Protein AF-A0A1Q7LLG1-F1 (afdb_monomer_lite)

Secondary structure (DSSP, 8-state):
-HHHHHHHHHHHHHHHHHHHHHHHHHHHHHHHHHHHHHHHHHHHHHHHHHHHHHHHH-TT-HHHHHHHHHHHHHHHHHHHH--HHHHHHHHHHHHHHHHHHHHHHHH-HHHHT-HHHHHHHHHHHHHHHHHHHHHHHHHHHHHHHHHHHHSTTTHHHHTTTT--PPPPSS---TTTT------GGGGS-TTS--------EEEEEEEEEEEEE-TTS-EEEEEEEEEEEEEE--EEEEEEE-EE--TTS--EE-EEEEEEEEETT-PBPPEEEEEETTEEEEEEE-TT-EEEEEEEEEEEEEES-EEE-SSEEEEEEESS-S--SS-BS-EEEEEEPPTT-SS-EEEEEEESTT--B--SEEEEETTEEEEE--TT--B-TT-EEEEEEEEETTSSPPPPHHHHH--

Structure (mmCIF, N/CA/C/O backbone):
data_AF-A0A1Q7LLG1-F1
#
_entry.id   AF-A0A1Q7LLG1-F1
#
loop_
_atom_site.group_PDB
_atom_site.id
_atom_site.type_symbol
_atom_site.label_atom_id
_atom_site.label_alt_id
_atom_site.label_comp_id
_atom_site.label_asym_id
_atom_site.label_entity_id
_atom_site.label_seq_id
_atom_site.pdbx_PDB_ins_code
_atom_site.Cartn_x
_atom_site.Cartn_y
_atom_site.Cartn_z
_atom_site.occupancy
_atom_site.B_iso_or_equiv
_atom_site.auth_seq_id
_atom_site.auth_comp_id
_atom_site.auth_asym_id
_atom_site.auth_atom_id
_atom_site.pdbx_PDB_model_num
ATOM 1 N N . MET A 1 1 ? 35.126 14.649 -35.490 1.00 70.12 1 MET A N 1
ATOM 2 C CA . MET A 1 1 ? 34.209 15.722 -35.038 1.00 70.12 1 MET A CA 1
ATOM 3 C C . MET A 1 1 ? 32.832 15.177 -34.660 1.00 70.12 1 MET A C 1
ATOM 5 O O . MET A 1 1 ? 32.384 15.434 -33.555 1.00 70.12 1 MET A O 1
ATOM 9 N N . THR A 1 2 ? 32.204 14.352 -35.503 1.00 83.38 2 THR A N 1
ATOM 10 C CA . THR A 1 2 ? 30.912 13.689 -35.226 1.00 83.38 2 THR A CA 1
ATOM 11 C C . THR A 1 2 ? 30.916 12.788 -33.986 1.00 83.38 2 THR A C 1
ATOM 13 O O . THR A 1 2 ? 30.018 12.900 -33.163 1.00 83.38 2 THR A O 1
ATOM 16 N N . ILE A 1 3 ? 31.950 11.961 -33.784 1.00 83.12 3 ILE A N 1
ATOM 17 C CA . ILE A 1 3 ? 32.043 11.077 -32.601 1.00 83.12 3 ILE A CA 1
ATOM 18 C C . ILE A 1 3 ? 32.127 11.883 -31.294 1.00 83.12 3 ILE A C 1
ATOM 20 O O . ILE A 1 3 ? 31.408 11.590 -30.347 1.00 83.12 3 ILE A O 1
ATOM 24 N N . ALA A 1 4 ? 32.947 12.938 -31.253 1.00 85.50 4 ALA A N 1
ATOM 25 C CA . ALA A 1 4 ? 33.075 13.799 -30.074 1.00 85.50 4 ALA A CA 1
ATOM 26 C C . ALA A 1 4 ? 31.759 14.522 -29.732 1.00 85.50 4 ALA A C 1
ATOM 28 O O . ALA A 1 4 ? 31.410 14.646 -28.561 1.00 85.50 4 ALA A O 1
ATOM 29 N N . LEU A 1 5 ? 31.004 14.944 -30.752 1.00 89.31 5 LEU A N 1
ATOM 30 C CA . LEU A 1 5 ? 29.691 15.563 -30.579 1.00 89.31 5 LEU A CA 1
ATOM 31 C C . LEU A 1 5 ? 28.668 14.571 -30.004 1.00 89.31 5 LEU A C 1
ATOM 33 O O . LEU A 1 5 ? 27.954 14.906 -29.063 1.00 89.31 5 LEU A O 1
ATOM 37 N N . ILE A 1 6 ? 28.633 13.341 -30.526 1.00 89.62 6 ILE A N 1
ATOM 38 C CA . ILE A 1 6 ? 27.739 12.279 -30.038 1.00 89.62 6 ILE A CA 1
ATOM 39 C C . ILE A 1 6 ? 28.059 11.936 -28.580 1.00 89.62 6 ILE A C 1
ATOM 41 O O . ILE A 1 6 ? 27.154 11.887 -27.750 1.00 89.62 6 ILE A O 1
ATOM 45 N N . VAL A 1 7 ? 29.342 11.764 -28.247 1.00 89.75 7 VAL A N 1
ATOM 46 C CA . VAL A 1 7 ? 29.780 11.504 -26.867 1.00 89.75 7 VAL A CA 1
ATOM 47 C C . VAL A 1 7 ? 29.366 12.649 -25.938 1.00 89.75 7 VAL A C 1
ATOM 49 O O . VAL A 1 7 ? 28.830 12.394 -24.862 1.00 89.75 7 VAL A O 1
ATOM 52 N N . GLY A 1 8 ? 29.535 13.905 -26.364 1.00 92.00 8 GLY A N 1
ATOM 53 C CA . GLY A 1 8 ? 29.104 15.072 -25.592 1.00 92.00 8 GLY A CA 1
ATOM 54 C C . GLY A 1 8 ? 27.597 15.094 -25.314 1.00 92.00 8 GLY A C 1
ATOM 55 O O . GLY A 1 8 ? 27.187 15.340 -24.180 1.00 92.00 8 GLY A O 1
ATOM 56 N N . ILE A 1 9 ? 26.769 14.777 -26.315 1.00 91.62 9 ILE A N 1
ATOM 57 C CA . ILE A 1 9 ? 25.305 14.715 -26.165 1.00 91.62 9 ILE A CA 1
ATOM 58 C C . ILE A 1 9 ? 24.898 13.610 -25.184 1.00 91.62 9 ILE A C 1
ATOM 60 O O . ILE A 1 9 ? 24.054 13.845 -24.321 1.00 91.62 9 ILE A O 1
ATOM 64 N N . VAL A 1 10 ? 25.516 12.428 -25.271 1.00 89.25 10 VAL A N 1
ATOM 65 C CA . VAL A 1 10 ? 25.229 11.304 -24.363 1.00 89.25 10 VAL A CA 1
ATOM 66 C C . VAL A 1 10 ? 25.581 11.660 -22.918 1.00 89.25 10 VAL A C 1
ATOM 68 O O . VAL A 1 10 ? 24.777 11.417 -22.019 1.00 89.25 10 VAL A O 1
ATOM 71 N N . VAL A 1 11 ? 26.740 12.285 -22.685 1.00 88.06 11 VAL A N 1
ATOM 72 C CA . VAL A 1 11 ? 27.158 12.725 -21.342 1.00 88.06 11 VAL A CA 1
ATOM 73 C C . VAL A 1 11 ? 26.211 13.791 -20.788 1.00 88.06 11 VAL A C 1
ATOM 75 O O . VAL A 1 11 ? 25.833 13.723 -19.619 1.00 88.06 11 VAL A O 1
ATOM 78 N N . LEU A 1 12 ? 25.780 14.748 -21.614 1.00 88.12 12 LEU A N 1
ATOM 79 C CA . LEU A 1 12 ? 24.839 15.785 -21.191 1.00 88.12 12 LEU A CA 1
ATOM 80 C C . LEU A 1 12 ? 23.461 15.200 -20.851 1.00 88.12 12 LEU A C 1
ATOM 82 O O . LEU A 1 12 ? 22.909 15.508 -19.795 1.00 88.12 12 LEU A O 1
ATOM 86 N N . ALA A 1 13 ? 22.924 14.329 -21.709 1.00 84.12 13 ALA A N 1
ATOM 87 C CA . ALA A 1 13 ? 21.648 13.657 -21.472 1.00 84.12 13 ALA A CA 1
ATOM 88 C C . ALA A 1 13 ? 21.690 12.820 -20.184 1.00 84.12 13 ALA A C 1
ATOM 90 O O . ALA A 1 13 ? 20.773 12.884 -19.363 1.00 84.12 13 ALA A O 1
ATOM 91 N N . TRP A 1 14 ? 22.792 12.098 -19.968 1.00 87.81 14 TRP A N 1
ATOM 92 C CA . TRP A 1 14 ? 23.043 11.355 -18.739 1.00 87.81 14 TRP A CA 1
ATOM 93 C C . TRP A 1 14 ? 23.071 12.262 -17.495 1.00 87.81 14 TRP A C 1
ATOM 95 O O . TRP A 1 14 ? 22.437 11.939 -16.483 1.00 87.81 14 TRP A O 1
ATOM 105 N N . ALA A 1 15 ? 23.775 13.396 -17.562 1.00 83.69 15 ALA A N 1
ATOM 106 C CA . ALA A 1 15 ? 23.891 14.332 -16.448 1.00 83.69 15 ALA A CA 1
ATOM 107 C C . ALA A 1 15 ? 22.526 14.928 -16.072 1.00 83.69 15 ALA A C 1
ATOM 109 O O . ALA A 1 15 ? 22.171 14.936 -14.895 1.00 83.69 15 ALA A O 1
ATOM 110 N N . VAL A 1 16 ? 21.730 15.349 -17.063 1.00 83.19 16 VAL A N 1
ATOM 111 C CA . VAL A 1 16 ? 20.370 15.880 -16.855 1.00 83.19 16 VAL A CA 1
ATOM 112 C C . VAL A 1 16 ? 19.455 14.825 -16.231 1.00 83.19 16 VAL A C 1
ATOM 114 O O . VAL A 1 16 ? 18.777 15.102 -15.240 1.00 83.19 16 VAL A O 1
ATOM 117 N N . PHE A 1 17 ? 19.464 13.598 -16.761 1.00 80.38 17 PHE A N 1
ATOM 118 C CA . PHE A 1 17 ? 18.660 12.500 -16.222 1.00 80.38 17 PHE A CA 1
ATOM 119 C C . PHE A 1 17 ? 19.020 12.192 -14.762 1.00 80.38 17 PHE A C 1
ATOM 121 O O . PHE A 1 17 ? 18.145 12.108 -13.897 1.00 80.38 17 PHE A O 1
ATOM 128 N N . THR A 1 18 ? 20.317 12.073 -14.470 1.00 80.38 18 THR A N 1
ATOM 129 C CA . THR A 1 18 ? 20.807 11.755 -13.123 1.00 80.38 18 THR A CA 1
ATOM 130 C C . THR A 1 18 ? 20.511 12.884 -12.140 1.00 80.38 18 THR A C 1
ATOM 132 O O . THR A 1 18 ? 20.054 12.617 -11.029 1.00 80.38 18 THR A O 1
ATOM 135 N N . PHE A 1 19 ? 20.701 14.140 -12.552 1.00 83.88 19 PHE A N 1
ATOM 136 C CA . PHE A 1 19 ? 20.381 15.315 -11.745 1.00 83.88 19 PHE A CA 1
ATOM 137 C C . PHE A 1 19 ? 18.904 15.321 -11.338 1.00 83.88 19 PHE A C 1
ATOM 139 O O . PHE A 1 19 ? 18.591 15.374 -10.148 1.00 83.88 19 PHE A O 1
ATOM 146 N N . ASN A 1 20 ? 17.995 15.170 -12.306 1.00 78.50 20 ASN A N 1
ATOM 147 C CA . ASN A 1 20 ? 16.554 15.150 -12.049 1.00 78.50 20 ASN A CA 1
ATOM 148 C C . ASN A 1 20 ? 16.156 13.994 -11.122 1.00 78.50 20 ASN A C 1
ATOM 150 O O . ASN A 1 20 ? 15.376 14.187 -10.188 1.00 78.50 20 ASN A O 1
ATOM 154 N N . ARG A 1 21 ? 16.738 12.805 -11.324 1.00 83.56 21 ARG A N 1
ATOM 155 C CA . ARG A 1 21 ? 16.501 11.642 -10.459 1.00 83.56 21 ARG A CA 1
ATOM 156 C C . ARG A 1 21 ? 16.935 11.898 -9.013 1.00 83.56 21 ARG A C 1
ATOM 158 O O . ARG A 1 21 ? 16.182 11.586 -8.092 1.00 83.56 21 ARG A O 1
ATOM 165 N N . LEU A 1 22 ? 18.127 12.456 -8.798 1.00 86.88 22 LEU A N 1
ATOM 166 C CA . LEU A 1 22 ? 18.648 12.729 -7.454 1.00 86.88 22 LEU A CA 1
ATOM 167 C C . LEU A 1 22 ? 17.847 13.821 -6.732 1.00 86.88 22 LEU A C 1
ATOM 169 O O . LEU A 1 22 ? 17.586 13.688 -5.536 1.00 86.88 22 LEU A O 1
ATOM 173 N N . ILE A 1 23 ? 17.413 14.865 -7.447 1.00 83.31 23 ILE A N 1
ATOM 174 C CA . ILE A 1 23 ? 16.529 15.899 -6.887 1.00 83.31 23 ILE A CA 1
ATOM 175 C C . ILE A 1 23 ? 15.164 15.313 -6.513 1.00 83.31 23 ILE A C 1
ATOM 177 O O . ILE A 1 23 ? 14.672 15.593 -5.421 1.00 83.31 23 ILE A O 1
ATOM 181 N N . ARG A 1 24 ? 14.582 14.446 -7.354 1.00 77.00 24 ARG A N 1
ATOM 182 C CA . ARG A 1 24 ? 13.330 13.746 -7.027 1.00 77.00 24 ARG A CA 1
ATOM 183 C C . ARG A 1 24 ? 13.468 12.931 -5.739 1.00 77.00 24 ARG A C 1
ATOM 185 O O . ARG A 1 24 ? 12.645 13.082 -4.846 1.00 77.00 24 ARG A O 1
ATOM 192 N N . LEU A 1 25 ? 14.518 12.116 -5.613 1.00 80.06 25 LEU A N 1
ATOM 193 C CA . LEU A 1 25 ? 14.757 11.308 -4.407 1.00 80.06 25 LEU A CA 1
ATOM 194 C C . LEU A 1 25 ? 14.978 12.171 -3.156 1.00 80.06 25 LEU A C 1
ATOM 196 O O . LEU A 1 25 ? 14.483 11.834 -2.084 1.00 80.06 25 LEU A O 1
ATOM 200 N N . ARG A 1 26 ? 15.675 13.307 -3.293 1.00 86.06 26 ARG A N 1
ATOM 201 C CA . ARG A 1 26 ? 15.836 14.282 -2.207 1.00 86.06 26 ARG A CA 1
ATOM 202 C C . ARG A 1 26 ? 14.479 14.804 -1.726 1.00 86.06 26 ARG A C 1
ATOM 204 O O . ARG A 1 26 ? 14.210 14.759 -0.530 1.00 86.06 26 ARG A O 1
ATOM 211 N N . GLN A 1 27 ? 13.630 15.245 -2.656 1.00 75.69 27 GLN A N 1
ATOM 212 C CA . GLN A 1 27 ? 12.306 15.776 -2.335 1.00 75.69 27 GLN A CA 1
ATOM 213 C C . GLN A 1 27 ? 11.397 14.711 -1.717 1.00 75.69 27 GLN A C 1
ATOM 215 O O . GLN A 1 27 ? 10.699 14.993 -0.750 1.00 75.69 27 GLN A O 1
ATOM 220 N N . LEU A 1 28 ? 11.427 13.479 -2.235 1.00 75.81 28 LEU A N 1
ATOM 221 C CA . LEU A 1 28 ? 10.683 12.363 -1.648 1.00 75.81 28 LEU A CA 1
ATOM 222 C C . LEU A 1 28 ? 11.119 12.108 -0.205 1.00 75.81 28 LEU A C 1
ATOM 224 O O . LEU A 1 28 ? 10.270 11.901 0.654 1.00 75.81 28 LEU A O 1
ATOM 228 N N . GLY A 1 29 ? 12.424 12.174 0.076 1.00 82.88 29 GLY A N 1
ATOM 229 C CA . GLY A 1 29 ? 12.931 12.013 1.434 1.00 82.88 29 GLY A CA 1
ATOM 230 C C . GLY A 1 29 ? 12.492 13.147 2.362 1.00 82.88 29 GLY A C 1
ATOM 231 O O . GLY A 1 29 ? 12.221 12.894 3.530 1.00 82.88 29 GLY A O 1
ATOM 232 N N . ASP A 1 30 ? 12.422 14.385 1.860 1.00 83.75 30 ASP A N 1
ATOM 233 C CA . ASP A 1 30 ? 11.951 15.547 2.631 1.00 83.75 30 ASP A CA 1
ATOM 234 C C . ASP A 1 30 ? 10.453 15.440 2.939 1.00 83.75 30 ASP A C 1
ATOM 236 O O . ASP A 1 30 ? 10.039 15.676 4.072 1.00 83.75 30 ASP A O 1
ATOM 240 N N . ASN A 1 31 ? 9.657 15.007 1.961 1.00 74.38 31 ASN A N 1
ATOM 241 C CA . ASN A 1 31 ? 8.226 14.770 2.134 1.00 74.38 31 ASN A CA 1
ATOM 242 C C . ASN A 1 31 ? 7.967 13.625 3.129 1.00 74.38 31 ASN A C 1
ATOM 244 O O . ASN A 1 31 ? 7.215 13.802 4.081 1.00 74.38 31 ASN A O 1
ATOM 248 N N . ALA A 1 32 ? 8.648 12.485 2.967 1.00 80.56 32 ALA A N 1
ATOM 249 C CA . ALA A 1 32 ? 8.515 11.342 3.871 1.00 80.56 32 ALA A CA 1
ATOM 250 C C . ALA A 1 32 ? 8.932 11.688 5.312 1.00 80.56 32 ALA A C 1
ATOM 252 O O . ALA A 1 32 ? 8.344 11.196 6.274 1.00 80.56 32 ALA A O 1
ATOM 253 N N . TRP A 1 33 ? 9.937 12.555 5.474 1.00 90.19 33 TRP A N 1
ATOM 254 C CA . TRP A 1 33 ? 10.330 13.072 6.782 1.00 90.19 33 TRP A CA 1
ATOM 255 C C . TRP A 1 33 ? 9.258 13.975 7.398 1.00 90.19 33 TRP A C 1
ATOM 257 O O . TRP A 1 33 ? 8.963 13.856 8.587 1.00 90.19 33 TRP A O 1
ATOM 267 N N . ALA A 1 34 ? 8.659 14.859 6.596 1.00 83.25 34 ALA A N 1
ATOM 268 C CA . ALA A 1 34 ? 7.576 15.727 7.044 1.00 83.25 34 ALA A CA 1
ATOM 269 C C . ALA A 1 34 ? 6.357 14.920 7.520 1.00 83.25 34 ALA A C 1
ATOM 271 O O . ALA A 1 34 ? 5.750 15.280 8.527 1.00 83.25 34 ALA A O 1
ATOM 272 N N . ASP A 1 35 ? 6.044 13.801 6.863 1.00 77.38 35 ASP A N 1
ATOM 273 C CA . ASP A 1 35 ? 4.962 12.912 7.294 1.00 77.38 35 ASP A CA 1
ATOM 274 C C . ASP A 1 35 ? 5.227 12.322 8.688 1.00 77.38 35 ASP A C 1
ATOM 276 O O . ASP A 1 35 ? 4.336 12.345 9.540 1.00 77.38 35 ASP A O 1
ATOM 280 N N . ILE A 1 36 ? 6.458 11.867 8.965 1.00 87.88 36 ILE A N 1
ATOM 281 C CA . ILE A 1 36 ? 6.865 11.423 10.311 1.00 87.88 36 ILE A CA 1
ATOM 282 C C . ILE A 1 36 ? 6.700 12.565 11.319 1.00 87.88 36 ILE A C 1
ATOM 284 O O . ILE A 1 36 ? 6.082 12.373 12.365 1.00 87.88 36 ILE A O 1
ATOM 288 N N . ASP A 1 37 ? 7.226 13.753 11.009 1.00 89.50 37 ASP A N 1
ATOM 289 C CA . ASP A 1 37 ? 7.187 14.917 11.902 1.00 89.50 37 ASP A CA 1
ATOM 290 C C . ASP A 1 37 ? 5.750 15.306 12.283 1.00 89.50 37 ASP A C 1
ATOM 292 O O . ASP A 1 37 ? 5.450 15.546 13.455 1.00 89.50 37 ASP A O 1
ATOM 296 N N . VAL A 1 38 ? 4.830 15.283 11.313 1.00 87.06 38 VAL A N 1
ATOM 297 C CA . VAL A 1 38 ? 3.407 15.554 11.545 1.00 87.06 38 VAL A CA 1
ATOM 298 C C . VAL A 1 38 ? 2.791 14.528 12.496 1.00 87.06 38 VAL A C 1
ATOM 300 O O . VAL A 1 38 ? 2.068 14.925 13.413 1.00 87.06 38 VAL A O 1
ATOM 303 N N . GLN A 1 39 ? 3.060 13.231 12.314 1.00 85.56 39 GLN A N 1
ATOM 304 C CA . GLN A 1 39 ? 2.497 12.201 13.196 1.00 85.56 39 GLN A CA 1
ATOM 305 C C . GLN A 1 39 ? 3.092 12.256 14.606 1.00 85.56 39 GLN A C 1
ATOM 307 O O . GLN A 1 39 ? 2.346 12.168 15.582 1.00 85.56 39 GLN A O 1
ATOM 312 N N . LEU A 1 40 ? 4.402 12.486 14.736 1.00 93.25 40 LEU A N 1
ATOM 313 C CA . LEU A 1 40 ? 5.045 12.679 16.039 1.00 93.25 40 LEU A CA 1
ATOM 314 C C . LEU A 1 40 ? 4.435 13.868 16.784 1.00 93.25 40 LEU A C 1
ATOM 316 O O . LEU A 1 40 ? 4.045 13.738 17.944 1.00 93.25 40 LEU A O 1
ATOM 320 N N . LYS A 1 41 ? 4.248 14.999 16.095 1.00 90.94 41 LYS A N 1
ATOM 321 C CA . LYS A 1 41 ? 3.602 16.177 16.675 1.00 90.94 41 LYS A CA 1
ATOM 322 C C . LYS A 1 41 ? 2.170 15.886 17.123 1.00 90.94 41 LYS A C 1
ATOM 324 O O . LYS A 1 41 ? 1.814 16.213 18.251 1.00 90.94 41 LYS A O 1
ATOM 329 N N . ARG A 1 42 ? 1.365 15.212 16.290 1.00 88.81 42 ARG A N 1
ATOM 330 C CA . ARG A 1 42 ? 0.004 14.784 16.666 1.00 88.81 42 ARG A CA 1
ATOM 331 C C . ARG A 1 42 ? 0.019 13.920 17.925 1.00 88.81 42 ARG A C 1
ATOM 333 O O . ARG A 1 42 ? -0.750 14.186 18.843 1.00 88.81 42 ARG A O 1
ATOM 340 N N . ARG A 1 43 ? 0.926 12.941 18.013 1.00 93.69 43 ARG A N 1
ATOM 341 C CA . ARG A 1 43 ? 1.097 12.115 19.217 1.00 93.69 43 ARG A CA 1
ATOM 342 C C . ARG A 1 43 ? 1.396 12.974 20.441 1.00 93.69 43 ARG A C 1
ATOM 344 O O . ARG A 1 43 ? 0.768 12.806 21.482 1.00 93.69 43 ARG A O 1
ATOM 351 N N . HIS A 1 44 ? 2.331 13.915 20.321 1.00 94.62 44 HIS A N 1
ATOM 352 C CA . HIS A 1 44 ? 2.707 14.807 21.418 1.00 94.62 44 HIS A CA 1
ATOM 353 C C . HIS A 1 44 ? 1.558 15.715 21.858 1.00 94.62 44 HIS A C 1
ATOM 355 O O . HIS A 1 44 ? 1.417 15.976 23.055 1.00 94.62 44 HIS A O 1
ATOM 361 N N . ASP A 1 45 ? 0.744 16.188 20.922 1.00 94.69 45 ASP A N 1
ATOM 362 C CA . ASP A 1 45 ? -0.388 17.079 21.182 1.00 94.69 45 ASP A CA 1
ATOM 363 C C . ASP A 1 45 ? -1.552 16.358 21.887 1.00 94.69 45 ASP A C 1
ATOM 365 O O . ASP A 1 45 ? -2.291 16.989 22.641 1.00 94.69 45 ASP A O 1
ATOM 369 N N . LEU A 1 46 ? -1.672 15.033 21.729 1.00 92.38 46 LEU A N 1
ATOM 370 C CA . LEU A 1 46 ? -2.705 14.213 22.381 1.00 92.38 46 LEU A CA 1
ATOM 371 C C . LEU A 1 46 ? -2.368 13.824 23.831 1.00 92.38 46 LEU A C 1
ATOM 373 O O . LEU A 1 46 ? -3.268 13.551 24.627 1.00 92.38 46 LEU A O 1
ATOM 377 N N . ILE A 1 47 ? -1.087 13.811 24.212 1.00 94.25 47 ILE A N 1
ATOM 378 C CA . ILE A 1 47 ? -0.653 13.363 25.549 1.00 94.25 47 ILE A CA 1
ATOM 379 C C . ILE A 1 47 ? -1.272 14.173 26.698 1.00 94.25 47 ILE A C 1
ATOM 381 O O . ILE A 1 47 ? -1.725 13.547 27.656 1.00 94.25 47 ILE A O 1
ATOM 385 N N . PRO A 1 48 ? -1.337 15.520 26.663 1.00 93.94 48 PRO A N 1
ATOM 386 C CA . PRO A 1 48 ? -1.982 16.282 27.732 1.00 93.94 48 PRO A CA 1
ATOM 387 C C . PRO A 1 48 ? -3.445 15.876 27.949 1.00 93.94 48 PRO A C 1
ATOM 389 O O . PRO A 1 48 ? -3.893 15.797 29.091 1.00 93.94 48 PRO A O 1
ATOM 392 N N . SER A 1 49 ? -4.171 15.562 26.871 1.00 91.69 49 SER A N 1
ATOM 393 C CA . SER A 1 49 ? -5.552 15.076 26.945 1.00 91.69 49 SER A CA 1
ATOM 394 C C . SER A 1 49 ? -5.634 13.695 27.593 1.00 91.69 49 SER A C 1
ATOM 396 O O . SER A 1 49 ? -6.489 13.486 28.450 1.00 91.69 49 SER A O 1
ATOM 398 N N . VAL A 1 50 ? -4.718 12.778 27.260 1.00 87.81 50 VAL A N 1
ATOM 399 C CA . VAL A 1 50 ? -4.619 11.472 27.938 1.00 87.81 50 VAL A CA 1
ATOM 400 C C . VAL A 1 50 ? -4.367 11.657 29.432 1.00 87.81 50 VAL A C 1
ATOM 402 O O . VAL A 1 50 ? -5.081 11.080 30.248 1.00 87.81 50 VAL A O 1
ATOM 405 N N . VAL A 1 51 ? -3.397 12.498 29.801 1.00 91.00 51 VAL A N 1
ATOM 406 C CA . VAL A 1 51 ? -3.062 12.768 31.207 1.00 91.00 51 VAL A CA 1
ATOM 407 C C . VAL A 1 51 ? -4.275 13.318 31.959 1.00 91.00 51 VAL A C 1
ATOM 409 O O . VAL A 1 51 ? -4.594 12.808 33.029 1.00 91.00 51 VAL A O 1
ATOM 412 N N . ALA A 1 52 ? -4.985 14.298 31.396 1.00 88.69 52 ALA A N 1
ATOM 413 C CA . ALA A 1 52 ? -6.150 14.903 32.039 1.00 88.69 52 ALA A CA 1
ATOM 414 C C . ALA A 1 52 ? -7.275 13.888 32.313 1.00 88.69 52 ALA A C 1
ATOM 416 O O . ALA A 1 52 ? -7.851 13.883 33.401 1.00 88.69 52 ALA A O 1
ATOM 417 N N . VAL A 1 53 ? -7.566 13.004 31.352 1.00 85.88 53 VAL A N 1
ATOM 418 C CA . VAL A 1 53 ? -8.627 11.996 31.503 1.00 85.88 53 VAL A CA 1
ATOM 419 C C . VAL A 1 53 ? -8.224 10.917 32.510 1.00 85.88 53 VAL A C 1
ATOM 421 O O . VAL A 1 53 ? -9.008 10.580 33.394 1.00 85.88 53 VAL A O 1
ATOM 424 N N . VAL A 1 54 ? -6.985 10.422 32.449 1.00 85.31 54 VAL A N 1
ATOM 425 C CA . VAL A 1 54 ? -6.494 9.405 33.394 1.00 85.31 54 VAL A CA 1
ATOM 426 C C . VAL A 1 54 ? -6.427 9.967 34.819 1.00 85.31 54 VAL A C 1
ATOM 428 O O . VAL A 1 54 ? -6.829 9.284 35.754 1.00 85.31 54 VAL A O 1
ATOM 431 N N . GLN A 1 55 ? -6.008 11.223 35.014 1.00 86.44 55 GLN A N 1
ATOM 432 C CA . GLN A 1 55 ? -5.997 11.860 36.343 1.00 86.44 55 GLN A CA 1
ATOM 433 C C . GLN A 1 55 ? -7.393 11.989 36.960 1.00 86.44 55 GLN A C 1
ATOM 435 O O . GLN A 1 55 ? -7.524 11.871 38.177 1.00 86.44 55 GLN A O 1
ATOM 440 N N . GLY A 1 56 ? -8.423 12.220 36.141 1.00 81.94 56 GLY A N 1
ATOM 441 C CA . GLY A 1 56 ? -9.804 12.359 36.605 1.00 81.94 56 GLY A CA 1
ATOM 442 C C . GLY A 1 56 ? -10.443 11.056 37.096 1.00 81.94 56 GLY A C 1
ATOM 443 O O . GLY A 1 56 ? -11.381 11.112 37.887 1.00 81.94 56 GLY A O 1
ATOM 444 N N . HIS A 1 57 ? -9.933 9.898 36.659 1.00 75.50 57 HIS A N 1
ATOM 445 C CA . HIS A 1 57 ? -10.564 8.592 36.897 1.00 75.50 57 HIS A CA 1
ATOM 446 C C . HIS A 1 57 ? -9.656 7.566 37.596 1.00 75.50 57 HIS A C 1
ATOM 448 O O . HIS A 1 57 ? -10.159 6.718 38.321 1.00 75.50 57 HIS A O 1
ATOM 454 N N . ALA A 1 58 ? -8.332 7.666 37.449 1.00 66.56 58 ALA A N 1
ATOM 455 C CA . ALA A 1 58 ? -7.337 6.730 37.983 1.00 66.56 58 ALA A CA 1
ATOM 456 C C . ALA A 1 58 ? -6.269 7.464 38.823 1.00 66.56 58 ALA A C 1
ATOM 458 O O . ALA A 1 58 ? -5.062 7.321 38.620 1.00 66.56 58 ALA A O 1
ATOM 459 N N . GLY A 1 59 ? -6.714 8.291 39.777 1.00 65.38 59 GLY A N 1
ATOM 460 C CA . GLY A 1 59 ? -5.896 9.260 40.531 1.00 65.38 59 GLY A CA 1
ATOM 461 C C . GLY A 1 59 ? -4.700 8.718 41.342 1.00 65.38 59 GLY A C 1
ATOM 462 O O . GLY A 1 59 ? -3.960 9.513 41.929 1.00 65.38 59 GLY A O 1
ATOM 463 N N . TYR A 1 60 ? -4.475 7.400 41.364 1.00 64.00 60 TYR A N 1
ATOM 464 C CA . TYR A 1 60 ? -3.357 6.736 42.045 1.00 64.00 60 TYR A CA 1
ATOM 465 C C . TYR A 1 60 ? -2.153 6.434 41.124 1.00 64.00 60 TYR A C 1
ATOM 467 O O . TYR A 1 60 ? -1.093 6.057 41.616 1.00 64.00 60 TYR A O 1
ATOM 475 N N . GLU A 1 61 ? -2.249 6.700 39.816 1.00 84.94 61 GLU A N 1
ATOM 476 C CA . GLU A 1 61 ? -1.232 6.356 38.798 1.00 84.94 61 GLU A CA 1
ATOM 477 C C . GLU A 1 61 ? -0.210 7.477 38.526 1.00 84.94 61 GLU A C 1
ATOM 479 O O . GLU A 1 61 ? 0.193 7.746 37.390 1.00 84.94 61 GLU A O 1
ATOM 484 N N . ARG A 1 62 ? 0.216 8.178 39.583 1.00 84.81 62 ARG A N 1
ATOM 485 C CA . ARG A 1 62 ? 1.086 9.365 39.463 1.00 84.81 62 ARG A CA 1
ATOM 486 C C . ARG A 1 62 ? 2.421 9.060 38.788 1.00 84.81 62 ARG A C 1
ATOM 488 O O . ARG A 1 62 ? 2.818 9.794 37.891 1.00 84.81 62 ARG A O 1
ATOM 495 N N . SER A 1 63 ? 3.074 7.960 39.160 1.00 88.75 63 SER A N 1
ATOM 496 C CA . SER A 1 63 ? 4.367 7.560 38.588 1.00 88.75 63 SER A CA 1
ATOM 497 C C . SER A 1 63 ? 4.276 7.279 37.083 1.00 88.75 63 SER A C 1
ATOM 499 O O . SER A 1 63 ? 5.155 7.684 36.321 1.00 88.75 63 SER A O 1
ATOM 501 N N . THR A 1 64 ? 3.192 6.640 36.633 1.00 87.69 64 THR A N 1
ATOM 502 C CA . THR A 1 64 ? 2.933 6.339 35.219 1.00 87.69 64 THR A CA 1
ATOM 503 C C . THR A 1 64 ? 2.753 7.625 34.405 1.00 87.69 64 THR A C 1
ATOM 505 O O . THR A 1 64 ? 3.356 7.788 33.340 1.00 87.69 64 THR A O 1
ATOM 508 N N . LEU A 1 65 ? 1.978 8.579 34.927 1.00 90.44 65 LEU A N 1
ATOM 509 C CA . LEU A 1 65 ? 1.719 9.863 34.269 1.00 90.44 65 LEU A CA 1
ATOM 510 C C . LEU A 1 65 ? 2.927 10.809 34.287 1.00 90.44 65 LEU A C 1
ATOM 512 O O . LEU A 1 65 ? 3.165 11.532 33.313 1.00 90.44 65 LEU A O 1
ATOM 516 N N . GLU A 1 66 ? 3.721 10.786 35.357 1.00 92.25 66 GLU A N 1
ATOM 517 C CA . GLU A 1 66 ? 4.999 11.495 35.437 1.00 92.25 66 GLU A CA 1
ATOM 518 C C . GLU A 1 66 ? 5.984 10.959 34.394 1.00 92.25 66 GLU A C 1
ATOM 520 O O . GLU A 1 66 ? 6.568 11.746 33.646 1.00 92.25 66 GLU A O 1
ATOM 525 N N . ALA A 1 67 ? 6.110 9.633 34.268 1.00 92.62 67 ALA A N 1
ATOM 526 C CA . ALA A 1 67 ? 6.959 9.005 33.258 1.00 92.62 67 ALA A CA 1
ATOM 527 C C . ALA A 1 67 ? 6.528 9.377 31.829 1.00 92.62 67 ALA A C 1
ATOM 529 O O . ALA A 1 67 ? 7.382 9.682 30.992 1.00 92.62 67 ALA A O 1
ATOM 530 N N . LEU A 1 68 ? 5.217 9.409 31.555 1.00 94.25 68 LEU A N 1
ATOM 531 C CA . LEU A 1 68 ? 4.671 9.837 30.264 1.00 94.25 68 LEU A CA 1
ATOM 532 C C . LEU A 1 68 ? 5.002 11.306 29.963 1.00 94.25 68 LEU A C 1
ATOM 534 O O . LEU A 1 68 ? 5.481 11.633 28.877 1.00 94.25 68 LEU A O 1
ATOM 538 N N . THR A 1 69 ? 4.799 12.191 30.939 1.00 94.50 69 THR A N 1
ATOM 539 C CA . THR A 1 69 ? 5.061 13.630 30.785 1.00 94.50 69 THR A CA 1
ATOM 540 C C . THR A 1 69 ? 6.553 13.913 30.582 1.00 94.50 69 THR A C 1
ATOM 542 O O . THR A 1 69 ? 6.927 14.717 29.725 1.00 94.50 69 THR A O 1
ATOM 545 N N . GLN A 1 70 ? 7.425 13.216 31.315 1.00 95.50 70 GLN A N 1
ATOM 546 C CA . GLN A 1 70 ? 8.876 13.317 31.148 1.00 95.50 70 GLN A CA 1
ATOM 547 C C . GLN A 1 70 ? 9.338 12.779 29.789 1.00 95.50 70 GLN A C 1
ATOM 549 O O . GLN A 1 70 ? 10.176 13.402 29.137 1.00 95.50 70 GLN A O 1
ATOM 554 N N . ALA A 1 71 ? 8.794 11.644 29.336 1.00 94.88 71 ALA A N 1
ATOM 555 C CA . ALA A 1 71 ? 9.105 11.089 28.020 1.00 94.88 71 ALA A CA 1
ATOM 556 C C . ALA A 1 71 ? 8.675 12.038 26.890 1.00 94.88 71 ALA A C 1
ATOM 558 O O . ALA A 1 71 ? 9.471 12.317 25.999 1.00 94.88 71 ALA A O 1
ATOM 559 N N . ARG A 1 72 ? 7.477 12.631 26.987 1.00 95.19 72 ARG A N 1
ATOM 560 C CA . ARG A 1 72 ? 7.014 13.672 26.058 1.00 95.19 72 ARG A CA 1
ATOM 561 C C . ARG A 1 72 ? 7.967 14.862 26.001 1.00 95.19 72 ARG A C 1
ATOM 563 O O . ARG A 1 72 ? 8.284 15.342 24.920 1.00 95.19 72 ARG A O 1
ATOM 570 N N . SER A 1 73 ? 8.398 15.360 27.161 1.00 94.50 73 SER A N 1
ATOM 571 C CA . SER A 1 73 ? 9.308 16.508 27.232 1.00 94.50 73 SER A CA 1
ATOM 572 C C . SER A 1 73 ? 10.618 16.228 26.490 1.00 94.50 73 SER A C 1
ATOM 574 O O . SER A 1 73 ? 11.046 17.041 25.672 1.00 94.50 73 SER A O 1
ATOM 576 N N . ARG A 1 74 ? 11.207 15.044 26.703 1.00 92.81 74 ARG A N 1
ATOM 577 C CA . ARG A 1 74 ? 12.420 14.608 25.997 1.00 92.81 74 ARG A CA 1
ATOM 578 C C . ARG A 1 74 ? 12.209 14.493 24.488 1.00 92.81 74 ARG A C 1
ATOM 580 O O . ARG A 1 74 ? 13.003 15.045 23.730 1.00 92.81 74 ARG A O 1
ATOM 587 N N . ALA A 1 75 ? 11.110 13.875 24.060 1.00 92.75 75 ALA A N 1
ATOM 588 C CA . ALA A 1 75 ? 10.755 13.752 22.648 1.00 92.75 75 ALA A CA 1
ATOM 589 C C . ALA A 1 75 ? 10.617 15.125 21.952 1.00 92.75 75 ALA A C 1
ATOM 591 O O . ALA A 1 75 ? 11.206 15.361 20.897 1.00 92.75 75 ALA A O 1
ATOM 592 N N . ILE A 1 76 ? 9.930 16.084 22.585 1.00 92.25 76 ILE A N 1
ATOM 593 C CA . ILE A 1 76 ? 9.778 17.452 22.057 1.00 92.25 76 ILE A CA 1
ATOM 594 C C . ILE A 1 76 ? 11.124 18.185 21.991 1.00 92.25 76 ILE A C 1
ATOM 596 O O . ILE A 1 76 ? 11.407 18.883 21.017 1.00 92.25 76 ILE A O 1
ATOM 600 N N . GLN A 1 77 ? 11.980 18.027 23.003 1.00 90.12 77 GLN A N 1
ATOM 601 C CA . GLN A 1 77 ? 13.319 18.622 22.984 1.00 90.12 77 GLN A CA 1
ATOM 602 C C . GLN A 1 77 ? 14.160 18.049 21.836 1.00 90.12 77 GLN A C 1
ATOM 604 O O . GLN A 1 77 ? 14.790 18.807 21.092 1.00 90.12 77 GLN A O 1
ATOM 609 N N . ALA A 1 78 ? 14.099 16.733 21.619 1.00 87.75 78 ALA A N 1
ATOM 610 C CA . ALA A 1 78 ? 14.764 16.067 20.504 1.00 87.75 78 ALA A CA 1
ATOM 611 C C . ALA A 1 78 ? 14.263 16.567 19.141 1.00 87.75 78 ALA A C 1
ATOM 613 O O . ALA A 1 78 ? 15.061 16.699 18.210 1.00 87.75 78 ALA A O 1
ATOM 614 N N . ALA A 1 79 ? 12.979 16.930 19.031 1.00 81.56 79 ALA A N 1
ATOM 615 C CA . ALA A 1 79 ? 12.429 17.521 17.816 1.00 81.56 79 ALA A CA 1
ATOM 616 C C . ALA A 1 79 ? 13.133 18.838 17.432 1.00 81.56 79 ALA A C 1
ATOM 618 O O . ALA A 1 79 ? 13.337 19.116 16.252 1.00 81.56 79 ALA A O 1
ATOM 619 N N . THR A 1 80 ? 13.572 19.630 18.411 1.00 77.12 80 THR A N 1
ATOM 620 C CA . THR A 1 80 ? 14.250 20.915 18.157 1.00 77.12 80 THR A CA 1
ATOM 621 C C . THR A 1 80 ? 15.763 20.821 17.959 1.00 77.12 80 THR A C 1
ATOM 623 O O . THR A 1 80 ? 16.346 21.723 17.362 1.00 77.12 80 THR A O 1
ATOM 626 N N . ALA A 1 81 ? 16.403 19.752 18.440 1.00 68.62 81 ALA A N 1
ATOM 627 C CA . ALA A 1 81 ? 17.862 19.685 18.568 1.00 68.62 81 ALA A CA 1
ATOM 628 C C . ALA A 1 81 ? 18.521 18.473 17.879 1.00 68.62 81 ALA A C 1
ATOM 630 O O . ALA A 1 81 ? 19.748 18.411 17.816 1.00 68.62 81 ALA A O 1
ATOM 631 N N . GLY A 1 82 ? 17.741 17.508 17.375 1.00 72.75 82 GLY A N 1
ATOM 632 C CA . GLY A 1 82 ? 18.246 16.237 16.851 1.00 72.75 82 GLY A CA 1
ATOM 633 C C . GLY A 1 82 ? 17.875 15.946 15.394 1.00 72.75 82 GLY A C 1
ATOM 634 O O . GLY A 1 82 ? 16.814 16.342 14.909 1.00 72.75 82 GLY A O 1
ATOM 635 N N . GLY A 1 83 ? 18.749 15.194 14.715 1.00 85.00 83 GLY A N 1
ATOM 636 C CA . GLY A 1 83 ? 18.454 14.546 13.433 1.00 85.00 83 GLY A CA 1
ATOM 637 C C . GLY A 1 83 ? 17.524 13.329 13.588 1.00 85.00 83 GLY A C 1
ATOM 638 O O . GLY A 1 83 ? 17.188 12.951 14.717 1.00 85.00 83 GLY A O 1
ATOM 639 N N . PRO A 1 84 ? 17.104 12.696 12.476 1.00 88.94 84 PRO A N 1
ATOM 640 C CA . PRO A 1 84 ? 16.190 11.553 12.479 1.00 88.94 84 PRO A CA 1
ATOM 641 C C . PRO A 1 84 ? 16.554 10.429 13.451 1.00 88.94 84 PRO A C 1
ATOM 643 O O . PRO A 1 84 ? 15.677 9.914 14.145 1.00 88.94 84 PRO A O 1
ATOM 646 N N . ALA A 1 85 ? 17.838 10.083 13.562 1.00 86.69 85 ALA A N 1
ATOM 647 C CA . ALA A 1 85 ? 18.278 9.021 14.461 1.00 86.69 85 ALA A CA 1
ATOM 648 C C . ALA A 1 85 ? 18.105 9.400 15.943 1.00 86.69 85 ALA A C 1
ATOM 650 O O . ALA A 1 85 ? 17.605 8.603 16.736 1.00 86.69 85 ALA A O 1
ATOM 651 N N . THR A 1 86 ? 18.477 10.628 16.316 1.00 87.75 86 THR A N 1
ATOM 652 C CA . THR A 1 86 ? 18.305 11.137 17.686 1.00 87.75 86 THR A CA 1
ATOM 653 C C . THR A 1 86 ? 16.833 11.241 18.051 1.00 87.75 86 THR A C 1
ATOM 655 O O . THR A 1 86 ? 16.449 10.814 19.135 1.00 87.75 86 THR A O 1
ATOM 658 N N . ARG A 1 87 ? 16.000 11.762 17.140 1.00 90.06 87 ARG A N 1
ATOM 659 C CA . ARG A 1 87 ? 14.555 11.835 17.366 1.00 90.06 87 ARG A CA 1
ATOM 660 C C . ARG A 1 87 ? 13.977 10.452 17.642 1.00 90.06 87 ARG A C 1
ATOM 662 O O . ARG A 1 87 ? 13.311 10.288 18.650 1.00 90.06 87 ARG A O 1
ATOM 669 N N . ALA A 1 88 ? 14.293 9.451 16.821 1.00 88.81 88 ALA A N 1
ATOM 670 C CA . ALA A 1 88 ? 13.775 8.098 17.020 1.00 88.81 88 ALA A CA 1
ATOM 671 C C . ALA A 1 88 ? 14.071 7.537 18.423 1.00 88.81 88 ALA A C 1
ATOM 673 O O . ALA A 1 88 ? 13.167 7.037 19.085 1.00 88.81 88 ALA A O 1
ATOM 674 N N . ARG A 1 89 ? 15.306 7.699 18.913 1.00 88.44 89 ARG A N 1
ATOM 675 C CA . ARG A 1 89 ? 15.715 7.209 20.242 1.00 88.44 89 ARG A CA 1
ATOM 676 C C . ARG A 1 89 ? 14.951 7.854 21.394 1.00 88.44 89 ARG A C 1
ATOM 678 O O . ARG A 1 89 ? 14.697 7.200 22.399 1.00 88.44 89 ARG A O 1
ATOM 685 N N . GLU A 1 90 ? 14.605 9.131 21.265 1.00 90.94 90 GLU A N 1
ATOM 686 C CA . GLU A 1 90 ? 13.869 9.865 22.301 1.00 90.94 90 GLU A CA 1
ATOM 687 C C . GLU A 1 90 ? 12.348 9.649 22.207 1.00 90.94 90 GLU A C 1
ATOM 689 O O . GLU A 1 90 ? 11.625 9.879 23.177 1.00 90.94 90 GLU A O 1
ATOM 694 N N . GLU A 1 91 ? 11.857 9.139 21.074 1.00 91.38 91 GLU A N 1
ATOM 695 C CA . GLU A 1 91 ? 10.460 8.745 20.876 1.00 91.38 91 GLU A CA 1
ATOM 696 C C . GLU A 1 91 ? 10.140 7.343 21.442 1.00 91.38 91 GLU A C 1
ATOM 698 O O . GLU A 1 91 ? 8.997 7.094 21.837 1.00 91.38 91 GLU A O 1
ATOM 703 N N . ASP A 1 92 ? 11.120 6.435 21.543 1.00 87.88 92 ASP A N 1
ATOM 704 C CA . ASP A 1 92 ? 10.914 5.073 22.072 1.00 87.88 92 ASP A CA 1
ATOM 705 C C . ASP A 1 92 ? 10.440 5.050 23.544 1.00 87.88 92 ASP A C 1
ATOM 707 O O . ASP A 1 92 ? 9.477 4.340 23.868 1.00 87.88 92 ASP A O 1
ATOM 711 N N . PRO A 1 93 ? 11.033 5.825 24.482 1.00 91.00 93 PRO A N 1
ATOM 712 C CA . PRO A 1 93 ? 10.534 5.905 25.853 1.00 91.00 93 PRO A CA 1
ATOM 713 C C . PRO A 1 93 ? 9.091 6.401 25.934 1.00 91.00 93 PRO A C 1
ATOM 715 O O . PRO A 1 93 ? 8.361 6.003 26.846 1.00 91.00 93 PRO A O 1
ATOM 718 N N . LEU A 1 94 ? 8.684 7.264 24.998 1.00 91.25 94 LEU A N 1
ATOM 719 C CA . LEU A 1 94 ? 7.338 7.809 24.953 1.00 91.25 94 LEU A CA 1
ATOM 720 C C . LEU A 1 94 ? 6.317 6.752 24.518 1.00 91.25 94 LEU A C 1
ATOM 722 O O . LEU A 1 94 ? 5.311 6.579 25.207 1.00 91.25 94 LEU A O 1
ATOM 726 N N . GLY A 1 95 ? 6.601 5.999 23.451 1.00 86.94 95 GLY A N 1
ATOM 727 C CA . GLY A 1 95 ? 5.752 4.877 23.029 1.00 86.94 95 GLY A CA 1
ATOM 728 C C . GLY A 1 95 ? 5.577 3.837 24.143 1.00 86.94 95 GLY A C 1
ATOM 729 O O . GLY A 1 95 ? 4.460 3.434 24.467 1.00 86.94 95 GLY A O 1
ATOM 730 N N . ASN A 1 96 ? 6.666 3.495 24.837 1.00 87.38 96 ASN A N 1
ATOM 731 C CA . ASN A 1 96 ? 6.625 2.587 25.988 1.00 87.38 96 ASN A CA 1
ATOM 732 C C . ASN A 1 96 ? 5.790 3.133 27.162 1.00 87.38 96 ASN A C 1
ATOM 734 O O . ASN A 1 96 ? 5.106 2.377 27.854 1.00 87.38 96 ASN A O 1
ATOM 738 N N . ALA A 1 97 ? 5.849 4.442 27.425 1.00 89.38 97 ALA A N 1
ATOM 739 C CA . ALA A 1 97 ? 5.040 5.068 28.467 1.00 89.38 97 ALA A CA 1
ATOM 740 C C . ALA A 1 97 ? 3.543 5.066 28.115 1.00 89.38 97 ALA A C 1
ATOM 742 O O . ALA A 1 97 ? 2.729 4.781 28.991 1.00 89.38 97 ALA A O 1
ATOM 743 N N . LEU A 1 98 ? 3.189 5.309 26.849 1.00 87.31 98 LEU A N 1
ATOM 744 C CA . LEU A 1 98 ? 1.810 5.204 26.361 1.00 87.31 98 LEU A CA 1
ATOM 745 C C . LEU A 1 98 ? 1.261 3.780 26.504 1.00 87.31 98 LEU A C 1
ATOM 747 O O . LEU A 1 98 ? 0.165 3.607 27.034 1.00 87.31 98 LEU A O 1
ATOM 751 N N . GLY A 1 99 ? 2.047 2.762 26.140 1.00 84.00 99 GLY A N 1
ATOM 752 C CA . GLY A 1 99 ? 1.658 1.360 26.326 1.00 84.00 99 GLY A CA 1
ATOM 753 C C . GLY A 1 99 ? 1.341 1.016 27.786 1.00 84.00 99 GLY A C 1
ATOM 754 O O . GLY A 1 99 ? 0.347 0.349 28.066 1.00 84.00 99 GLY A O 1
ATOM 755 N N . ARG A 1 100 ? 2.123 1.544 28.741 1.00 86.00 100 ARG A N 1
ATOM 756 C CA . ARG A 1 100 ? 1.835 1.389 30.179 1.00 86.00 100 ARG A CA 1
ATOM 757 C C . ARG A 1 100 ? 0.535 2.073 30.600 1.00 86.00 100 ARG A C 1
ATOM 759 O O . ARG A 1 100 ? -0.205 1.498 31.387 1.00 86.00 100 ARG A O 1
ATOM 766 N N . VAL A 1 101 ? 0.236 3.263 30.075 1.00 85.38 101 VAL A N 1
ATOM 767 C CA . VAL A 1 101 ? -1.036 3.953 30.361 1.00 85.38 101 VAL A CA 1
ATOM 768 C C . VAL A 1 101 ? -2.233 3.165 29.831 1.00 85.38 101 VAL A C 1
ATOM 770 O O . VAL A 1 101 ? -3.247 3.070 30.518 1.00 85.38 101 VAL A O 1
ATOM 773 N N . PHE A 1 102 ? -2.128 2.559 28.649 1.00 81.75 102 PHE A N 1
ATOM 774 C CA . PHE A 1 102 ? -3.198 1.706 28.132 1.00 81.75 102 PHE A CA 1
ATOM 775 C C . PHE A 1 102 ? -3.365 0.421 28.946 1.00 81.75 102 PHE A C 1
ATOM 777 O O . PHE A 1 102 ? -4.497 0.061 29.252 1.00 81.75 102 PHE A O 1
ATOM 784 N N . ALA A 1 103 ? -2.273 -0.204 29.396 1.00 82.88 103 ALA A N 1
ATOM 785 C CA . ALA A 1 103 ? -2.344 -1.352 30.303 1.00 82.88 103 ALA A CA 1
ATOM 786 C C . ALA A 1 103 ? -3.003 -0.996 31.650 1.00 82.88 103 ALA A C 1
ATOM 788 O O . ALA A 1 103 ? -3.804 -1.763 32.178 1.00 82.88 103 ALA A O 1
ATOM 789 N N . VAL A 1 104 ? -2.719 0.194 32.189 1.00 79.88 104 VAL A N 1
ATOM 790 C CA . VAL A 1 104 ? -3.426 0.732 33.360 1.00 79.88 104 VAL A CA 1
ATOM 791 C C . VAL A 1 104 ? -4.920 0.856 33.061 1.00 79.88 104 VAL A C 1
ATOM 793 O O . VAL A 1 104 ? -5.737 0.387 33.843 1.00 79.88 104 VAL A O 1
ATOM 796 N N . ALA A 1 105 ? -5.303 1.419 31.916 1.00 74.69 105 ALA A N 1
ATOM 797 C CA . ALA A 1 105 ? -6.713 1.568 31.561 1.00 74.69 105 ALA A CA 1
ATOM 798 C C . ALA A 1 105 ? -7.464 0.240 31.378 1.00 74.69 105 ALA A C 1
ATOM 800 O O . ALA A 1 105 ? -8.678 0.197 31.566 1.00 74.69 105 ALA A O 1
ATOM 801 N N . GLU A 1 106 ? -6.769 -0.854 31.063 1.00 78.00 106 GLU A N 1
ATOM 802 C CA . GLU A 1 106 ? -7.364 -2.195 31.073 1.00 78.00 106 GLU A CA 1
ATOM 803 C C . GLU A 1 106 ? -7.698 -2.684 32.489 1.00 78.00 106 GLU A C 1
ATOM 805 O O . GLU A 1 106 ? -8.675 -3.412 32.663 1.00 78.00 106 GLU A O 1
ATOM 810 N N . ALA A 1 107 ? -6.934 -2.257 33.498 1.00 81.62 107 ALA A N 1
ATOM 811 C CA . ALA A 1 107 ? -7.175 -2.592 34.900 1.00 81.62 107 ALA A CA 1
ATOM 812 C C . ALA A 1 107 ? -8.320 -1.780 35.541 1.00 81.62 107 ALA A C 1
ATOM 814 O O . ALA A 1 107 ? -8.833 -2.192 36.582 1.00 81.62 107 ALA A O 1
ATOM 815 N N . TYR A 1 108 ? -8.743 -0.672 34.918 1.00 84.12 108 TYR A N 1
ATOM 816 C CA . TYR A 1 108 ? -9.796 0.234 35.400 1.00 84.12 108 TYR A CA 1
ATOM 817 C C . TYR A 1 108 ? -10.953 0.327 34.378 1.00 84.12 108 TYR A C 1
ATOM 819 O O . TYR A 1 108 ? -10.964 1.220 33.521 1.00 84.12 108 TYR A O 1
ATOM 827 N N . PRO A 1 109 ? -11.947 -0.587 34.425 1.00 80.50 109 PRO A N 1
ATOM 828 C CA . PRO A 1 109 ? -13.057 -0.636 33.466 1.00 80.50 109 PRO A CA 1
ATOM 829 C C . PRO A 1 109 ? -13.842 0.676 33.343 1.00 80.50 109 PRO A C 1
ATOM 831 O O . PRO A 1 109 ? -14.339 1.007 32.266 1.00 80.50 109 PRO A O 1
ATOM 834 N N . GLU A 1 110 ? -13.936 1.441 34.428 1.00 82.81 110 GLU A N 1
ATOM 835 C CA . GLU A 1 110 ? -14.578 2.749 34.472 1.00 82.81 110 GLU A CA 1
ATOM 836 C C . GLU A 1 110 ? -13.867 3.787 33.600 1.00 82.81 110 GLU A C 1
ATOM 838 O O . GLU A 1 110 ? -14.549 4.592 32.974 1.00 82.81 110 GLU A O 1
ATOM 843 N N . LEU A 1 111 ? -12.531 3.738 33.494 1.00 81.25 111 LEU A N 1
ATOM 844 C CA . LEU A 1 111 ? -11.745 4.612 32.618 1.00 81.25 111 LEU A CA 1
ATOM 845 C C . LEU A 1 111 ? -11.953 4.226 31.149 1.00 81.25 111 LEU A C 1
ATOM 847 O O . LEU A 1 111 ? -12.144 5.093 30.297 1.00 81.25 111 LEU A O 1
ATOM 851 N N . ARG A 1 112 ? -11.992 2.922 30.855 1.00 75.12 112 ARG A N 1
ATOM 852 C CA . ARG A 1 112 ? -12.265 2.402 29.506 1.00 75.12 112 ARG A CA 1
ATOM 853 C C . ARG A 1 112 ? -13.665 2.767 29.006 1.00 75.12 112 ARG A C 1
ATOM 855 O O . ARG A 1 112 ? -13.850 2.986 27.812 1.00 75.12 112 ARG A O 1
ATOM 862 N N . ALA A 1 113 ? -14.641 2.839 29.909 1.00 75.69 113 ALA A N 1
ATOM 863 C CA . ALA A 1 113 ? -16.013 3.223 29.586 1.00 75.69 113 ALA A CA 1
ATOM 864 C C . ALA A 1 113 ? -16.171 4.725 29.279 1.00 75.69 113 ALA A C 1
ATOM 866 O O . ALA A 1 113 ? -17.198 5.133 28.730 1.00 75.69 113 ALA A O 1
ATOM 867 N N . VAL A 1 114 ? -15.176 5.560 29.601 1.00 79.81 114 VAL A N 1
ATOM 868 C CA . VAL A 1 114 ? -15.212 6.987 29.275 1.00 79.81 114 VAL A CA 1
ATOM 869 C C . VAL A 1 114 ? -15.019 7.170 27.770 1.00 79.81 114 VAL A C 1
ATOM 871 O O . VAL A 1 114 ? -13.945 6.918 27.225 1.00 79.81 114 VAL A O 1
ATOM 874 N N . ALA A 1 115 ? -16.046 7.689 27.095 1.00 76.44 115 ALA A N 1
ATOM 875 C CA . ALA A 1 115 ? -16.027 7.904 25.647 1.00 76.44 115 ALA A CA 1
ATOM 876 C C . ALA A 1 115 ? -14.835 8.762 25.169 1.00 76.44 115 ALA A C 1
ATOM 878 O O . ALA A 1 115 ? -14.262 8.486 24.115 1.00 76.44 115 ALA A O 1
ATOM 879 N N . SER A 1 116 ? -14.416 9.767 25.950 1.00 76.50 116 SER A N 1
ATOM 880 C CA . SER A 1 116 ? -13.242 10.589 25.622 1.00 76.50 116 SER A CA 1
ATOM 881 C C . SER A 1 116 ? -11.930 9.803 25.689 1.00 76.50 116 SER A C 1
ATOM 883 O O . SER A 1 116 ? -11.060 10.019 24.848 1.00 76.50 116 SER A O 1
ATOM 885 N N . PHE A 1 117 ? -11.789 8.862 26.630 1.00 81.94 117 PHE A N 1
ATOM 886 C CA . PHE A 1 117 ? -10.604 8.010 26.725 1.00 81.94 117 PHE A CA 1
ATOM 887 C C . PHE A 1 117 ? -10.543 7.003 25.572 1.00 81.94 117 PHE A C 1
ATOM 889 O O . PHE A 1 117 ? -9.516 6.902 24.904 1.00 81.94 117 PHE A O 1
ATOM 896 N N . ALA A 1 118 ? -11.655 6.321 25.280 1.00 76.38 118 ALA A N 1
ATOM 897 C CA . ALA A 1 118 ? -11.743 5.386 24.157 1.00 76.38 118 ALA A CA 1
ATOM 898 C C . ALA A 1 118 ? -11.435 6.068 22.805 1.00 76.38 118 ALA A C 1
ATOM 900 O O . ALA A 1 118 ? -10.718 5.514 21.966 1.00 76.38 118 ALA A O 1
ATOM 901 N N . GLY A 1 119 ? -11.909 7.306 22.613 1.00 76.62 119 GLY A N 1
ATOM 902 C CA . GLY A 1 119 ? -11.592 8.119 21.434 1.00 76.62 119 GLY A CA 1
ATOM 903 C C . GLY A 1 119 ? -10.111 8.508 21.334 1.00 76.62 119 GLY A C 1
ATOM 904 O O . GLY A 1 119 ? -9.528 8.438 20.249 1.00 76.62 119 GLY A O 1
ATOM 905 N N . LEU A 1 120 ? -9.474 8.860 22.459 1.00 81.88 120 LEU A N 1
ATOM 906 C CA . LEU A 1 120 ? -8.034 9.144 22.511 1.00 81.88 120 LEU A CA 1
ATOM 907 C C . LEU A 1 120 ? -7.196 7.895 22.225 1.00 81.88 120 LEU A C 1
ATOM 909 O O . LEU A 1 120 ? -6.230 7.984 21.473 1.00 81.88 120 LEU A O 1
ATOM 913 N N . GLN A 1 121 ? -7.571 6.741 22.782 1.00 75.94 121 GLN A N 1
ATOM 914 C CA . GLN A 1 121 ? -6.891 5.469 22.532 1.00 75.94 121 GLN A CA 1
ATOM 915 C C . GLN A 1 121 ? -6.953 5.083 21.050 1.00 75.94 121 GLN A C 1
ATOM 917 O O . GLN A 1 121 ? -5.933 4.702 20.477 1.00 75.94 121 GLN A O 1
ATOM 922 N N . THR A 1 122 ? -8.121 5.239 20.422 1.00 77.12 122 THR A N 1
ATOM 923 C CA . THR A 1 122 ? -8.305 4.980 18.984 1.00 77.12 122 THR A CA 1
ATOM 924 C C . THR A 1 122 ? -7.424 5.911 18.154 1.00 77.12 122 THR A C 1
ATOM 926 O O . THR A 1 122 ? -6.582 5.443 17.398 1.00 77.12 122 THR A O 1
ATOM 929 N N . THR A 1 123 ? -7.520 7.225 18.384 1.00 71.62 123 THR A N 1
ATOM 930 C CA . THR A 1 123 ? -6.704 8.222 17.665 1.00 71.62 123 THR A CA 1
ATOM 931 C C . THR A 1 123 ? -5.202 7.971 17.832 1.00 71.62 123 THR A C 1
ATOM 933 O O . THR A 1 123 ? -4.440 8.115 16.882 1.00 71.62 123 THR A O 1
ATOM 936 N N . LEU A 1 124 ? -4.750 7.609 19.036 1.00 80.00 124 LEU A N 1
ATOM 937 C CA . LEU A 1 124 ? -3.340 7.305 19.284 1.00 80.00 124 LEU A CA 1
ATOM 938 C C . LEU A 1 124 ? -2.894 6.027 18.577 1.00 80.00 124 LEU A C 1
ATOM 940 O O . LEU A 1 124 ? -1.787 6.006 18.053 1.00 80.00 124 LEU A O 1
ATOM 944 N N . THR A 1 125 ? -3.745 5.004 18.525 1.00 76.56 125 THR A N 1
ATOM 945 C CA . THR A 1 125 ? -3.467 3.776 17.766 1.00 76.56 125 THR A CA 1
ATOM 946 C C . THR A 1 125 ? -3.317 4.090 16.278 1.00 76.56 125 THR A C 1
ATOM 948 O O . THR A 1 125 ? -2.309 3.720 15.684 1.00 76.56 125 THR A O 1
ATOM 951 N N . ASP A 1 126 ? -4.228 4.887 15.709 1.00 70.56 126 ASP A N 1
ATOM 952 C CA . ASP A 1 126 ? -4.138 5.333 14.313 1.00 70.56 126 ASP A CA 1
ATOM 953 C C . ASP A 1 126 ? -2.838 6.110 14.048 1.00 70.56 126 ASP A C 1
ATOM 955 O O . ASP A 1 126 ? -2.171 5.916 13.030 1.00 70.56 126 ASP A O 1
ATOM 959 N N . VAL A 1 127 ? -2.449 6.996 14.973 1.00 78.12 127 VAL A N 1
ATOM 960 C CA . VAL A 1 127 ? -1.189 7.745 14.875 1.00 78.12 127 VAL A CA 1
ATOM 961 C C . VAL A 1 127 ? 0.021 6.807 14.904 1.00 78.12 127 VAL A C 1
ATOM 963 O O . VAL A 1 127 ? 0.942 7.016 14.116 1.00 78.12 127 VAL A O 1
ATOM 966 N N . GLU A 1 128 ? 0.035 5.777 15.754 1.00 79.62 128 GLU A N 1
ATOM 967 C CA . GLU A 1 128 ? 1.118 4.783 15.787 1.00 79.62 128 GLU A CA 1
ATOM 968 C C . GLU A 1 128 ? 1.189 3.966 14.493 1.00 79.62 128 GLU A C 1
ATOM 970 O O . GLU A 1 128 ? 2.276 3.802 13.935 1.00 79.62 128 GLU A O 1
ATOM 975 N N . ASP A 1 129 ? 0.054 3.519 13.957 1.00 71.75 129 ASP A N 1
ATOM 976 C CA . ASP A 1 129 ? 0.009 2.767 12.700 1.00 71.75 129 ASP A CA 1
ATOM 977 C C . ASP A 1 129 ? 0.502 3.619 11.520 1.00 71.75 129 ASP A C 1
ATOM 979 O O . ASP A 1 129 ? 1.326 3.184 10.704 1.00 71.75 129 ASP A O 1
ATOM 983 N N . HIS A 1 130 ? 0.070 4.881 11.451 1.00 69.94 130 HIS A N 1
ATOM 984 C CA . HIS A 1 130 ? 0.582 5.835 10.470 1.00 69.94 130 HIS A CA 1
ATOM 985 C C . HIS A 1 130 ? 2.074 6.112 10.657 1.00 69.94 130 HIS A C 1
ATOM 987 O O . HIS A 1 130 ? 2.802 6.182 9.666 1.00 69.94 130 HIS A O 1
ATOM 993 N N . LEU A 1 131 ? 2.553 6.236 11.896 1.00 80.38 131 LEU A N 1
ATOM 994 C CA . LEU A 1 131 ? 3.963 6.462 12.199 1.00 80.38 131 LEU A CA 1
ATOM 995 C C . LEU A 1 131 ? 4.831 5.264 11.788 1.00 80.38 131 LEU A C 1
ATOM 997 O O . LEU A 1 131 ? 5.910 5.457 11.226 1.00 80.38 131 LEU A O 1
ATOM 1001 N N . GLN A 1 132 ? 4.361 4.030 11.997 1.00 74.94 132 GLN A N 1
ATOM 1002 C CA . GLN A 1 132 ? 5.047 2.820 11.536 1.00 74.94 132 GLN A CA 1
ATOM 1003 C C . GLN A 1 132 ? 5.150 2.772 10.008 1.00 74.94 132 GLN A C 1
ATOM 1005 O O . GLN A 1 132 ? 6.228 2.508 9.465 1.00 74.94 132 GLN A O 1
ATOM 1010 N N . ASN A 1 133 ? 4.055 3.078 9.308 1.00 68.12 133 ASN A N 1
ATOM 1011 C CA . ASN A 1 133 ? 4.039 3.162 7.848 1.00 68.12 133 ASN A CA 1
ATOM 1012 C C . ASN A 1 133 ? 4.979 4.259 7.327 1.00 68.12 133 ASN A C 1
ATOM 1014 O O . ASN A 1 133 ? 5.828 3.991 6.474 1.00 68.12 133 ASN A O 1
ATOM 1018 N N . ALA A 1 134 ? 4.892 5.465 7.894 1.00 77.19 134 ALA A N 1
ATOM 1019 C CA . ALA A 1 134 ? 5.742 6.596 7.532 1.00 77.19 134 ALA A CA 1
ATOM 1020 C C . ALA A 1 134 ? 7.228 6.294 7.782 1.00 77.19 134 ALA A C 1
ATOM 1022 O O . ALA A 1 134 ? 8.072 6.599 6.940 1.00 77.19 134 ALA A O 1
ATOM 1023 N N . ARG A 1 135 ? 7.559 5.615 8.891 1.00 83.88 135 ARG A N 1
ATOM 1024 C CA . ARG A 1 135 ? 8.922 5.153 9.197 1.00 83.88 135 ARG A CA 1
ATOM 1025 C C . ARG A 1 135 ? 9.456 4.197 8.136 1.00 83.88 135 ARG A C 1
ATOM 1027 O O . ARG A 1 135 ? 10.586 4.380 7.683 1.00 83.88 135 ARG A O 1
ATOM 1034 N N . ARG A 1 136 ? 8.674 3.184 7.744 1.00 75.50 136 ARG A N 1
ATOM 1035 C CA . ARG A 1 136 ? 9.074 2.234 6.689 1.00 75.50 136 ARG A CA 1
ATOM 1036 C C . ARG A 1 136 ? 9.338 2.961 5.375 1.00 75.50 136 ARG A C 1
ATOM 1038 O O . ARG A 1 136 ? 10.404 2.781 4.788 1.00 75.50 136 ARG A O 1
ATOM 1045 N N . TYR A 1 137 ? 8.417 3.833 4.971 1.00 76.88 137 TYR A N 1
ATOM 1046 C CA . TYR A 1 137 ? 8.536 4.598 3.734 1.00 76.88 137 TYR A CA 1
ATOM 1047 C C . TYR A 1 137 ? 9.751 5.534 3.734 1.00 76.88 137 TYR A C 1
ATOM 1049 O O . TYR A 1 137 ? 10.577 5.472 2.823 1.00 76.88 137 TYR A O 1
ATOM 1057 N N . TYR A 1 138 ? 9.928 6.341 4.784 1.00 85.56 138 TYR A N 1
ATOM 1058 C CA . TYR A 1 138 ? 11.096 7.211 4.932 1.00 85.56 138 TYR A CA 1
ATOM 1059 C C . TYR A 1 138 ? 12.402 6.420 4.843 1.00 85.56 138 TYR A C 1
ATOM 1061 O O . TYR A 1 138 ? 13.306 6.802 4.100 1.00 85.56 138 TYR A O 1
ATOM 1069 N N . ASN A 1 139 ? 12.493 5.286 5.541 1.00 85.38 139 ASN A N 1
ATOM 1070 C CA . ASN A 1 139 ? 13.691 4.456 5.515 1.00 85.38 139 ASN A CA 1
ATOM 1071 C C . ASN A 1 139 ? 13.948 3.853 4.124 1.00 85.38 139 ASN A C 1
ATOM 1073 O O . ASN A 1 139 ? 15.097 3.833 3.683 1.00 85.38 139 ASN A O 1
ATOM 1077 N N . ALA A 1 140 ? 12.913 3.434 3.391 1.00 79.00 140 ALA A N 1
ATOM 1078 C CA . ALA A 1 140 ? 13.059 2.976 2.008 1.00 79.00 140 ALA A CA 1
ATOM 1079 C C . ALA A 1 140 ? 13.594 4.093 1.092 1.00 79.00 140 ALA A C 1
ATOM 1081 O O . ALA A 1 140 ? 14.570 3.890 0.367 1.00 79.00 140 ALA A O 1
ATOM 1082 N N . VAL A 1 141 ? 13.036 5.304 1.189 1.00 79.94 141 VAL A N 1
ATOM 1083 C CA . VAL A 1 141 ? 13.488 6.459 0.399 1.00 79.94 141 VAL A CA 1
ATOM 1084 C C . VAL A 1 141 ? 14.919 6.866 0.763 1.00 79.94 141 VAL A C 1
ATOM 1086 O O . VAL A 1 141 ? 15.727 7.134 -0.127 1.00 79.94 141 VAL A O 1
ATOM 1089 N N . VAL A 1 142 ? 15.274 6.874 2.052 1.00 87.38 142 VAL A N 1
ATOM 1090 C CA . VAL A 1 142 ? 16.642 7.150 2.521 1.00 87.38 142 VAL A CA 1
ATOM 1091 C C . VAL A 1 142 ? 17.625 6.114 1.987 1.00 87.38 142 VAL A C 1
ATOM 1093 O O . VAL A 1 142 ? 18.698 6.493 1.519 1.00 87.38 142 VAL A O 1
ATOM 1096 N N . ARG A 1 143 ? 17.270 4.825 1.994 1.00 82.62 143 ARG A N 1
ATOM 1097 C CA . ARG A 1 143 ? 18.094 3.759 1.408 1.00 82.62 143 ARG A CA 1
ATOM 1098 C C . ARG A 1 143 ? 18.329 4.004 -0.079 1.00 82.62 143 ARG A C 1
ATOM 1100 O O . ARG A 1 143 ? 19.479 3.963 -0.523 1.00 82.62 143 ARG A O 1
ATOM 1107 N N . ASP A 1 144 ? 17.274 4.274 -0.839 1.00 79.88 144 ASP A N 1
ATOM 1108 C CA . ASP A 1 144 ? 17.352 4.456 -2.290 1.00 79.88 144 ASP A CA 1
ATOM 1109 C C . ASP A 1 144 ? 18.136 5.726 -2.652 1.00 79.88 144 ASP A C 1
ATOM 1111 O O . ASP A 1 144 ? 18.981 5.706 -3.550 1.00 79.88 144 ASP A O 1
ATOM 1115 N N . PHE A 1 145 ? 17.934 6.811 -1.900 1.00 85.00 145 PHE A N 1
ATOM 1116 C CA . PHE A 1 145 ? 18.704 8.047 -2.018 1.00 85.00 145 PHE A CA 1
ATOM 1117 C C . PHE A 1 145 ? 20.186 7.829 -1.688 1.00 85.00 145 PHE A C 1
ATOM 1119 O O . PHE A 1 145 ? 21.048 8.161 -2.503 1.00 85.00 145 PHE A O 1
ATOM 1126 N N . ASN A 1 146 ? 20.495 7.218 -0.539 1.00 87.19 146 ASN A N 1
ATOM 1127 C CA . ASN A 1 146 ? 21.867 6.944 -0.104 1.00 87.19 146 ASN A CA 1
ATOM 1128 C C . ASN A 1 146 ? 22.600 6.011 -1.081 1.00 87.19 146 ASN A C 1
ATOM 1130 O O . ASN A 1 146 ? 23.782 6.206 -1.364 1.00 87.19 146 ASN A O 1
ATOM 1134 N N . THR A 1 147 ? 21.891 5.029 -1.638 1.00 79.31 147 THR A N 1
ATOM 1135 C CA . THR A 1 147 ? 22.413 4.139 -2.680 1.00 79.31 147 THR A CA 1
ATOM 1136 C C . THR A 1 147 ? 22.681 4.913 -3.969 1.00 79.31 147 THR A C 1
ATOM 1138 O O . THR A 1 147 ? 23.769 4.816 -4.534 1.00 79.31 147 THR A O 1
ATOM 1141 N N . ALA A 1 148 ? 21.730 5.740 -4.409 1.00 80.94 148 ALA A N 1
ATOM 1142 C CA . ALA A 1 148 ? 21.853 6.525 -5.630 1.00 80.94 148 ALA A CA 1
ATOM 1143 C C . ALA A 1 148 ? 23.037 7.500 -5.600 1.00 80.94 148 ALA A C 1
ATOM 1145 O O . ALA A 1 148 ? 23.722 7.635 -6.609 1.00 80.94 148 ALA A O 1
ATOM 1146 N N . ILE A 1 149 ? 23.300 8.159 -4.466 1.00 89.06 149 ILE A N 1
ATOM 1147 C CA . ILE A 1 149 ? 24.440 9.083 -4.344 1.00 89.06 149 ILE A CA 1
ATOM 1148 C C . ILE A 1 149 ? 25.788 8.352 -4.215 1.00 89.06 149 ILE A C 1
ATOM 1150 O O . ILE A 1 149 ? 26.832 8.930 -4.515 1.00 89.06 149 ILE A O 1
ATOM 1154 N N . ALA A 1 150 ? 25.787 7.088 -3.782 1.00 83.81 150 ALA A N 1
ATOM 1155 C CA . ALA A 1 150 ? 26.997 6.277 -3.647 1.00 83.81 150 ALA A CA 1
ATOM 1156 C C . ALA A 1 150 ? 27.392 5.551 -4.947 1.00 83.81 150 ALA A C 1
ATOM 1158 O O . ALA A 1 150 ? 28.546 5.152 -5.103 1.00 83.81 150 ALA A O 1
ATOM 1159 N N . GLN A 1 151 ? 26.455 5.367 -5.880 1.00 80.62 151 GLN A N 1
ATOM 1160 C CA . GLN A 1 151 ? 26.677 4.608 -7.109 1.00 80.62 151 GLN A CA 1
ATOM 1161 C C . GLN A 1 151 ? 27.329 5.439 -8.219 1.00 80.62 151 GLN A C 1
ATOM 1163 O O . GLN A 1 151 ? 26.966 6.587 -8.476 1.00 80.62 151 GLN A O 1
ATOM 1168 N N . PHE A 1 152 ? 28.269 4.824 -8.938 1.00 79.25 152 PHE A N 1
ATOM 1169 C CA . PHE A 1 152 ? 28.759 5.353 -10.208 1.00 79.25 152 PHE A CA 1
ATOM 1170 C C . PHE A 1 152 ? 27.684 5.166 -11.295 1.00 79.25 152 PHE A C 1
ATOM 1172 O O . PHE A 1 152 ? 27.039 4.118 -11.324 1.00 79.25 152 PHE A O 1
ATOM 1179 N N . PRO A 1 153 ? 27.492 6.126 -12.216 1.00 78.06 153 PRO A N 1
ATOM 1180 C CA . PRO A 1 153 ? 28.241 7.382 -12.371 1.00 78.06 153 PRO A CA 1
ATOM 1181 C C . PRO A 1 153 ? 27.706 8.571 -11.553 1.00 78.06 153 PRO A C 1
ATOM 1183 O O . PRO A 1 153 ? 28.315 9.638 -11.569 1.00 78.06 153 PRO A O 1
ATOM 1186 N N . ALA A 1 154 ? 26.590 8.421 -10.832 1.00 80.62 154 ALA A N 1
ATOM 1187 C CA . ALA A 1 154 ? 25.956 9.514 -10.087 1.00 80.62 154 ALA A CA 1
ATOM 1188 C C . ALA A 1 154 ? 26.883 10.161 -9.042 1.00 80.62 154 ALA A C 1
ATOM 1190 O O . ALA A 1 154 ? 26.870 11.383 -8.883 1.00 80.62 154 ALA A O 1
ATOM 1191 N N . SER A 1 155 ? 27.754 9.375 -8.406 1.00 86.12 155 SER A N 1
ATOM 1192 C CA . SER A 1 155 ? 28.752 9.848 -7.439 1.00 86.12 155 SER A CA 1
ATOM 1193 C C . SER A 1 155 ? 29.685 10.948 -7.975 1.00 86.12 155 SER A C 1
ATOM 1195 O O . SER A 1 155 ? 30.169 11.759 -7.187 1.00 86.12 155 SER A O 1
ATOM 1197 N N . LEU A 1 156 ? 29.884 11.049 -9.299 1.00 84.75 156 LEU A N 1
ATOM 1198 C CA . LEU A 1 156 ? 30.705 12.096 -9.926 1.00 84.75 156 LEU A CA 1
ATOM 1199 C C . LEU A 1 156 ? 30.103 13.502 -9.793 1.00 84.75 156 LEU A C 1
ATOM 1201 O O . LEU A 1 156 ? 30.841 14.482 -9.724 1.00 84.75 156 LEU A O 1
ATOM 1205 N N . ILE A 1 157 ? 28.772 13.609 -9.764 1.00 85.12 157 ILE A N 1
ATOM 1206 C CA . ILE A 1 157 ? 28.062 14.899 -9.717 1.00 85.12 157 ILE A CA 1
ATOM 1207 C C . ILE A 1 157 ? 27.488 15.215 -8.329 1.00 85.12 157 ILE A C 1
ATOM 1209 O O . ILE A 1 157 ? 27.092 16.349 -8.068 1.00 85.12 157 ILE A O 1
ATOM 1213 N N . VAL A 1 158 ? 27.495 14.249 -7.405 1.00 86.00 158 VAL A N 1
ATOM 1214 C CA . VAL A 1 158 ? 26.985 14.393 -6.027 1.00 86.00 158 VAL A CA 1
ATOM 1215 C C . VAL A 1 158 ? 27.681 15.517 -5.261 1.00 86.00 158 VAL A C 1
ATOM 1217 O O . VAL A 1 158 ? 27.008 16.322 -4.614 1.00 86.00 158 VAL A O 1
ATOM 1220 N N . GLY A 1 159 ? 29.011 15.617 -5.377 1.00 83.00 159 GLY A N 1
ATOM 1221 C CA . GLY A 1 159 ? 29.789 16.683 -4.739 1.00 83.00 159 GLY A CA 1
ATOM 1222 C C . GLY A 1 159 ? 29.414 18.077 -5.252 1.00 83.00 159 GLY A C 1
ATOM 1223 O O . GLY A 1 159 ? 29.282 19.009 -4.461 1.00 83.00 159 GLY A O 1
ATOM 1224 N N . LEU A 1 160 ? 29.147 18.206 -6.557 1.00 85.81 160 LEU A N 1
ATOM 1225 C CA . LEU A 1 160 ? 28.693 19.459 -7.171 1.00 85.81 160 LEU A CA 1
ATOM 1226 C C . LEU A 1 160 ? 27.290 19.855 -6.681 1.00 85.81 160 LEU A C 1
ATOM 1228 O O . LEU A 1 160 ? 27.020 21.031 -6.454 1.00 85.81 160 LEU A O 1
ATOM 1232 N N . MET A 1 161 ? 26.414 18.871 -6.469 1.00 86.06 161 MET A N 1
ATOM 1233 C CA . MET A 1 161 ? 25.043 19.072 -5.988 1.00 86.06 161 MET A CA 1
ATOM 1234 C C . MET A 1 161 ? 24.930 19.245 -4.463 1.00 86.06 161 MET A C 1
ATOM 1236 O O . MET A 1 161 ? 23.826 19.472 -3.964 1.00 86.06 161 MET A O 1
ATOM 1240 N N . ARG A 1 162 ? 26.040 19.132 -3.714 1.00 89.19 162 ARG A N 1
ATOM 1241 C CA . ARG A 1 162 ? 26.072 19.176 -2.236 1.00 89.19 162 ARG A CA 1
ATOM 1242 C C . ARG A 1 162 ? 25.085 18.196 -1.588 1.00 89.19 162 ARG A C 1
ATOM 1244 O O . ARG A 1 162 ? 24.405 18.525 -0.615 1.00 89.19 162 ARG A O 1
ATOM 1251 N N . LEU A 1 163 ? 24.955 17.004 -2.168 1.00 88.62 163 LEU A N 1
ATOM 1252 C CA . LEU A 1 163 ? 24.116 15.949 -1.607 1.00 88.62 163 LEU A CA 1
ATOM 1253 C C . LEU A 1 163 ? 24.927 15.139 -0.595 1.00 88.62 163 LEU A C 1
ATOM 1255 O O . LEU A 1 163 ? 26.054 14.732 -0.873 1.00 88.62 163 LEU A O 1
ATOM 1259 N N . HIS A 1 164 ? 24.334 14.890 0.568 1.00 89.94 164 HIS A N 1
ATOM 1260 C CA . HIS A 1 164 ? 24.940 14.121 1.651 1.00 89.94 164 HIS A CA 1
ATOM 1261 C C . HIS A 1 164 ? 24.036 12.950 2.032 1.00 89.94 164 HIS A C 1
ATOM 1263 O O . HIS A 1 164 ? 22.817 13.105 1.934 1.00 89.94 164 HIS A O 1
ATOM 1269 N N . PRO A 1 165 ? 24.598 11.812 2.479 1.00 90.06 165 PRO A N 1
ATOM 1270 C CA . PRO A 1 165 ? 23.804 10.708 3.000 1.00 90.06 165 PRO A CA 1
ATOM 1271 C C . PRO A 1 165 ? 22.846 11.168 4.099 1.00 90.06 165 PRO A C 1
ATOM 1273 O O . PRO A 1 165 ? 23.206 11.986 4.945 1.00 90.06 165 PRO A O 1
ATOM 1276 N N . ARG A 1 166 ? 21.628 10.631 4.077 1.00 90.88 166 ARG A N 1
ATOM 1277 C CA . ARG A 1 166 ? 20.588 10.886 5.075 1.00 90.88 166 ARG A CA 1
ATOM 1278 C C . ARG A 1 166 ? 20.586 9.807 6.146 1.00 90.88 166 ARG A C 1
ATOM 1280 O O . ARG A 1 166 ? 20.906 8.648 5.875 1.00 90.88 166 ARG A O 1
ATOM 1287 N N . GLU A 1 167 ? 20.199 10.199 7.352 1.00 91.06 167 GLU A N 1
ATOM 1288 C CA . GLU A 1 167 ? 20.035 9.289 8.483 1.00 91.06 167 GLU A CA 1
ATOM 1289 C C . GLU A 1 167 ? 18.703 8.542 8.399 1.00 91.06 167 GLU A C 1
ATOM 1291 O O . GLU A 1 167 ? 17.676 9.122 8.047 1.00 91.06 167 GLU A O 1
ATOM 1296 N N . PHE A 1 168 ? 18.710 7.265 8.769 1.00 88.25 168 PHE A N 1
ATOM 1297 C CA . PHE A 1 168 ? 17.492 6.477 8.946 1.00 88.25 168 PHE A CA 1
ATOM 1298 C C . PHE A 1 168 ? 16.775 6.844 10.253 1.00 88.25 168 PHE A C 1
ATOM 1300 O O . PHE A 1 168 ? 17.404 7.288 11.215 1.00 88.25 168 PHE A O 1
ATOM 1307 N N . PHE A 1 169 ? 15.466 6.600 10.312 1.00 90.12 169 PHE A N 1
ATOM 1308 C CA . PHE A 1 169 ? 14.654 6.771 11.515 1.00 90.12 169 PHE A CA 1
ATOM 1309 C C . PHE A 1 169 ? 14.451 5.421 12.226 1.00 90.12 169 PHE A C 1
ATOM 1311 O O . PHE A 1 169 ? 13.838 4.490 11.688 1.00 90.12 169 PHE A O 1
ATOM 1318 N N . GLY A 1 170 ? 14.990 5.304 13.443 1.00 80.56 170 GLY A N 1
ATOM 1319 C CA . GLY A 1 170 ? 14.825 4.149 14.337 1.00 80.56 170 GLY A CA 1
ATOM 1320 C C . GLY A 1 170 ? 15.579 2.874 13.942 1.00 80.56 170 GLY A C 1
ATOM 1321 O O . GLY A 1 170 ? 15.327 1.822 14.512 1.00 80.56 170 GLY A O 1
ATOM 1322 N N . LEU A 1 171 ? 16.471 2.908 12.953 1.00 70.44 171 LEU A N 1
ATOM 1323 C CA . LEU A 1 171 ? 17.339 1.763 12.651 1.00 70.44 171 LEU A CA 1
ATOM 1324 C C . LEU A 1 171 ? 18.656 1.955 13.390 1.00 70.44 171 LEU A C 1
ATOM 1326 O O . LEU A 1 171 ? 19.445 2.807 12.982 1.00 70.44 171 LEU A O 1
ATOM 1330 N N . ASP A 1 172 ? 18.887 1.218 14.476 1.00 56.03 172 ASP A N 1
ATOM 1331 C CA . ASP A 1 172 ? 20.140 1.277 15.244 1.00 56.03 172 ASP A CA 1
ATOM 1332 C C . ASP A 1 172 ? 21.173 0.222 14.827 1.00 56.03 172 ASP A C 1
ATOM 1334 O O . ASP A 1 172 ? 22.363 0.424 15.079 1.00 56.03 172 ASP A O 1
ATOM 1338 N N . ASP A 1 173 ? 20.760 -0.835 14.119 1.00 52.19 173 ASP A N 1
ATOM 1339 C CA . ASP A 1 173 ? 21.662 -1.893 13.660 1.00 52.19 173 ASP A CA 1
ATOM 1340 C C . ASP A 1 173 ? 22.557 -1.412 12.489 1.00 52.19 173 ASP A C 1
ATOM 1342 O O . ASP A 1 173 ? 22.052 -1.015 11.430 1.00 52.19 173 ASP A O 1
ATOM 1346 N N . PRO A 1 174 ? 23.899 -1.444 12.629 1.00 50.62 174 PRO A N 1
ATOM 1347 C CA . PRO A 1 174 ? 24.831 -1.130 11.548 1.00 50.62 174 PRO A CA 1
ATOM 1348 C C . PRO A 1 174 ? 24.661 -1.996 10.289 1.00 50.62 174 PRO A C 1
ATOM 1350 O O . PRO A 1 174 ? 24.971 -1.520 9.195 1.00 50.62 174 PRO A O 1
ATOM 1353 N N . ALA A 1 175 ? 24.183 -3.239 10.420 1.00 47.94 175 ALA A N 1
ATOM 1354 C CA . ALA A 1 175 ? 23.969 -4.158 9.303 1.00 47.94 175 ALA A CA 1
ATOM 1355 C C . ALA A 1 175 ? 22.771 -3.743 8.434 1.00 47.94 175 ALA A C 1
ATOM 1357 O O . ALA A 1 175 ? 22.837 -3.840 7.210 1.00 47.94 175 ALA A O 1
ATOM 1358 N N . GLU A 1 176 ? 21.715 -3.198 9.043 1.00 44.00 176 GLU A N 1
ATOM 1359 C CA . GLU A 1 176 ? 20.530 -2.684 8.338 1.00 44.00 176 GLU A CA 1
ATOM 1360 C C . GLU A 1 176 ? 20.780 -1.305 7.702 1.00 44.00 176 GLU A C 1
ATOM 1362 O O . GLU A 1 176 ? 20.125 -0.925 6.731 1.00 44.00 176 GLU A O 1
ATOM 1367 N N . ARG A 1 177 ? 21.787 -0.568 8.196 1.00 50.12 177 ARG A N 1
ATOM 1368 C CA . ARG A 1 177 ? 22.275 0.696 7.612 1.00 50.12 177 ARG A CA 1
ATOM 1369 C C . ARG A 1 177 ? 23.229 0.498 6.428 1.00 50.12 177 ARG A C 1
ATOM 1371 O O . ARG A 1 177 ? 23.644 1.487 5.814 1.00 50.12 177 ARG A O 1
ATOM 1378 N N . ALA A 1 178 ? 23.638 -0.736 6.128 1.00 49.78 178 ALA A N 1
ATOM 1379 C CA . ALA A 1 178 ? 24.667 -1.011 5.134 1.00 49.78 178 ALA A CA 1
ATOM 1380 C C . ALA A 1 178 ? 24.162 -0.727 3.709 1.00 49.78 178 ALA A C 1
ATOM 1382 O O . ALA A 1 178 ? 23.492 -1.536 3.073 1.00 49.78 178 ALA A O 1
ATOM 1383 N N . VAL A 1 179 ? 24.531 0.438 3.178 1.00 52.44 179 VAL A N 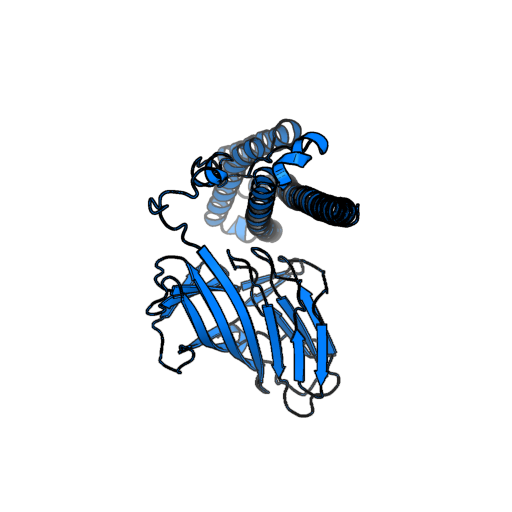1
ATOM 1384 C CA . VAL A 1 179 ? 24.390 0.754 1.753 1.00 52.44 179 VAL A CA 1
ATOM 1385 C C . VAL A 1 179 ? 25.404 -0.102 0.982 1.00 52.44 179 VAL A C 1
ATOM 1387 O O . VAL A 1 179 ? 26.593 -0.042 1.320 1.00 52.44 179 VAL A O 1
ATOM 1390 N N . PRO A 1 180 ? 25.002 -0.871 -0.050 1.00 51.41 180 PRO A N 1
ATOM 1391 C CA . PRO A 1 180 ? 25.952 -1.609 -0.869 1.00 51.41 180 PRO A CA 1
ATOM 1392 C C . PRO A 1 180 ? 26.915 -0.621 -1.539 1.00 51.41 180 PRO A C 1
ATOM 1394 O O . PRO A 1 180 ? 26.555 0.116 -2.457 1.00 51.41 180 PRO A O 1
ATOM 1397 N N . ARG A 1 181 ? 28.155 -0.569 -1.044 1.00 44.25 181 ARG A N 1
ATOM 1398 C CA . ARG A 1 181 ? 29.232 0.207 -1.659 1.00 44.25 181 ARG A CA 1
ATOM 1399 C C . ARG A 1 181 ? 29.766 -0.611 -2.822 1.00 44.25 181 ARG A C 1
ATOM 1401 O O . ARG A 1 181 ? 30.262 -1.711 -2.609 1.00 44.25 181 ARG A O 1
ATOM 1408 N N . VAL A 1 182 ? 29.693 -0.068 -4.032 1.00 44.00 182 VAL A N 1
ATOM 1409 C CA . VAL A 1 182 ? 30.367 -0.645 -5.201 1.00 44.00 182 VAL A CA 1
ATOM 1410 C C . VAL A 1 182 ? 31.679 0.126 -5.379 1.00 44.00 182 VAL A C 1
ATOM 1412 O O . VAL A 1 182 ? 31.648 1.246 -5.891 1.00 44.00 182 VAL A O 1
ATOM 1415 N N . PRO A 1 183 ? 32.828 -0.367 -4.876 1.00 42.50 183 PRO A N 1
ATOM 1416 C CA . PRO A 1 183 ? 34.072 0.378 -4.989 1.00 42.50 183 PRO A CA 1
ATOM 1417 C C . PRO A 1 183 ? 34.487 0.529 -6.456 1.00 42.50 183 PRO A C 1
ATOM 1419 O O . PRO A 1 183 ? 34.412 -0.416 -7.237 1.00 42.50 183 PRO A O 1
ATOM 1422 N N . LEU A 1 184 ? 34.997 1.713 -6.810 1.00 43.62 184 LEU A N 1
ATOM 1423 C CA . LEU A 1 184 ? 35.491 2.057 -8.153 1.00 43.62 184 LEU A CA 1
ATOM 1424 C C . LEU A 1 184 ? 36.597 1.095 -8.647 1.00 43.62 184 LEU A C 1
ATOM 1426 O O . LEU A 1 184 ? 36.801 0.936 -9.848 1.00 43.62 184 LEU A O 1
ATOM 1430 N N . ALA A 1 185 ? 37.264 0.396 -7.721 1.00 41.47 185 ALA A N 1
ATOM 1431 C CA . ALA A 1 185 ? 38.239 -0.655 -8.005 1.00 41.47 185 ALA A CA 1
ATOM 1432 C C . ALA A 1 185 ? 37.650 -1.885 -8.733 1.00 41.47 185 ALA A C 1
ATOM 1434 O O . ALA A 1 185 ? 38.411 -2.644 -9.329 1.00 41.47 185 ALA A O 1
ATOM 1435 N N . LEU A 1 186 ? 36.322 -2.070 -8.758 1.00 39.41 186 LEU A N 1
ATOM 1436 C CA . LEU A 1 186 ? 35.686 -3.158 -9.515 1.00 39.41 186 LEU A CA 1
ATOM 1437 C C . LEU A 1 186 ? 35.751 -2.981 -11.037 1.00 39.41 186 LEU A C 1
ATOM 1439 O O . LEU A 1 186 ? 35.587 -3.962 -11.753 1.00 39.41 186 LEU A O 1
ATOM 1443 N N . VAL A 1 187 ? 36.031 -1.779 -11.553 1.00 44.97 187 VAL A N 1
ATOM 1444 C CA . VAL A 1 187 ? 36.118 -1.565 -13.011 1.00 44.97 187 VAL A CA 1
ATOM 1445 C C . VAL A 1 187 ? 37.433 -2.112 -13.595 1.00 44.97 187 VAL A C 1
ATOM 1447 O O . VAL A 1 187 ? 37.485 -2.454 -14.772 1.00 44.97 187 VAL A O 1
ATOM 1450 N N . LEU A 1 188 ? 38.482 -2.284 -12.777 1.00 41.06 188 LEU A N 1
ATOM 1451 C CA . LEU A 1 188 ? 39.776 -2.850 -13.204 1.00 41.06 188 LEU A CA 1
ATOM 1452 C C . LEU A 1 188 ? 39.910 -4.364 -12.957 1.00 41.06 188 LEU A C 1
ATOM 1454 O O . LEU A 1 188 ? 40.888 -4.970 -13.385 1.00 41.06 188 LEU A O 1
ATOM 1458 N N . LEU A 1 189 ? 38.920 -4.995 -12.322 1.00 41.06 189 LEU A N 1
ATOM 1459 C CA . LEU A 1 189 ? 38.933 -6.414 -11.939 1.00 41.06 189 LEU A CA 1
ATOM 1460 C C . LEU A 1 189 ? 38.162 -7.305 -12.934 1.00 41.06 189 LEU A C 1
ATOM 1462 O O . LEU A 1 189 ? 37.617 -8.340 -12.570 1.00 41.06 189 LEU A O 1
ATOM 1466 N N . LEU A 1 190 ? 38.136 -6.916 -14.213 1.00 43.56 190 LEU A N 1
ATOM 1467 C CA . LEU A 1 190 ? 37.491 -7.662 -15.306 1.00 43.56 190 LEU A CA 1
ATOM 1468 C C . LEU A 1 190 ? 38.331 -8.829 -15.864 1.00 43.56 190 LEU A C 1
ATOM 1470 O O . LEU A 1 190 ? 37.974 -9.385 -16.899 1.00 43.56 190 LEU A O 1
ATOM 1474 N N . LEU A 1 191 ? 39.436 -9.220 -15.215 1.00 41.47 191 LEU A N 1
ATOM 1475 C CA . LEU A 1 191 ? 40.343 -10.248 -15.753 1.00 41.47 191 LEU A CA 1
ATOM 1476 C C . LEU A 1 191 ? 40.529 -11.517 -14.914 1.00 41.47 191 LEU A C 1
ATOM 1478 O O . LEU A 1 191 ? 41.255 -12.393 -15.366 1.00 41.47 191 LEU A O 1
ATOM 1482 N N . TYR A 1 192 ? 39.847 -11.702 -13.781 1.00 35.22 192 TYR A N 1
ATOM 1483 C CA . TYR A 1 192 ? 39.773 -13.024 -13.136 1.00 35.22 192 TYR A CA 1
ATOM 1484 C C . TYR A 1 192 ? 38.434 -13.216 -12.410 1.00 35.22 192 TYR A C 1
ATOM 1486 O O . TYR A 1 192 ? 38.067 -12.368 -11.597 1.00 35.22 192 TYR A O 1
ATOM 1494 N N . PRO A 1 193 ? 37.700 -14.320 -12.658 1.00 43.25 193 PRO A N 1
ATOM 1495 C CA . PRO A 1 193 ? 36.443 -14.585 -11.986 1.00 43.25 193 PRO A CA 1
ATOM 1496 C C . PRO A 1 193 ? 36.743 -15.219 -10.628 1.00 43.25 193 PRO A C 1
ATOM 1498 O O . PRO A 1 193 ? 36.924 -16.429 -10.515 1.00 43.25 193 PRO A O 1
ATOM 1501 N N . THR A 1 194 ? 36.788 -14.418 -9.571 1.00 45.06 194 THR A N 1
ATOM 1502 C CA . THR A 1 194 ? 36.424 -14.932 -8.251 1.00 45.06 194 THR A CA 1
ATOM 1503 C C . THR A 1 194 ? 34.935 -14.690 -8.084 1.00 45.06 194 THR A C 1
ATOM 1505 O O . THR A 1 194 ? 34.445 -13.577 -8.270 1.00 45.06 194 THR A O 1
ATOM 1508 N N . ALA A 1 195 ? 34.195 -15.766 -7.820 1.00 42.91 195 ALA A N 1
ATOM 1509 C CA . ALA A 1 195 ? 32.764 -15.717 -7.585 1.00 42.91 195 ALA A CA 1
ATOM 1510 C C . ALA A 1 195 ? 32.481 -14.761 -6.417 1.00 42.91 195 ALA A C 1
ATOM 1512 O O . ALA A 1 195 ? 32.648 -15.111 -5.249 1.00 42.91 195 ALA A O 1
ATOM 1513 N N . LEU A 1 196 ? 32.074 -13.533 -6.748 1.00 46.84 196 LEU A N 1
ATOM 1514 C CA . LEU A 1 196 ? 31.324 -12.674 -5.846 1.00 46.84 196 LEU A CA 1
ATOM 1515 C C . LEU A 1 196 ? 30.172 -13.529 -5.326 1.00 46.84 196 LEU A C 1
ATOM 1517 O O . LEU A 1 196 ? 29.430 -14.101 -6.125 1.00 46.84 196 LEU A O 1
ATOM 1521 N N . ALA A 1 197 ? 30.048 -13.656 -4.005 1.00 42.44 197 ALA A N 1
ATOM 1522 C CA . ALA A 1 197 ? 28.859 -14.238 -3.404 1.00 42.44 197 ALA A CA 1
ATOM 1523 C C . ALA A 1 197 ? 27.649 -13.538 -4.035 1.00 42.44 197 ALA A C 1
ATOM 1525 O O . ALA A 1 197 ? 27.496 -12.324 -3.890 1.00 42.44 197 ALA A O 1
ATOM 1526 N N . ALA A 1 198 ? 26.877 -14.282 -4.830 1.00 50.41 198 ALA A N 1
ATOM 1527 C CA . ALA A 1 198 ? 25.805 -13.723 -5.632 1.00 50.41 198 ALA A CA 1
ATOM 1528 C C . ALA A 1 198 ? 24.840 -12.989 -4.696 1.00 50.41 198 ALA A C 1
ATOM 1530 O O . ALA A 1 198 ? 24.221 -13.604 -3.824 1.00 50.41 198 ALA A O 1
ATOM 1531 N N . GLN A 1 199 ? 24.763 -11.664 -4.831 1.00 59.91 199 GLN A N 1
ATOM 1532 C CA . GLN A 1 199 ? 23.806 -10.854 -4.094 1.00 59.91 199 GLN A CA 1
ATOM 1533 C C . GLN A 1 199 ? 22.414 -11.349 -4.486 1.00 59.91 199 GLN A C 1
ATOM 1535 O O . GLN A 1 199 ? 21.976 -11.155 -5.618 1.00 59.91 199 GLN A O 1
ATOM 1540 N N . ARG A 1 200 ? 21.746 -12.053 -3.567 1.00 77.19 200 ARG A N 1
ATOM 1541 C CA . ARG A 1 200 ? 20.390 -12.551 -3.795 1.00 77.19 200 ARG A CA 1
ATOM 1542 C C . ARG A 1 200 ? 19.461 -11.358 -3.976 1.00 77.19 200 ARG A C 1
ATOM 1544 O O . ARG A 1 200 ? 19.445 -10.467 -3.128 1.00 77.19 200 ARG A O 1
ATOM 1551 N N . SER A 1 201 ? 18.679 -11.350 -5.045 1.00 78.94 201 SER A N 1
ATOM 1552 C CA . SER A 1 201 ? 17.662 -10.327 -5.289 1.00 78.94 201 SER A CA 1
ATOM 1553 C C . SER A 1 201 ? 16.363 -10.958 -5.776 1.00 78.94 201 SER A C 1
ATOM 1555 O O . SER A 1 201 ? 16.343 -12.088 -6.269 1.00 78.94 201 SER A O 1
ATOM 1557 N N . LEU A 1 202 ? 15.272 -10.229 -5.568 1.00 82.44 202 LEU A N 1
ATOM 1558 C CA . LEU A 1 202 ? 13.930 -10.573 -6.006 1.00 82.44 202 LEU A CA 1
ATOM 1559 C C . LEU A 1 202 ? 13.309 -9.316 -6.622 1.00 82.44 202 LEU A C 1
ATOM 1561 O O . LEU A 1 202 ? 13.416 -8.238 -6.039 1.00 82.44 202 LEU A O 1
ATOM 1565 N N . SER A 1 203 ? 12.665 -9.458 -7.774 1.00 85.75 203 SER A N 1
ATOM 1566 C CA . SER A 1 203 ? 11.832 -8.423 -8.399 1.00 85.75 203 SER A CA 1
ATOM 1567 C C . SER A 1 203 ? 10.534 -9.034 -8.906 1.00 85.75 203 SER A C 1
ATOM 1569 O O . SER A 1 203 ? 10.507 -10.202 -9.305 1.00 85.75 203 SER A O 1
ATOM 1571 N N . ILE A 1 204 ? 9.453 -8.251 -8.895 1.00 93.06 204 ILE A N 1
ATOM 1572 C CA . ILE A 1 204 ? 8.219 -8.627 -9.584 1.00 93.06 204 ILE A CA 1
ATOM 1573 C C . ILE A 1 204 ? 8.274 -8.014 -10.978 1.00 93.06 204 ILE A C 1
ATOM 1575 O O . ILE A 1 204 ? 8.159 -6.805 -11.157 1.00 93.06 204 ILE A O 1
ATOM 1579 N N . GLU A 1 205 ? 8.472 -8.858 -11.980 1.00 93.44 205 GLU A N 1
ATOM 1580 C CA . GLU A 1 205 ? 8.528 -8.420 -13.373 1.00 93.44 205 GLU A CA 1
ATOM 1581 C C . GLU A 1 205 ? 7.138 -8.049 -13.879 1.00 93.44 205 GLU A C 1
ATOM 1583 O O . GLU A 1 205 ? 6.972 -7.096 -14.641 1.00 93.44 205 GLU A O 1
ATOM 1588 N N . ARG A 1 206 ? 6.122 -8.788 -13.426 1.00 95.00 206 ARG A N 1
ATOM 1589 C CA . ARG A 1 206 ? 4.744 -8.575 -13.848 1.00 95.00 206 ARG A CA 1
ATOM 1590 C C . ARG A 1 206 ? 3.747 -9.024 -12.791 1.00 95.00 206 ARG A C 1
ATOM 1592 O O . ARG A 1 206 ? 3.902 -10.093 -12.205 1.00 95.00 206 ARG A O 1
ATOM 1599 N N . PHE A 1 207 ? 2.711 -8.220 -12.598 1.00 96.88 207 PHE A N 1
ATOM 1600 C CA . PHE A 1 207 ? 1.568 -8.519 -11.751 1.00 96.88 207 PHE A CA 1
ATOM 1601 C C . PHE A 1 207 ? 0.283 -8.250 -12.534 1.00 96.88 207 PHE A C 1
ATOM 1603 O O . PHE A 1 207 ? -0.017 -7.104 -12.865 1.00 96.88 207 PHE A O 1
ATOM 1610 N N . ASP A 1 208 ? -0.483 -9.293 -12.827 1.00 97.81 208 ASP A N 1
ATOM 1611 C CA . ASP A 1 208 ? -1.794 -9.172 -13.460 1.00 97.81 208 ASP A CA 1
ATOM 1612 C C . ASP A 1 208 ? -2.870 -9.647 -12.485 1.00 97.81 208 ASP A C 1
ATOM 1614 O O . ASP A 1 208 ? -2.826 -10.783 -12.013 1.00 97.81 208 ASP A O 1
ATOM 1618 N N . ALA A 1 209 ? -3.854 -8.799 -12.202 1.00 98.38 209 ALA A N 1
ATOM 1619 C CA . ALA A 1 209 ? -5.015 -9.172 -11.405 1.00 98.38 209 ALA A CA 1
ATOM 1620 C C . ALA A 1 209 ? -6.277 -9.228 -12.259 1.00 98.38 209 ALA A C 1
ATOM 1622 O O . ALA A 1 209 ? -6.558 -8.322 -13.044 1.00 98.38 209 ALA A O 1
ATOM 1623 N N . ARG A 1 210 ? -7.087 -10.257 -12.042 1.00 98.75 210 ARG A N 1
ATOM 1624 C CA . ARG A 1 210 ? -8.458 -10.351 -12.533 1.00 98.75 210 ARG A CA 1
ATOM 1625 C C . ARG A 1 210 ? -9.393 -10.428 -11.336 1.00 98.75 210 ARG A C 1
ATOM 1627 O O . ARG A 1 210 ? -9.237 -11.319 -10.509 1.00 98.75 210 ARG A O 1
ATOM 1634 N N . ILE A 1 211 ? -10.339 -9.502 -11.248 1.00 98.75 211 ILE A N 1
ATOM 1635 C CA . ILE A 1 211 ? -11.32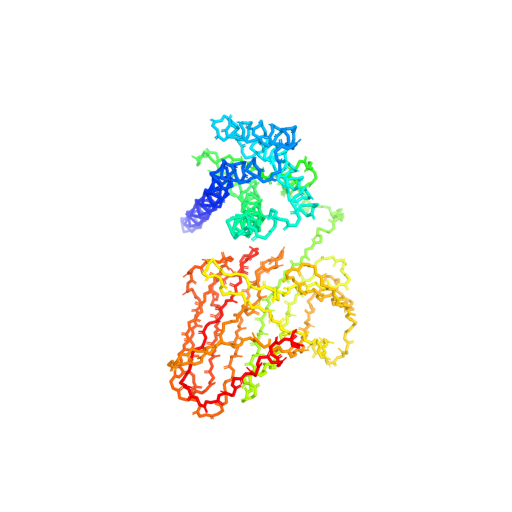1 -9.414 -10.168 1.00 98.75 211 ILE A CA 1
ATOM 1636 C C . ILE A 1 211 ? -12.706 -9.544 -10.787 1.00 98.75 211 ILE A C 1
ATOM 1638 O O . ILE A 1 211 ? -13.131 -8.666 -11.533 1.00 98.75 211 ILE A O 1
ATOM 1642 N N . VAL A 1 212 ? -13.414 -10.624 -10.480 1.00 98.75 212 VAL A N 1
ATOM 1643 C CA . VAL A 1 212 ? -14.797 -10.830 -10.915 1.00 98.75 212 VAL A CA 1
ATOM 1644 C C . VAL A 1 212 ? -15.727 -10.452 -9.770 1.00 98.75 212 VAL A C 1
ATOM 1646 O O . VAL A 1 212 ? -15.650 -11.026 -8.685 1.00 98.75 212 VAL A O 1
ATOM 1649 N N . VAL A 1 213 ? -16.603 -9.478 -10.006 1.00 98.50 213 VAL A N 1
ATOM 1650 C CA . VAL A 1 213 ? -17.615 -9.038 -9.043 1.00 98.50 213 VAL A CA 1
ATOM 1651 C C . VAL A 1 213 ? -18.889 -9.851 -9.249 1.00 98.50 213 VAL A C 1
ATOM 1653 O O . VAL A 1 213 ? -19.548 -9.756 -10.286 1.00 98.50 213 VAL A O 1
ATOM 1656 N N . ASN A 1 214 ? -19.272 -10.637 -8.246 1.00 98.06 214 ASN A N 1
ATOM 1657 C CA . ASN A 1 214 ? -20.470 -11.464 -8.310 1.00 98.06 214 ASN A CA 1
ATOM 1658 C C . ASN A 1 214 ? -21.723 -10.709 -7.852 1.00 98.06 214 ASN A C 1
ATOM 1660 O O . ASN A 1 214 ? -21.679 -9.800 -7.022 1.00 98.06 214 ASN A O 1
ATOM 1664 N N . ARG A 1 215 ? -22.893 -11.162 -8.323 1.00 96.69 215 ARG A N 1
ATOM 1665 C CA . ARG A 1 215 ? -24.197 -10.597 -7.924 1.00 96.69 215 ARG A CA 1
ATOM 1666 C C . ARG A 1 215 ? -24.494 -10.720 -6.425 1.00 96.69 215 ARG A C 1
ATOM 1668 O O . ARG A 1 215 ? -25.306 -9.958 -5.916 1.00 96.69 215 ARG A O 1
ATOM 1675 N N . ASN A 1 216 ? -23.849 -11.652 -5.726 1.00 95.25 216 ASN A N 1
ATOM 1676 C CA . ASN A 1 216 ? -23.978 -11.855 -4.280 1.00 95.25 216 ASN A CA 1
ATOM 1677 C C . ASN A 1 216 ? -22.937 -11.072 -3.456 1.00 95.25 216 ASN A C 1
ATOM 1679 O O . ASN A 1 216 ? -22.715 -11.415 -2.300 1.00 95.25 216 ASN A O 1
ATOM 1683 N N . SER A 1 217 ? -22.272 -10.073 -4.046 1.00 94.62 217 SER A N 1
ATOM 1684 C CA . SER A 1 217 ? -21.199 -9.252 -3.454 1.00 94.62 217 SER A CA 1
ATOM 1685 C C . SER A 1 217 ? -19.861 -9.946 -3.182 1.00 94.62 217 SER A C 1
ATOM 1687 O O . SER A 1 217 ? -18.909 -9.282 -2.772 1.00 94.62 217 SER A O 1
ATOM 1689 N N . GLY A 1 218 ? -19.755 -11.252 -3.441 1.00 96.38 218 GLY A N 1
ATOM 1690 C CA . GLY A 1 218 ? -18.478 -11.958 -3.401 1.00 96.38 218 GLY A CA 1
ATOM 1691 C C . GLY A 1 218 ? -17.581 -11.566 -4.572 1.00 96.38 218 GLY A C 1
ATOM 1692 O O . GLY A 1 218 ? -18.062 -11.278 -5.670 1.00 96.38 218 GLY A O 1
ATOM 1693 N N . LEU A 1 219 ? -16.273 -11.597 -4.354 1.00 98.19 219 LEU A N 1
ATOM 1694 C CA . LEU A 1 219 ? -15.272 -11.369 -5.387 1.00 98.19 219 LEU A CA 1
ATOM 1695 C C . LEU A 1 219 ? -14.493 -12.657 -5.627 1.00 98.19 219 LEU A C 1
ATOM 1697 O O . LEU A 1 219 ? -14.022 -13.265 -4.665 1.00 98.19 219 LEU A O 1
ATOM 1701 N N . ASP A 1 220 ? -14.316 -13.036 -6.888 1.00 98.50 220 ASP A N 1
ATOM 1702 C CA . ASP A 1 220 ? -13.342 -14.058 -7.271 1.00 98.50 220 ASP A CA 1
ATOM 1703 C C . ASP A 1 220 ? -12.111 -13.353 -7.839 1.00 98.50 220 ASP A C 1
ATOM 1705 O O . ASP A 1 220 ? -12.199 -12.606 -8.820 1.00 98.50 220 ASP A O 1
ATOM 1709 N N . VAL A 1 221 ? -10.966 -13.545 -7.187 1.00 98.62 221 VAL A N 1
ATOM 1710 C CA . VAL A 1 221 ? -9.731 -12.831 -7.505 1.00 98.62 221 VAL A CA 1
ATOM 1711 C C . VAL A 1 221 ? -8.672 -13.815 -7.968 1.00 98.62 221 VAL A C 1
ATOM 1713 O O . VAL A 1 221 ? -8.321 -14.763 -7.266 1.00 98.62 221 VAL A O 1
ATOM 1716 N N . THR A 1 222 ? -8.143 -13.565 -9.163 1.00 98.69 222 THR A N 1
ATOM 1717 C CA . THR A 1 222 ? -6.978 -14.263 -9.707 1.00 98.69 222 THR A CA 1
ATOM 1718 C C . THR A 1 222 ? -5.811 -13.293 -9.813 1.00 98.69 222 THR A C 1
ATOM 1720 O O . THR A 1 222 ? -5.904 -12.306 -10.538 1.00 98.69 222 THR A O 1
ATOM 1723 N N . GLU A 1 223 ? -4.701 -13.582 -9.144 1.00 98.38 223 GLU A N 1
ATOM 1724 C CA . GLU A 1 223 ? -3.449 -12.833 -9.283 1.00 98.38 223 GLU A CA 1
ATOM 1725 C C . GLU A 1 223 ? -2.408 -13.703 -9.983 1.00 98.38 223 GLU A C 1
ATOM 1727 O O . GLU A 1 223 ? -2.107 -14.801 -9.524 1.00 98.38 223 GLU A O 1
ATOM 1732 N N . THR A 1 224 ? -1.841 -13.214 -11.083 1.00 98.44 224 THR A N 1
ATOM 1733 C CA . THR A 1 224 ? -0.714 -13.836 -11.785 1.00 98.44 224 THR A CA 1
ATOM 1734 C C . THR A 1 224 ? 0.532 -12.993 -11.558 1.00 98.44 224 THR A C 1
ATOM 1736 O O . THR A 1 224 ? 0.613 -11.849 -12.002 1.00 98.44 224 THR A O 1
ATOM 1739 N N . ILE A 1 225 ? 1.503 -13.556 -10.845 1.00 97.75 225 ILE A N 1
ATOM 1740 C CA . ILE A 1 225 ? 2.691 -12.856 -10.361 1.00 97.75 225 ILE A CA 1
ATOM 1741 C C . ILE A 1 225 ? 3.920 -13.512 -10.981 1.00 97.75 225 ILE A C 1
ATOM 1743 O O . ILE A 1 225 ? 4.265 -14.639 -10.629 1.00 97.75 225 ILE A O 1
ATOM 1747 N N . THR A 1 226 ? 4.587 -12.808 -11.892 1.00 97.62 226 THR A N 1
ATOM 1748 C CA . THR A 1 226 ? 5.871 -13.227 -12.467 1.00 97.62 226 THR A CA 1
ATOM 1749 C C . THR A 1 226 ? 6.999 -12.590 -11.670 1.00 97.62 226 THR A C 1
ATOM 1751 O O . THR A 1 226 ? 7.153 -11.367 -11.667 1.00 97.62 226 THR A O 1
ATOM 1754 N N . ALA A 1 227 ? 7.789 -13.417 -10.995 1.00 94.94 227 ALA A N 1
ATOM 1755 C CA . ALA A 1 227 ? 8.888 -12.993 -10.144 1.00 94.94 227 ALA A CA 1
ATOM 1756 C C . ALA A 1 227 ? 10.231 -13.489 -10.691 1.00 94.94 227 ALA A C 1
ATOM 1758 O O . ALA A 1 227 ? 10.368 -14.653 -11.078 1.00 94.94 227 ALA A O 1
ATOM 1759 N N . ARG A 1 228 ? 11.238 -12.615 -10.678 1.00 94.56 228 ARG A N 1
ATOM 1760 C CA . ARG A 1 228 ? 12.624 -12.942 -11.016 1.00 94.56 228 ARG A CA 1
ATOM 1761 C C . ARG A 1 228 ? 13.423 -13.153 -9.739 1.00 94.56 228 ARG A C 1
ATOM 1763 O O . ARG A 1 228 ? 13.547 -12.249 -8.917 1.00 94.56 228 ARG A O 1
ATOM 1770 N N . PHE A 1 229 ? 13.990 -14.345 -9.599 1.00 89.44 229 PHE A N 1
ATOM 1771 C CA . PHE A 1 229 ? 14.825 -14.745 -8.473 1.00 89.44 229 PHE A CA 1
ATOM 1772 C C . PHE A 1 229 ? 16.290 -14.760 -8.900 1.00 89.44 229 PHE A C 1
ATOM 1774 O O . PHE A 1 229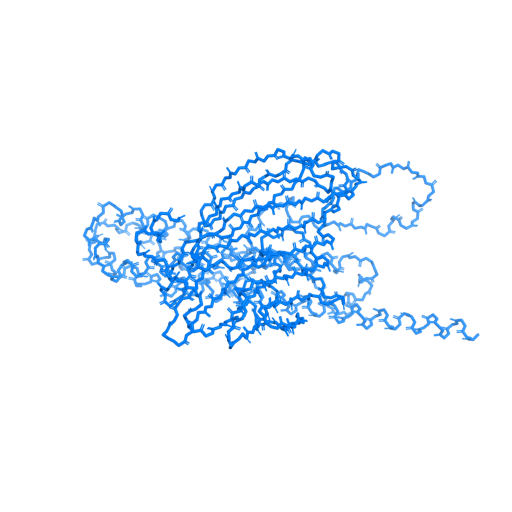 ? 16.646 -15.469 -9.837 1.00 89.44 229 PHE A O 1
ATOM 1781 N N . VAL A 1 230 ? 17.146 -14.023 -8.194 1.00 87.75 230 VAL A N 1
ATOM 1782 C CA . VAL A 1 230 ? 18.610 -14.122 -8.295 1.00 87.75 230 VAL A CA 1
ATOM 1783 C C . VAL A 1 230 ? 19.144 -14.764 -7.017 1.00 87.75 230 VAL A C 1
ATOM 1785 O O . VAL A 1 230 ? 18.777 -14.370 -5.904 1.00 87.75 230 VAL A O 1
ATOM 1788 N N . GLY A 1 231 ? 19.995 -15.773 -7.177 1.00 83.62 231 GLY A N 1
ATOM 1789 C CA . GLY A 1 231 ? 20.398 -16.733 -6.156 1.00 83.62 231 GLY A CA 1
ATOM 1790 C C . GLY A 1 231 ? 19.252 -17.643 -5.702 1.00 83.62 231 GLY A C 1
ATOM 1791 O O . GLY A 1 231 ? 18.175 -17.645 -6.289 1.00 83.62 231 GLY A O 1
ATOM 1792 N N . SER A 1 232 ? 19.479 -18.449 -4.660 1.00 84.50 232 SER A N 1
ATOM 1793 C CA . SER A 1 232 ? 18.533 -19.494 -4.228 1.00 84.50 232 SER A CA 1
ATOM 1794 C C . SER A 1 232 ? 17.462 -18.969 -3.272 1.00 84.50 232 SER A C 1
ATOM 1796 O O . SER A 1 232 ? 17.790 -18.459 -2.203 1.00 84.50 232 SER A O 1
ATOM 1798 N N . TRP A 1 233 ? 16.183 -19.164 -3.593 1.00 88.62 233 TRP A N 1
ATOM 1799 C CA . TRP A 1 233 ? 15.033 -18.796 -2.761 1.00 88.62 233 TRP A CA 1
ATOM 1800 C C . TRP A 1 233 ? 14.120 -19.993 -2.494 1.00 88.62 233 TRP A C 1
ATOM 1802 O O . TRP A 1 233 ? 14.097 -20.964 -3.239 1.00 88.62 233 TRP A O 1
ATOM 1812 N N . ASN A 1 234 ? 13.335 -19.904 -1.417 1.00 86.69 234 ASN A N 1
ATOM 1813 C CA . ASN A 1 234 ? 12.308 -20.904 -1.106 1.00 86.69 234 ASN A CA 1
ATOM 1814 C C . ASN A 1 234 ? 10.953 -20.587 -1.766 1.00 86.69 234 ASN A C 1
ATOM 1816 O O . ASN A 1 234 ? 10.074 -21.445 -1.783 1.00 86.69 234 ASN A O 1
ATOM 1820 N N . GLY A 1 235 ? 10.766 -19.360 -2.261 1.00 91.06 235 GLY A N 1
ATOM 1821 C CA . GLY A 1 235 ? 9.518 -18.865 -2.834 1.00 91.06 235 GLY A CA 1
ATOM 1822 C C . GLY A 1 235 ? 9.282 -17.387 -2.519 1.00 91.06 235 GLY A C 1
ATOM 1823 O O . GLY A 1 235 ? 10.250 -16.648 -2.328 1.00 91.06 235 GLY A O 1
ATOM 1824 N N . LEU A 1 236 ? 8.015 -16.970 -2.447 1.00 91.06 236 LEU A N 1
ATOM 1825 C CA . LEU A 1 236 ? 7.612 -15.575 -2.220 1.00 91.06 236 LEU A CA 1
ATOM 1826 C C . LEU A 1 236 ? 6.562 -15.442 -1.109 1.00 91.06 236 LEU A C 1
ATOM 1828 O O . LEU A 1 236 ? 5.884 -16.410 -0.754 1.00 91.06 236 LEU A O 1
ATOM 1832 N N . TYR A 1 237 ? 6.426 -14.230 -0.573 1.00 91.12 237 TYR A N 1
ATOM 1833 C CA . TYR A 1 237 ? 5.335 -13.859 0.324 1.00 91.12 237 TYR A CA 1
ATOM 1834 C C . TYR A 1 237 ? 4.368 -12.918 -0.389 1.00 91.12 237 TYR A C 1
ATOM 1836 O O . TYR A 1 237 ? 4.802 -11.974 -1.043 1.00 91.12 237 TYR A O 1
ATOM 1844 N N . ARG A 1 238 ? 3.068 -13.156 -0.217 1.00 94.44 238 ARG A N 1
ATOM 1845 C CA . ARG A 1 238 ? 1.997 -12.242 -0.617 1.00 94.44 238 ARG A CA 1
ATOM 1846 C C . ARG A 1 238 ? 1.264 -11.776 0.636 1.00 94.44 238 ARG A C 1
ATOM 1848 O O . ARG A 1 238 ? 0.600 -12.577 1.285 1.00 94.44 238 ARG A O 1
ATOM 1855 N N . THR A 1 239 ? 1.405 -10.499 0.973 1.00 90.12 239 THR A N 1
ATOM 1856 C CA . THR A 1 239 ? 0.759 -9.874 2.139 1.00 90.12 239 THR A CA 1
ATOM 1857 C C . THR A 1 239 ? -0.390 -8.991 1.668 1.00 90.12 239 THR A C 1
ATOM 1859 O O . THR A 1 239 ? -0.168 -8.113 0.835 1.00 90.12 239 THR A O 1
ATOM 1862 N N . ILE A 1 240 ? -1.601 -9.219 2.173 1.00 90.94 240 ILE A N 1
ATOM 1863 C CA . ILE A 1 240 ? -2.818 -8.488 1.803 1.00 90.94 240 ILE A CA 1
ATOM 1864 C C . ILE A 1 240 ? -3.403 -7.843 3.069 1.00 90.94 240 ILE A C 1
ATOM 1866 O O . ILE A 1 240 ? -3.638 -8.563 4.044 1.00 90.94 240 ILE A O 1
ATOM 1870 N N . PRO A 1 241 ? -3.624 -6.515 3.092 1.00 86.81 241 PRO A N 1
ATOM 1871 C CA . PRO A 1 241 ? -4.349 -5.875 4.183 1.00 86.81 241 PRO A CA 1
ATOM 1872 C C . PRO A 1 241 ? -5.797 -6.370 4.207 1.00 86.81 241 PRO A C 1
ATOM 1874 O O . PRO A 1 241 ? -6.462 -6.414 3.174 1.00 86.81 241 PRO A O 1
ATOM 1877 N N . VAL A 1 242 ? -6.263 -6.757 5.390 1.00 88.81 242 VAL A N 1
ATOM 1878 C CA . VAL A 1 242 ? -7.633 -7.226 5.618 1.00 88.81 242 VAL A CA 1
ATOM 1879 C C . VAL A 1 242 ? -8.406 -6.340 6.574 1.00 88.81 242 VAL A C 1
ATOM 1881 O O . VAL A 1 242 ? -9.617 -6.265 6.438 1.00 88.81 242 VAL A O 1
ATOM 1884 N N . ASP A 1 243 ? -7.739 -5.625 7.477 1.00 84.56 243 ASP A N 1
ATOM 1885 C CA . ASP A 1 243 ? -8.401 -4.656 8.346 1.00 84.56 243 ASP A CA 1
ATOM 1886 C C . ASP A 1 243 ? -8.103 -3.250 7.839 1.00 84.56 243 ASP A C 1
ATOM 1888 O O . ASP A 1 243 ? -6.948 -2.826 7.757 1.00 84.56 243 ASP A O 1
ATOM 1892 N N . TYR A 1 244 ? -9.157 -2.533 7.469 1.00 73.69 244 TYR A N 1
ATOM 1893 C CA . TYR A 1 244 ? -9.053 -1.171 6.984 1.00 73.69 244 TYR A CA 1
ATOM 1894 C C . TYR A 1 244 ? -9.697 -0.225 7.979 1.00 73.69 244 TYR A C 1
ATOM 1896 O O . TYR A 1 244 ? -10.874 -0.365 8.318 1.00 73.69 244 TYR A O 1
ATOM 1904 N N . HIS A 1 245 ? -8.921 0.773 8.385 1.00 67.56 245 HIS A N 1
ATOM 1905 C CA . HIS A 1 245 ? -9.358 1.847 9.258 1.00 67.56 245 HIS A CA 1
ATOM 1906 C C . HIS A 1 245 ? -9.344 3.159 8.488 1.00 67.56 245 HIS A C 1
ATOM 1908 O O . HIS A 1 245 ? -8.389 3.460 7.768 1.00 67.56 245 HIS A O 1
ATOM 1914 N N . THR A 1 246 ? -10.416 3.939 8.610 1.00 53.16 246 THR A N 1
ATOM 1915 C CA . THR A 1 246 ? -10.456 5.287 8.035 1.00 53.16 246 THR A CA 1
ATOM 1916 C C . THR A 1 246 ? -10.605 6.323 9.139 1.00 53.16 246 THR A C 1
ATOM 1918 O O . THR A 1 246 ? -11.345 6.088 10.096 1.00 53.16 246 THR A O 1
ATOM 1921 N N . PRO A 1 247 ? -9.985 7.510 8.994 1.00 37.31 247 PRO A N 1
ATOM 1922 C CA . PRO A 1 247 ? -10.122 8.596 9.966 1.00 37.31 247 PRO A CA 1
ATOM 1923 C C . PRO A 1 247 ? -11.572 9.048 10.202 1.00 37.31 247 PRO A C 1
ATOM 1925 O O . PRO A 1 247 ? -11.872 9.676 11.211 1.00 37.31 247 PRO A O 1
ATOM 1928 N N . GLN A 1 248 ? -12.480 8.760 9.264 1.00 41.09 248 GLN A N 1
ATOM 1929 C CA . GLN A 1 248 ? -13.909 9.063 9.370 1.00 41.09 248 GLN A CA 1
ATOM 1930 C C . GLN A 1 248 ? -14.695 7.997 10.161 1.00 41.09 248 GLN A C 1
ATOM 1932 O O . GLN A 1 248 ? -15.915 8.099 10.261 1.00 41.09 248 GLN A O 1
ATOM 1937 N N . GLY A 1 249 ? -14.023 6.977 10.708 1.00 42.38 249 GLY A N 1
ATOM 1938 C CA . GLY A 1 249 ? -14.632 5.907 11.503 1.00 42.38 249 GLY A CA 1
ATOM 1939 C C . GLY A 1 249 ? -15.267 4.781 10.682 1.00 42.38 249 GLY A C 1
ATOM 1940 O O . GLY A 1 249 ? -15.884 3.883 11.256 1.00 42.38 249 GLY A O 1
ATOM 1941 N N . PHE A 1 250 ? -15.120 4.790 9.352 1.00 53.72 250 PHE A N 1
ATOM 1942 C CA . PHE A 1 250 ? -15.520 3.661 8.513 1.00 53.72 250 PHE A CA 1
ATOM 1943 C C . PHE A 1 250 ? -14.426 2.601 8.557 1.00 53.72 250 PHE A C 1
ATOM 1945 O O . PHE A 1 250 ? -13.427 2.695 7.842 1.00 53.72 250 PHE A O 1
ATOM 1952 N N . ASN A 1 251 ? -14.635 1.602 9.406 1.00 72.00 251 ASN A N 1
ATOM 1953 C CA . ASN A 1 251 ? -13.765 0.444 9.515 1.00 72.00 251 ASN A CA 1
ATOM 1954 C C . ASN A 1 251 ? -14.435 -0.740 8.826 1.00 72.00 251 ASN A C 1
ATOM 1956 O O . ASN A 1 251 ? -15.632 -0.972 9.021 1.00 72.00 251 ASN A O 1
ATOM 1960 N N . TRP A 1 252 ? -13.688 -1.491 8.025 1.00 77.50 252 TRP A N 1
ATOM 1961 C CA . TRP A 1 252 ? -14.195 -2.734 7.455 1.00 77.50 252 TRP A CA 1
ATOM 1962 C C . TRP A 1 252 ? -13.112 -3.801 7.431 1.00 77.50 252 TRP A C 1
ATOM 1964 O O . TRP A 1 252 ? -11.924 -3.506 7.300 1.00 77.50 252 TRP A O 1
ATOM 1974 N N . GLN A 1 253 ? -13.563 -5.045 7.556 1.00 87.06 253 GLN A N 1
ATOM 1975 C CA . GLN A 1 253 ? -12.723 -6.225 7.486 1.00 87.06 253 GLN A CA 1
ATOM 1976 C C . GLN A 1 253 ? -13.013 -6.968 6.183 1.00 87.06 253 GLN A C 1
ATOM 1978 O O . GLN A 1 253 ? -14.166 -7.275 5.877 1.00 87.06 253 GLN A O 1
ATOM 1983 N N . LEU A 1 254 ? -11.973 -7.213 5.399 1.00 91.00 254 LEU A N 1
ATOM 1984 C CA . LEU A 1 254 ? -12.004 -7.982 4.169 1.00 91.00 254 LEU A CA 1
ATOM 1985 C C . LEU A 1 254 ? -11.830 -9.465 4.509 1.00 91.00 254 LEU A C 1
ATOM 1987 O O . LEU A 1 254 ? -10.781 -9.873 5.012 1.00 91.00 254 LEU A O 1
ATOM 1991 N N . GLY A 1 255 ? -12.835 -10.278 4.195 1.00 92.94 255 GLY A N 1
ATOM 1992 C CA . GLY A 1 255 ? -12.706 -11.727 4.303 1.00 92.94 255 GLY A CA 1
ATOM 1993 C C . GLY A 1 255 ? -11.916 -12.260 3.113 1.00 92.94 255 GLY A C 1
ATOM 1994 O O . GLY A 1 255 ? -12.206 -11.897 1.973 1.00 92.94 255 GLY A O 1
ATOM 1995 N N . LEU A 1 256 ? -10.920 -13.115 3.358 1.00 94.88 256 LEU A N 1
ATOM 1996 C CA . LEU A 1 256 ? -10.089 -13.726 2.317 1.00 94.88 256 LEU A CA 1
ATOM 1997 C C . LEU A 1 256 ? -9.993 -15.238 2.506 1.00 94.88 256 LEU A C 1
ATOM 1999 O O . LEU A 1 256 ? -9.591 -15.724 3.563 1.00 94.88 256 LEU A O 1
ATOM 2003 N N . SER A 1 257 ? -10.284 -15.982 1.443 1.00 95.19 257 SER A N 1
ATOM 2004 C CA . SER A 1 257 ? -10.148 -17.436 1.405 1.00 95.19 257 SER A CA 1
ATOM 2005 C C . SER A 1 257 ? -9.309 -17.852 0.203 1.00 95.19 257 SER A C 1
ATOM 2007 O O . SER A 1 257 ? -9.757 -17.749 -0.938 1.00 95.19 257 SER A O 1
ATOM 2009 N N . LEU A 1 258 ? -8.073 -18.296 0.452 1.00 97.38 258 LEU A N 1
ATOM 2010 C CA . LEU A 1 258 ? -7.190 -18.807 -0.597 1.00 97.38 258 LEU A CA 1
ATOM 2011 C C . LEU A 1 258 ? -7.688 -20.175 -1.068 1.00 97.38 258 LEU A C 1
ATOM 2013 O O . LEU A 1 258 ? -7.658 -21.139 -0.306 1.00 97.38 258 LEU A O 1
ATOM 2017 N N . GLU A 1 259 ? -8.103 -20.262 -2.328 1.00 97.50 259 GLU A N 1
ATOM 2018 C CA . GLU A 1 259 ? -8.650 -21.487 -2.915 1.00 97.50 259 GLU A CA 1
ATOM 2019 C C . GLU A 1 259 ? -7.574 -22.303 -3.637 1.00 97.50 259 GLU A C 1
ATOM 2021 O O . GLU A 1 259 ? -7.565 -23.532 -3.566 1.00 97.50 259 GLU A O 1
ATOM 2026 N N . SER A 1 260 ? -6.642 -21.640 -4.330 1.00 98.00 260 SER A N 1
ATOM 2027 C CA . SER A 1 260 ? -5.499 -22.322 -4.939 1.00 98.00 260 SER A CA 1
ATOM 2028 C C . SER A 1 260 ? -4.290 -21.412 -5.145 1.00 98.00 260 SER A C 1
ATOM 2030 O O . SER A 1 260 ? -4.409 -20.194 -5.257 1.00 98.00 260 SER A O 1
ATOM 2032 N N . ALA A 1 261 ? -3.116 -22.035 -5.216 1.00 98.19 261 ALA A N 1
ATOM 2033 C CA . ALA A 1 261 ? -1.882 -21.430 -5.692 1.00 98.19 261 ALA A CA 1
ATOM 2034 C C . ALA A 1 261 ? -1.217 -22.414 -6.653 1.00 98.19 261 ALA A C 1
ATOM 2036 O O . ALA A 1 261 ? -1.029 -23.581 -6.297 1.00 98.19 261 ALA A O 1
ATOM 2037 N N . ARG A 1 262 ? -0.895 -21.970 -7.867 1.00 98.19 262 ARG A N 1
ATOM 2038 C CA . ARG A 1 262 ? -0.340 -22.819 -8.928 1.00 98.19 262 ARG A CA 1
ATOM 2039 C C . ARG A 1 262 ? 0.836 -22.157 -9.633 1.00 98.19 262 ARG A C 1
ATOM 2041 O O . ARG A 1 262 ? 0.990 -20.942 -9.543 1.00 98.19 262 ARG A O 1
ATOM 2048 N N . ASP A 1 263 ? 1.660 -22.948 -10.307 1.00 96.12 263 ASP A N 1
ATOM 2049 C CA . ASP A 1 263 ? 2.630 -22.437 -11.282 1.00 96.12 263 ASP A CA 1
ATOM 2050 C C . ASP A 1 263 ? 1.968 -22.167 -12.651 1.00 96.12 263 ASP A C 1
ATOM 2052 O O . ASP A 1 263 ? 0.761 -22.358 -12.827 1.00 96.12 263 ASP A O 1
ATOM 2056 N N . ASP A 1 264 ? 2.749 -21.701 -13.626 1.00 89.88 264 ASP A N 1
ATOM 2057 C CA . ASP A 1 264 ? 2.303 -21.451 -15.004 1.00 89.88 264 ASP A CA 1
ATOM 2058 C C . ASP A 1 264 ? 1.887 -22.719 -15.762 1.00 89.88 264 ASP A C 1
ATOM 2060 O O . ASP A 1 264 ? 1.051 -22.653 -16.663 1.00 89.88 264 ASP A O 1
ATOM 2064 N N . ALA A 1 265 ? 2.423 -23.877 -15.378 1.00 93.31 265 ALA A N 1
ATOM 2065 C CA . ALA A 1 265 ? 2.018 -25.179 -15.898 1.00 93.31 265 ALA A CA 1
ATOM 2066 C C . ALA A 1 265 ? 0.750 -25.739 -15.215 1.00 93.31 265 ALA A C 1
ATOM 2068 O O . ALA A 1 265 ? 0.234 -26.779 -15.628 1.00 93.31 265 ALA A O 1
ATOM 2069 N N . GLY A 1 266 ? 0.216 -25.050 -14.201 1.00 94.12 266 GLY A N 1
ATOM 2070 C CA . GLY A 1 266 ? -1.000 -25.426 -13.485 1.00 94.12 266 GLY A CA 1
ATOM 2071 C C . GLY A 1 266 ? -0.794 -26.434 -12.350 1.00 94.12 266 GLY A C 1
ATOM 2072 O O . GLY A 1 266 ? -1.783 -26.922 -11.795 1.00 94.12 266 GLY A O 1
ATOM 2073 N N . HIS A 1 267 ? 0.445 -26.746 -11.967 1.00 96.69 267 HIS A N 1
ATOM 2074 C CA . HIS A 1 267 ? 0.720 -27.600 -10.813 1.00 96.69 267 HIS A CA 1
ATOM 2075 C C . HIS A 1 267 ? 0.476 -26.844 -9.511 1.00 96.69 267 HIS A C 1
ATOM 2077 O O . HIS A 1 267 ? 0.812 -25.670 -9.383 1.00 96.69 267 HIS A O 1
ATOM 2083 N N . ASN A 1 268 ? -0.072 -27.532 -8.509 1.00 97.88 268 ASN A N 1
ATOM 2084 C CA . ASN A 1 268 ? -0.317 -26.929 -7.203 1.00 97.88 268 ASN A CA 1
ATOM 2085 C C . ASN A 1 268 ? 0.998 -26.632 -6.471 1.00 97.88 268 ASN A C 1
ATOM 2087 O O . ASN A 1 268 ? 1.864 -27.498 -6.328 1.00 97.88 268 ASN A O 1
ATOM 2091 N N . LEU A 1 269 ? 1.099 -25.420 -5.937 1.00 97.44 269 LEU A N 1
ATOM 2092 C CA . LEU A 1 269 ? 2.191 -24.979 -5.084 1.00 97.44 269 LEU A CA 1
ATOM 2093 C C . LEU A 1 269 ? 1.812 -25.161 -3.617 1.00 97.44 269 LEU A C 1
ATOM 2095 O O . LEU A 1 269 ? 0.665 -24.970 -3.211 1.00 97.44 269 LEU A O 1
ATOM 2099 N N . ARG A 1 270 ? 2.802 -25.499 -2.789 1.00 97.38 270 ARG A N 1
ATOM 2100 C CA . ARG A 1 270 ? 2.611 -25.532 -1.338 1.00 97.38 270 ARG A CA 1
ATOM 2101 C C . ARG A 1 270 ? 2.436 -24.105 -0.826 1.00 97.38 270 ARG A C 1
ATOM 2103 O O . ARG A 1 270 ? 3.220 -23.223 -1.180 1.00 97.38 270 ARG A O 1
ATOM 2110 N N . THR A 1 271 ? 1.472 -23.910 0.069 1.00 97.00 271 THR A N 1
ATOM 2111 C CA . THR A 1 271 ? 1.216 -22.626 0.723 1.00 97.00 271 THR A CA 1
ATOM 2112 C C . THR A 1 271 ? 1.062 -22.761 2.233 1.00 97.00 271 THR A C 1
ATOM 2114 O O . THR A 1 271 ? 0.894 -23.854 2.777 1.00 97.00 271 THR A O 1
ATOM 2117 N N . ALA A 1 272 ? 1.189 -21.633 2.922 1.00 93.19 272 ALA A N 1
ATOM 2118 C CA . ALA A 1 272 ? 0.859 -21.476 4.327 1.00 93.19 272 ALA A CA 1
ATOM 2119 C C . ALA A 1 272 ? 0.300 -20.073 4.521 1.00 93.19 272 ALA A C 1
ATOM 2121 O O . ALA A 1 272 ? 0.837 -19.112 3.966 1.00 93.19 272 ALA A O 1
ATOM 2122 N N . THR A 1 273 ? -0.754 -19.978 5.319 1.00 94.56 273 THR A N 1
ATOM 2123 C CA . THR A 1 273 ? -1.447 -18.728 5.615 1.00 94.56 273 THR A CA 1
ATOM 2124 C C . THR A 1 273 ? -1.190 -18.352 7.066 1.00 94.56 273 THR A C 1
ATOM 2126 O O . THR A 1 273 ? -1.350 -19.190 7.954 1.00 94.56 273 THR A O 1
ATOM 2129 N N . SER A 1 274 ? -0.813 -17.102 7.315 1.00 87.56 274 SER A N 1
ATOM 2130 C CA . SER A 1 274 ? -0.766 -16.505 8.651 1.00 87.56 274 SER A CA 1
ATOM 2131 C C . SER A 1 274 ? -1.553 -15.197 8.675 1.00 87.56 274 SER A C 1
ATOM 2133 O O . SER A 1 274 ? -1.717 -14.542 7.645 1.00 87.56 274 SER A O 1
ATOM 2135 N N . ARG A 1 275 ? -2.046 -14.820 9.858 1.00 86.19 275 ARG A N 1
ATOM 2136 C CA . ARG A 1 275 ? -2.581 -13.482 10.123 1.00 86.19 275 ARG A CA 1
ATOM 2137 C C . ARG A 1 275 ? -1.623 -12.757 11.058 1.00 86.19 275 ARG A C 1
ATOM 2139 O O . ARG A 1 275 ? -1.251 -13.299 12.096 1.00 86.19 275 ARG A O 1
ATOM 2146 N N . GLU A 1 276 ? -1.219 -11.556 10.673 1.00 78.69 276 GLU A N 1
ATOM 2147 C CA . GLU A 1 276 ? -0.279 -10.701 11.400 1.00 78.69 276 GLU A CA 1
ATOM 2148 C C . GLU A 1 276 ? -0.939 -9.324 11.557 1.00 78.69 276 GLU A C 1
ATOM 2150 O O . GLU A 1 276 ? -0.856 -8.479 10.668 1.00 78.69 276 GLU A O 1
ATOM 2155 N N . GLY A 1 277 ? -1.667 -9.122 12.662 1.00 82.94 277 GLY A N 1
ATOM 2156 C CA . GLY A 1 277 ? -2.458 -7.906 12.887 1.00 82.94 277 GLY A CA 1
ATOM 2157 C C . GLY A 1 277 ? -3.493 -7.681 11.778 1.00 82.94 277 GLY A C 1
ATOM 2158 O O . GLY A 1 277 ? -4.299 -8.570 11.496 1.00 82.94 277 GLY A O 1
ATOM 2159 N N . ALA A 1 278 ? -3.404 -6.518 11.127 1.00 82.88 278 ALA A N 1
ATOM 2160 C CA . ALA A 1 278 ? -4.283 -6.072 10.045 1.00 82.88 278 ALA A CA 1
ATOM 2161 C C . ALA A 1 278 ? -4.071 -6.776 8.690 1.00 82.88 278 ALA A C 1
ATOM 2163 O O . ALA A 1 278 ? -4.691 -6.399 7.695 1.00 82.88 278 ALA A O 1
ATOM 2164 N N . TYR A 1 279 ? -3.185 -7.775 8.614 1.00 84.62 279 TYR A N 1
ATOM 2165 C CA . TYR A 1 279 ? -2.761 -8.389 7.355 1.00 84.62 279 TYR A CA 1
ATOM 2166 C C . TYR A 1 279 ? -2.934 -9.907 7.359 1.00 84.62 279 TYR A C 1
ATOM 2168 O O . TYR A 1 279 ? -2.661 -10.587 8.351 1.00 84.62 279 TYR A O 1
ATOM 2176 N N . VAL A 1 280 ? -3.292 -10.453 6.198 1.00 90.69 280 VAL A N 1
ATOM 2177 C CA . VAL A 1 280 ? -3.147 -11.876 5.878 1.00 90.69 280 VAL A CA 1
ATOM 2178 C C . VAL A 1 280 ? -1.917 -12.057 5.000 1.00 90.69 280 VAL A C 1
ATOM 2180 O O . VAL A 1 280 ? -1.694 -11.308 4.051 1.00 90.69 280 VAL A O 1
ATOM 2183 N N . LYS A 1 281 ? -1.107 -13.067 5.309 1.00 92.00 281 LYS A N 1
ATOM 2184 C CA . LYS A 1 281 ? 0.135 -13.367 4.604 1.00 92.00 281 LYS A CA 1
ATOM 2185 C C . LYS A 1 281 ? 0.118 -14.792 4.081 1.00 92.00 281 LYS A C 1
ATOM 2187 O O . LYS A 1 281 ? -0.025 -15.748 4.841 1.00 92.00 281 LYS A O 1
ATOM 2192 N N . TYR A 1 282 ? 0.325 -14.932 2.778 1.00 94.50 282 TYR A N 1
ATOM 2193 C CA . TYR A 1 282 ? 0.526 -16.210 2.115 1.00 94.50 282 TYR A CA 1
ATOM 2194 C C . TYR A 1 282 ? 2.010 -16.417 1.851 1.00 94.50 282 TYR A C 1
ATOM 2196 O O . TYR A 1 282 ? 2.635 -15.676 1.092 1.00 94.50 282 TYR A O 1
ATOM 2204 N N . LYS A 1 283 ? 2.584 -17.450 2.460 1.00 95.12 283 LYS A N 1
ATOM 2205 C CA . LYS A 1 283 ? 3.881 -17.985 2.055 1.00 95.12 283 LYS A CA 1
ATOM 2206 C C . LYS A 1 283 ? 3.652 -18.990 0.939 1.00 95.12 283 LYS A C 1
ATOM 2208 O O . LYS A 1 283 ? 2.973 -19.988 1.168 1.00 95.12 283 LYS A O 1
ATOM 2213 N N . ILE A 1 284 ? 4.232 -18.754 -0.232 1.00 97.00 284 ILE A N 1
ATOM 2214 C CA . ILE A 1 284 ? 4.134 -19.654 -1.384 1.00 97.00 284 ILE A CA 1
ATOM 2215 C C . ILE A 1 284 ? 5.514 -20.237 -1.651 1.00 97.00 284 ILE A C 1
ATOM 2217 O O . ILE A 1 284 ? 6.463 -19.494 -1.895 1.00 97.00 284 ILE A O 1
ATOM 2221 N N . TRP A 1 285 ? 5.636 -21.562 -1.591 1.00 95.94 285 TRP A N 1
ATOM 2222 C CA . TRP A 1 285 ? 6.880 -22.247 -1.929 1.00 95.94 285 TRP A CA 1
ATOM 2223 C C . TRP A 1 285 ? 6.935 -22.496 -3.429 1.00 95.94 285 TRP A C 1
ATOM 2225 O O . TRP A 1 285 ? 6.016 -23.092 -3.986 1.00 95.94 285 TRP A O 1
ATOM 2235 N N . ILE A 1 286 ? 8.025 -22.071 -4.064 1.00 95.88 286 ILE A N 1
ATOM 2236 C CA . ILE A 1 286 ? 8.186 -22.128 -5.520 1.00 95.88 286 ILE A CA 1
ATOM 2237 C C . ILE A 1 286 ? 9.388 -23.022 -5.841 1.00 95.88 286 ILE A C 1
ATOM 2239 O O . ILE A 1 286 ? 10.531 -22.621 -5.595 1.00 95.88 286 ILE A O 1
ATOM 2243 N N . PRO A 1 287 ? 9.163 -24.240 -6.365 1.00 91.12 287 PRO A N 1
ATOM 2244 C CA . PRO A 1 287 ? 10.240 -25.137 -6.760 1.00 91.12 287 PRO A CA 1
ATOM 2245 C C . PRO A 1 287 ? 11.175 -24.505 -7.796 1.00 91.12 287 PRO A C 1
ATOM 2247 O O . PRO A 1 287 ? 10.750 -23.867 -8.761 1.00 91.12 287 PRO A O 1
ATOM 2250 N N . GLY A 1 288 ? 12.481 -24.686 -7.594 1.00 90.50 288 GLY A N 1
ATOM 2251 C CA . GLY A 1 288 ? 13.495 -24.187 -8.520 1.00 90.50 288 GLY A CA 1
ATOM 2252 C C . GLY A 1 288 ? 13.545 -22.661 -8.635 1.00 90.50 288 GLY A C 1
ATOM 2253 O O . GLY A 1 288 ? 13.939 -22.168 -9.689 1.00 90.50 288 GLY A O 1
ATOM 2254 N N . ALA A 1 289 ? 13.141 -21.913 -7.603 1.00 91.56 289 ALA A N 1
ATOM 2255 C CA . ALA A 1 289 ? 13.315 -20.461 -7.512 1.00 91.56 289 ALA A CA 1
ATOM 2256 C C . ALA A 1 289 ? 14.791 -20.088 -7.255 1.00 91.56 289 ALA A C 1
ATOM 2258 O O . ALA A 1 289 ? 15.148 -19.535 -6.215 1.00 91.56 289 ALA A O 1
ATOM 2259 N N . GLN A 1 290 ? 15.663 -20.449 -8.196 1.00 90.75 290 GLN A N 1
ATOM 2260 C CA . GLN A 1 290 ? 17.089 -20.161 -8.165 1.00 90.75 290 GLN A CA 1
ATOM 2261 C C . GLN A 1 290 ? 17.537 -19.657 -9.530 1.00 90.75 290 GLN A C 1
ATOM 2263 O O . GLN A 1 290 ? 17.454 -20.405 -10.501 1.00 90.75 290 GLN A O 1
ATOM 2268 N N . ASP A 1 291 ? 18.008 -18.408 -9.577 1.00 88.12 291 ASP A N 1
ATOM 2269 C CA . ASP A 1 291 ? 18.511 -17.765 -10.801 1.00 88.12 291 ASP A CA 1
ATOM 2270 C C . ASP A 1 291 ? 17.545 -17.921 -11.988 1.00 88.12 291 ASP A C 1
ATOM 2272 O O . ASP A 1 291 ? 17.927 -18.253 -13.110 1.00 88.12 291 ASP A O 1
ATOM 2276 N N . ALA A 1 292 ? 16.254 -17.735 -11.710 1.00 93.81 292 ALA A N 1
ATOM 2277 C CA . ALA A 1 292 ? 15.179 -18.063 -12.627 1.00 93.81 292 ALA A CA 1
ATOM 2278 C C . ALA A 1 292 ? 13.977 -17.132 -12.467 1.00 93.81 292 ALA A C 1
ATOM 2280 O O . ALA A 1 292 ? 13.727 -16.576 -11.397 1.00 93.81 292 ALA A O 1
ATOM 2281 N N . GLU A 1 293 ? 13.194 -17.017 -13.534 1.00 96.56 293 GLU A N 1
ATOM 2282 C CA . GLU A 1 293 ? 11.850 -16.451 -13.473 1.00 96.56 293 GLU A CA 1
ATOM 2283 C C . GLU A 1 293 ? 10.834 -17.550 -13.182 1.00 96.56 293 GLU A C 1
ATOM 2285 O O . GLU A 1 293 ? 10.916 -18.661 -13.721 1.00 96.56 293 GLU A O 1
ATOM 2290 N N . ARG A 1 294 ? 9.887 -17.253 -12.296 1.00 97.19 294 ARG A N 1
ATOM 2291 C CA . ARG A 1 294 ? 8.777 -18.144 -11.969 1.00 97.19 294 ARG A CA 1
ATOM 2292 C C . ARG A 1 294 ? 7.496 -17.346 -11.882 1.00 97.19 294 ARG A C 1
ATOM 2294 O O . ARG A 1 294 ? 7.486 -16.229 -11.366 1.00 97.19 294 ARG A O 1
ATOM 2301 N N . THR A 1 295 ? 6.422 -17.971 -12.329 1.00 97.69 295 THR A N 1
ATOM 2302 C CA . THR A 1 295 ? 5.083 -17.406 -12.264 1.00 97.69 295 THR A CA 1
ATOM 2303 C C . THR A 1 295 ? 4.272 -18.159 -11.229 1.00 97.69 295 THR A C 1
ATOM 2305 O O . THR A 1 295 ? 4.324 -19.386 -11.156 1.00 97.69 295 THR A O 1
ATOM 2308 N N . VAL A 1 296 ? 3.527 -17.412 -10.423 1.00 98.00 296 VAL A N 1
ATOM 2309 C CA . VAL A 1 296 ? 2.562 -17.942 -9.466 1.00 98.00 296 VAL A CA 1
ATOM 2310 C C . VAL A 1 296 ? 1.189 -17.403 -9.821 1.00 98.00 296 VAL A C 1
ATOM 2312 O O . VAL A 1 296 ? 1.030 -16.201 -10.014 1.00 98.00 296 VAL A O 1
ATOM 2315 N N . VAL A 1 297 ? 0.200 -18.286 -9.863 1.00 98.56 297 VAL A N 1
ATOM 2316 C CA . VAL A 1 297 ? -1.211 -17.948 -10.029 1.00 98.56 297 VAL A CA 1
ATOM 2317 C C . VAL A 1 297 ? -1.924 -18.226 -8.713 1.00 98.56 297 VAL A C 1
ATOM 2319 O O . VAL A 1 297 ? -2.044 -19.382 -8.304 1.00 98.56 297 VAL A O 1
ATOM 2322 N N . LEU A 1 298 ? -2.372 -17.176 -8.033 1.00 98.44 298 LEU A N 1
ATOM 2323 C CA . LEU A 1 298 ? -3.202 -17.268 -6.835 1.00 98.44 298 LEU A CA 1
ATOM 2324 C C . LEU A 1 298 ? -4.665 -17.109 -7.229 1.00 98.44 298 LEU A C 1
ATOM 2326 O O . LEU A 1 298 ? -5.002 -16.177 -7.951 1.00 98.44 298 LEU A O 1
ATOM 2330 N N . HIS A 1 299 ? -5.523 -17.988 -6.721 1.00 98.50 299 HIS A N 1
ATOM 2331 C CA . HIS A 1 299 ? -6.972 -17.837 -6.784 1.00 98.50 299 HIS A CA 1
ATOM 2332 C C . HIS A 1 299 ? -7.520 -17.772 -5.366 1.00 98.50 299 HIS A C 1
ATOM 2334 O O . HIS A 1 299 ? -7.297 -18.696 -4.575 1.00 98.50 299 HIS A O 1
ATOM 2340 N N . TYR A 1 300 ? -8.226 -16.700 -5.038 1.00 97.81 300 TYR A N 1
ATOM 2341 C CA . TYR A 1 300 ? -8.870 -16.547 -3.744 1.00 97.81 300 TYR A CA 1
ATOM 2342 C C . TYR A 1 300 ? -10.229 -15.874 -3.883 1.00 97.81 300 TYR A C 1
ATOM 2344 O O . TYR A 1 300 ? -10.450 -15.038 -4.759 1.00 97.81 300 TYR A O 1
ATOM 2352 N N . ARG A 1 301 ? -11.135 -16.231 -2.976 1.00 97.75 301 ARG A N 1
ATOM 2353 C CA . ARG A 1 301 ? -12.404 -15.533 -2.810 1.00 97.75 301 ARG A CA 1
ATOM 2354 C C . ARG A 1 301 ? -12.238 -14.423 -1.789 1.00 97.75 301 ARG A C 1
ATOM 2356 O O . ARG A 1 301 ? -11.636 -14.644 -0.734 1.00 97.75 301 ARG A O 1
ATOM 2363 N N . ALA A 1 302 ? -12.818 -13.265 -2.079 1.00 96.06 302 ALA A N 1
ATOM 2364 C CA . ALA A 1 302 ? -12.927 -12.175 -1.126 1.00 96.06 302 ALA A CA 1
ATOM 2365 C C . ALA A 1 302 ? -14.388 -11.818 -0.827 1.00 96.06 302 ALA A C 1
ATOM 2367 O O . ALA A 1 302 ? -15.250 -11.843 -1.709 1.00 96.06 302 ALA A O 1
ATOM 2368 N N . THR A 1 303 ? -14.670 -11.476 0.425 1.00 94.62 303 THR A N 1
ATOM 2369 C CA . THR A 1 303 ? -15.976 -10.995 0.892 1.00 94.62 303 THR A CA 1
ATOM 2370 C C . THR A 1 303 ? -15.818 -9.632 1.543 1.00 94.62 303 THR A C 1
ATOM 2372 O O . THR A 1 303 ? -14.738 -9.274 2.006 1.00 94.62 303 THR A O 1
ATOM 2375 N N . ASN A 1 304 ? -16.899 -8.849 1.566 1.00 91.62 304 ASN A N 1
ATOM 2376 C CA . ASN A 1 304 ? -16.899 -7.496 2.134 1.00 91.62 304 ASN A CA 1
ATOM 2377 C C . ASN A 1 304 ? -15.898 -6.530 1.454 1.00 91.62 304 ASN A C 1
ATOM 2379 O O . ASN A 1 304 ? -15.445 -5.558 2.052 1.00 91.62 304 ASN A O 1
ATOM 2383 N N . GLY A 1 305 ? -15.560 -6.792 0.184 1.00 90.75 305 GLY A N 1
ATOM 2384 C CA . GLY A 1 305 ? -14.718 -5.919 -0.646 1.00 90.75 305 GLY A CA 1
ATOM 2385 C C . GLY A 1 305 ? -15.490 -4.815 -1.378 1.00 90.75 305 GLY A C 1
ATOM 2386 O O . GLY A 1 305 ? -14.884 -3.989 -2.056 1.00 90.75 305 GLY A O 1
ATOM 2387 N N . LEU A 1 306 ? -16.821 -4.805 -1.264 1.00 93.88 306 LEU A N 1
ATOM 2388 C CA . LEU A 1 306 ? -17.701 -3.829 -1.903 1.00 93.88 306 LEU A CA 1
ATOM 2389 C C . LEU A 1 306 ? -18.285 -2.854 -0.889 1.00 93.88 306 LEU A C 1
ATOM 2391 O O . LEU A 1 306 ? -18.621 -3.217 0.239 1.00 93.88 306 LEU A O 1
ATOM 2395 N N . ARG A 1 307 ? -18.479 -1.621 -1.339 1.00 90.38 307 ARG A N 1
ATOM 2396 C CA . ARG A 1 307 ? -19.156 -0.551 -0.619 1.00 90.38 307 ARG A CA 1
ATOM 2397 C C . ARG A 1 307 ? -20.496 -0.265 -1.275 1.00 90.38 307 ARG A C 1
ATOM 2399 O O . ARG A 1 307 ? -20.626 -0.273 -2.495 1.00 90.38 307 ARG A O 1
ATOM 2406 N N . PHE A 1 308 ? -21.485 0.007 -0.435 1.00 91.75 308 PHE A N 1
ATOM 2407 C CA . PHE A 1 308 ? -22.862 0.251 -0.845 1.00 91.75 308 PHE A CA 1
ATOM 2408 C C . PHE A 1 308 ? -23.270 1.625 -0.308 1.00 91.75 308 PHE A C 1
ATOM 2410 O O . PHE A 1 308 ? -23.436 1.776 0.900 1.00 91.75 308 PHE A O 1
ATOM 2417 N N . PHE A 1 309 ? -23.402 2.613 -1.194 1.00 91.69 309 PHE A N 1
ATOM 2418 C CA . PHE A 1 309 ? -23.854 3.977 -0.872 1.00 91.69 309 PHE A CA 1
ATOM 2419 C C . PHE A 1 309 ? -25.350 4.135 -1.162 1.00 91.69 309 PHE A C 1
ATOM 2421 O O . PHE A 1 309 ? -25.989 3.156 -1.514 1.00 91.69 309 PHE A O 1
ATOM 2428 N N . ASP A 1 310 ? -25.949 5.317 -1.045 1.00 92.38 310 ASP A N 1
ATOM 2429 C CA . ASP A 1 310 ? -27.367 5.477 -1.418 1.00 92.38 310 ASP A CA 1
ATOM 2430 C C . ASP A 1 310 ? -27.548 5.481 -2.944 1.00 92.38 310 ASP A C 1
ATOM 2432 O O . ASP A 1 310 ? -28.431 4.817 -3.484 1.00 92.38 310 ASP A O 1
ATOM 2436 N N . GLU A 1 311 ? -26.652 6.166 -3.655 1.00 93.75 311 GLU A N 1
ATOM 2437 C CA . GLU A 1 311 ? -26.782 6.402 -5.099 1.00 93.75 311 GLU A CA 1
ATOM 2438 C C . GLU A 1 311 ? -26.060 5.363 -5.965 1.00 93.75 311 GLU A C 1
ATOM 2440 O O . GLU A 1 311 ? -26.358 5.227 -7.149 1.00 93.75 311 GLU A O 1
ATOM 2445 N N . HIS A 1 312 ? -25.095 4.631 -5.403 1.00 95.81 312 HIS A N 1
ATOM 2446 C CA . HIS A 1 312 ? -24.262 3.708 -6.170 1.00 95.81 312 HIS A CA 1
ATOM 2447 C C . HIS A 1 312 ? -23.624 2.610 -5.323 1.00 95.81 312 HIS A C 1
ATOM 2449 O O . HIS A 1 312 ? -23.621 2.670 -4.091 1.00 95.81 312 HIS A O 1
ATOM 2455 N N . ASP A 1 313 ? -23.066 1.621 -6.010 1.00 96.50 313 ASP A N 1
ATOM 2456 C CA . ASP A 1 313 ? -22.177 0.618 -5.435 1.00 96.50 313 ASP A CA 1
ATOM 2457 C C . ASP A 1 313 ? -20.753 0.857 -5.937 1.00 96.50 313 ASP A C 1
ATOM 2459 O O . ASP A 1 313 ? -20.548 1.402 -7.026 1.00 96.50 313 ASP A O 1
ATOM 2463 N N . GLU A 1 314 ? -19.767 0.485 -5.127 1.00 95.75 314 GLU A N 1
ATOM 2464 C CA . GLU A 1 314 ? -18.359 0.734 -5.412 1.00 95.75 314 GLU A CA 1
ATOM 2465 C C . GLU A 1 314 ? -17.481 -0.442 -4.977 1.00 95.75 314 GLU A C 1
ATOM 2467 O O . GLU A 1 314 ? -17.598 -0.964 -3.870 1.00 95.75 314 GLU A O 1
ATOM 2472 N N . LEU A 1 315 ? -16.540 -0.824 -5.832 1.00 95.88 315 LEU A N 1
ATOM 2473 C CA . LEU A 1 315 ? -15.373 -1.617 -5.479 1.00 95.88 315 LEU A CA 1
ATOM 2474 C C . LEU A 1 315 ? -14.217 -0.659 -5.178 1.00 95.88 315 LEU A C 1
ATOM 2476 O O . LEU A 1 315 ? -13.769 0.055 -6.073 1.00 95.88 315 LEU A O 1
ATOM 2480 N N . TYR A 1 316 ? -13.696 -0.702 -3.953 1.00 90.81 316 TYR A N 1
ATOM 2481 C CA . TYR A 1 316 ? -12.406 -0.108 -3.601 1.00 90.81 316 TYR A CA 1
ATOM 2482 C C . TYR A 1 316 ? -11.410 -1.247 -3.383 1.00 90.81 316 TYR A C 1
ATOM 2484 O O . TYR A 1 316 ? -11.512 -1.978 -2.399 1.00 90.81 316 TYR A O 1
ATOM 2492 N N . TRP A 1 317 ? -10.463 -1.426 -4.304 1.00 93.38 317 TRP A N 1
ATOM 2493 C CA . TRP A 1 317 ? -9.575 -2.588 -4.311 1.00 93.38 317 TRP A CA 1
ATOM 2494 C C . TRP A 1 317 ? -8.106 -2.196 -4.416 1.00 93.38 317 TRP A C 1
ATOM 2496 O O . TRP A 1 317 ? -7.687 -1.564 -5.386 1.00 93.38 317 TRP A O 1
ATOM 2506 N N . ASN A 1 318 ? -7.298 -2.623 -3.445 1.00 90.81 318 ASN A N 1
ATOM 2507 C CA . ASN A 1 318 ? -5.844 -2.513 -3.530 1.00 90.81 318 ASN A CA 1
ATOM 2508 C C . ASN A 1 318 ? -5.308 -3.671 -4.392 1.00 90.81 318 ASN A C 1
ATOM 2510 O O . ASN A 1 318 ? -5.042 -4.758 -3.884 1.00 90.81 318 ASN A O 1
ATOM 2514 N N . VAL A 1 319 ? -5.209 -3.439 -5.705 1.00 94.06 319 VAL A N 1
ATOM 2515 C CA . VAL A 1 319 ? -4.913 -4.444 -6.740 1.00 94.06 319 VAL A CA 1
ATOM 2516 C C . VAL A 1 319 ? -3.630 -5.204 -6.436 1.00 94.06 319 VAL A C 1
ATOM 2518 O O . VAL A 1 319 ? -3.653 -6.424 -6.311 1.00 94.06 319 VAL A O 1
ATOM 2521 N N . THR A 1 320 ? -2.508 -4.496 -6.343 1.00 92.25 320 THR A N 1
ATOM 2522 C CA . THR A 1 320 ? -1.201 -5.130 -6.126 1.00 92.25 320 THR A CA 1
ATOM 2523 C C . THR A 1 320 ? -0.882 -5.276 -4.644 1.00 92.25 320 THR A C 1
ATOM 2525 O O . THR A 1 320 ? -0.131 -6.171 -4.264 1.00 92.25 320 THR A O 1
ATOM 2528 N N . GLY A 1 321 ? -1.422 -4.402 -3.793 1.00 83.94 321 GLY A N 1
ATOM 2529 C CA . GLY A 1 321 ? -0.853 -4.127 -2.479 1.00 83.94 321 GLY A CA 1
ATOM 2530 C C . GLY A 1 321 ? 0.322 -3.150 -2.553 1.00 83.94 321 GLY A C 1
ATOM 2531 O O . GLY A 1 321 ? 0.944 -2.970 -3.599 1.00 83.94 321 GLY A O 1
ATOM 2532 N N . ASP A 1 322 ? 0.634 -2.565 -1.404 1.00 78.56 322 ASP A N 1
ATOM 2533 C CA . ASP A 1 322 ? 1.766 -1.676 -1.110 1.00 78.56 322 ASP A CA 1
ATOM 2534 C C . ASP A 1 322 ? 2.768 -2.335 -0.132 1.00 78.56 322 ASP A C 1
ATOM 2536 O O . ASP A 1 322 ? 3.661 -1.700 0.419 1.00 78.56 322 ASP A O 1
ATOM 2540 N N . GLN A 1 323 ? 2.635 -3.646 0.089 1.00 83.56 323 GLN A N 1
ATOM 2541 C CA . GLN A 1 323 ? 3.462 -4.425 1.022 1.00 83.56 323 GLN A CA 1
ATOM 2542 C C . GLN A 1 323 ? 4.620 -5.159 0.332 1.00 83.56 323 GLN A C 1
ATOM 2544 O O . GLN A 1 323 ? 5.207 -6.080 0.897 1.00 83.56 323 GLN A O 1
ATOM 2549 N N . TRP A 1 324 ? 4.926 -4.788 -0.913 1.00 80.56 324 TRP A N 1
ATOM 2550 C CA . TRP A 1 324 ? 6.047 -5.348 -1.655 1.00 80.56 324 TRP A CA 1
ATOM 2551 C C . TRP A 1 324 ? 7.353 -4.672 -1.232 1.00 80.56 324 TRP A C 1
ATOM 2553 O O . TRP A 1 324 ? 7.587 -3.500 -1.525 1.00 80.56 324 TRP A O 1
ATOM 2563 N N . ASP A 1 325 ? 8.242 -5.454 -0.620 1.00 72.50 325 ASP A N 1
ATOM 2564 C CA . ASP A 1 325 ? 9.627 -5.061 -0.316 1.00 72.50 325 ASP A CA 1
ATOM 2565 C C . ASP A 1 325 ? 10.540 -5.113 -1.556 1.00 72.50 325 ASP A C 1
ATOM 2567 O O . ASP A 1 325 ? 11.765 -5.161 -1.435 1.00 72.50 325 ASP A O 1
ATOM 2571 N N . VAL A 1 326 ? 9.960 -5.158 -2.756 1.00 75.81 326 VAL A N 1
ATOM 2572 C CA . VAL A 1 326 ? 10.648 -5.264 -4.047 1.00 75.81 326 VAL A CA 1
ATOM 2573 C C . VAL A 1 326 ? 9.926 -4.394 -5.078 1.00 75.81 326 VAL A C 1
ATOM 2575 O O . VAL A 1 326 ? 8.717 -4.194 -4.947 1.00 75.81 326 VAL A O 1
ATOM 2578 N N . PRO A 1 327 ? 10.621 -3.883 -6.109 1.00 75.00 327 PRO A N 1
ATOM 2579 C CA . PRO A 1 327 ? 9.966 -3.141 -7.178 1.00 75.00 327 PRO A CA 1
ATOM 2580 C C . PRO A 1 327 ? 9.074 -4.057 -8.025 1.00 75.00 327 PRO A C 1
ATOM 2582 O O . PRO A 1 327 ? 9.343 -5.258 -8.172 1.00 75.00 327 PRO A O 1
ATOM 2585 N N . LEU A 1 328 ? 8.040 -3.456 -8.613 1.00 87.38 328 LEU A N 1
ATOM 2586 C CA . LEU A 1 328 ? 7.083 -4.101 -9.500 1.00 87.38 328 LEU A CA 1
ATOM 2587 C C . LEU A 1 328 ? 7.091 -3.386 -10.859 1.00 87.38 328 LEU A C 1
ATOM 2589 O O . LEU A 1 328 ? 6.650 -2.245 -10.999 1.00 87.38 328 LEU A O 1
ATOM 2593 N N . ASN A 1 329 ? 7.619 -4.069 -11.874 1.00 89.19 329 ASN A N 1
ATOM 2594 C CA . ASN A 1 329 ? 7.953 -3.460 -13.164 1.00 89.19 329 ASN A CA 1
ATOM 2595 C C . ASN A 1 329 ? 6.726 -3.214 -14.056 1.00 89.19 329 ASN A C 1
ATOM 2597 O O . ASN A 1 329 ? 6.703 -2.240 -14.808 1.00 89.19 329 ASN A O 1
ATOM 2601 N N . ALA A 1 330 ? 5.709 -4.075 -13.974 1.00 92.00 330 ALA A N 1
ATOM 2602 C CA . ALA A 1 330 ? 4.457 -3.929 -14.711 1.00 92.00 330 ALA A CA 1
ATOM 2603 C C . ALA A 1 330 ? 3.258 -4.433 -13.896 1.00 92.00 330 ALA A C 1
ATOM 2605 O O . ALA A 1 330 ? 3.274 -5.562 -13.408 1.00 92.00 330 ALA A O 1
ATOM 2606 N N . ALA A 1 331 ? 2.204 -3.617 -13.799 1.00 95.75 331 ALA A N 1
ATOM 2607 C CA . ALA A 1 331 ? 0.951 -3.963 -13.129 1.00 95.75 331 ALA A CA 1
ATOM 2608 C C . ALA A 1 331 ? -0.248 -3.793 -14.067 1.00 95.75 331 ALA A C 1
ATOM 2610 O O . ALA A 1 331 ? -0.391 -2.751 -14.720 1.00 95.75 331 ALA A O 1
ATOM 2611 N N . THR A 1 332 ? -1.147 -4.774 -14.083 1.00 97.25 332 THR A N 1
ATOM 2612 C CA . THR A 1 332 ? -2.460 -4.656 -14.724 1.00 97.25 332 THR A CA 1
ATOM 2613 C C . THR A 1 332 ? -3.573 -5.154 -13.807 1.00 97.25 332 THR A C 1
ATOM 2615 O O . THR A 1 332 ? -3.367 -6.027 -12.963 1.00 97.25 332 THR A O 1
ATOM 2618 N N . ALA A 1 333 ? -4.767 -4.591 -13.980 1.00 98.31 333 ALA A N 1
ATOM 2619 C CA . ALA A 1 333 ? -5.991 -5.099 -13.380 1.00 98.31 333 ALA A CA 1
ATOM 2620 C C . ALA A 1 333 ? -7.095 -5.187 -14.430 1.00 98.31 333 ALA A C 1
ATOM 2622 O O . ALA A 1 333 ? -7.271 -4.269 -15.235 1.00 98.31 333 ALA A O 1
ATOM 2623 N N . VAL A 1 334 ? -7.874 -6.259 -14.384 1.00 98.75 334 VAL A N 1
ATOM 2624 C CA . VAL A 1 334 ? -9.130 -6.404 -15.114 1.00 98.75 334 VAL A CA 1
ATOM 2625 C C . VAL A 1 334 ? -10.226 -6.653 -14.089 1.00 98.75 334 VAL A C 1
ATOM 2627 O O . VAL A 1 334 ? -10.213 -7.674 -13.407 1.00 98.75 334 VAL A O 1
ATOM 2630 N N . ILE A 1 335 ? -11.156 -5.711 -13.962 1.00 98.75 335 ILE A N 1
ATOM 2631 C CA . ILE A 1 335 ? -12.337 -5.836 -13.111 1.00 98.75 335 ILE A CA 1
ATOM 2632 C C . ILE A 1 335 ? -13.536 -6.145 -14.001 1.00 98.75 335 ILE A C 1
ATOM 2634 O O . ILE A 1 335 ? -13.857 -5.374 -14.904 1.00 98.75 335 ILE A O 1
ATOM 2638 N N . GLU A 1 336 ? -14.196 -7.265 -13.740 1.00 98.75 336 GLU A N 1
ATOM 2639 C CA . GLU A 1 336 ? -15.365 -7.738 -14.476 1.00 98.75 336 GLU A CA 1
ATOM 2640 C C . GLU A 1 336 ? -16.601 -7.618 -13.589 1.00 98.75 336 GLU A C 1
ATOM 2642 O O . GLU A 1 336 ? -16.746 -8.327 -12.593 1.00 98.75 336 GLU A O 1
ATOM 2647 N N . LEU A 1 337 ? -17.491 -6.700 -13.950 1.00 98.62 337 LEU A N 1
ATOM 2648 C CA . LEU A 1 337 ? -18.790 -6.522 -13.314 1.00 98.62 337 LEU A CA 1
ATOM 2649 C C . LEU A 1 337 ? -19.826 -7.438 -13.987 1.00 98.62 337 LEU A C 1
ATOM 2651 O O . LEU A 1 337 ? -19.628 -7.848 -15.140 1.00 98.62 337 LEU A O 1
ATOM 2655 N N . PRO A 1 338 ? -20.966 -7.733 -13.331 1.00 98.25 338 PRO A N 1
ATOM 2656 C CA . PRO A 1 338 ? -22.040 -8.497 -13.954 1.00 98.25 338 PRO A CA 1
ATOM 2657 C C . PRO A 1 338 ? -22.437 -7.921 -15.322 1.00 98.25 338 PRO A C 1
ATOM 2659 O O . PRO A 1 338 ? -22.502 -6.706 -15.514 1.00 98.25 338 PRO A O 1
ATOM 2662 N N . ALA A 1 339 ? -22.707 -8.792 -16.294 1.00 95.81 339 ALA A N 1
ATOM 2663 C CA . ALA A 1 339 ? -23.022 -8.363 -17.655 1.00 95.81 339 ALA A CA 1
ATOM 2664 C C . ALA A 1 339 ? -24.177 -7.342 -17.683 1.00 95.81 339 ALA A C 1
ATOM 2666 O O . ALA A 1 339 ? -25.201 -7.537 -17.024 1.00 95.81 339 ALA A O 1
ATOM 2667 N N . GLY A 1 340 ? -24.007 -6.267 -18.460 1.00 93.94 340 GLY A N 1
ATOM 2668 C CA . GLY A 1 340 ? -25.004 -5.199 -18.593 1.00 93.94 340 GLY A CA 1
ATOM 2669 C C . GLY A 1 340 ? -25.060 -4.209 -17.424 1.00 93.94 340 GLY A C 1
ATOM 2670 O O . GLY A 1 340 ? -26.044 -3.487 -17.310 1.00 93.94 340 GLY A O 1
ATOM 2671 N N . THR A 1 341 ? -24.037 -4.171 -16.563 1.00 97.56 341 THR A N 1
ATOM 2672 C CA . THR A 1 341 ? -23.935 -3.188 -15.470 1.00 97.56 341 THR A CA 1
ATOM 2673 C C . THR A 1 341 ? -24.005 -1.748 -16.009 1.00 97.56 341 THR A C 1
ATOM 2675 O O . THR A 1 341 ? -23.152 -1.375 -16.818 1.00 97.56 341 THR A O 1
ATOM 2678 N N . PRO A 1 342 ? -24.986 -0.929 -15.586 1.00 96.62 342 PRO A N 1
ATOM 2679 C CA . PRO A 1 342 ? -25.088 0.466 -15.996 1.00 96.62 342 PRO A CA 1
ATOM 2680 C C . PRO A 1 342 ? -24.200 1.393 -15.150 1.00 96.62 342 PRO A C 1
ATOM 2682 O O . PRO A 1 342 ? -23.794 1.060 -14.035 1.00 96.62 342 PRO A O 1
ATOM 2685 N N . GLY A 1 343 ? -23.879 2.566 -15.703 1.00 97.19 343 GLY A N 1
ATOM 2686 C CA . GLY A 1 343 ? -23.199 3.643 -14.971 1.00 97.19 343 GLY A CA 1
ATOM 2687 C C . GLY A 1 343 ? -21.760 3.347 -14.537 1.00 97.19 343 GLY A C 1
ATOM 2688 O O . GLY A 1 343 ? -21.269 3.970 -13.589 1.00 97.19 343 GLY A O 1
ATOM 2689 N N . VAL A 1 344 ? -21.081 2.405 -15.205 1.00 98.44 344 VAL A N 1
ATOM 2690 C CA . VAL A 1 344 ? -19.700 2.021 -14.878 1.00 98.44 344 VAL A CA 1
ATOM 2691 C C . VAL A 1 344 ? -18.767 3.215 -15.029 1.00 98.44 344 VAL A C 1
ATOM 2693 O O . VAL A 1 344 ? -18.654 3.826 -16.092 1.00 98.44 344 VAL A O 1
ATOM 2696 N N . ARG A 1 345 ? -18.059 3.514 -13.948 1.00 98.25 345 ARG A N 1
ATOM 2697 C CA . ARG A 1 345 ? -17.037 4.553 -13.863 1.00 98.25 345 ARG A CA 1
ATOM 2698 C C . ARG A 1 345 ? -15.880 4.026 -13.043 1.00 98.25 345 ARG A C 1
ATOM 2700 O O . ARG A 1 345 ? -16.076 3.264 -12.100 1.00 98.25 345 ARG A O 1
ATOM 2707 N N . ALA A 1 346 ? -14.673 4.430 -13.394 1.00 98.06 346 ALA A N 1
ATOM 2708 C CA . ALA A 1 346 ? -13.490 3.935 -12.724 1.00 98.06 346 ALA A CA 1
ATOM 2709 C C . ALA A 1 346 ? -12.418 5.005 -12.628 1.00 98.06 346 ALA A C 1
ATOM 2711 O O . ALA A 1 346 ? -12.248 5.839 -13.518 1.00 98.06 346 ALA A O 1
ATOM 2712 N N . ILE A 1 347 ? -11.673 4.931 -11.539 1.00 96.31 347 ILE A N 1
ATOM 2713 C CA . ILE A 1 347 ? -10.456 5.683 -11.323 1.00 96.31 347 ILE A CA 1
ATOM 2714 C C . ILE A 1 347 ? -9.427 4.766 -10.681 1.00 96.31 347 ILE A C 1
ATOM 2716 O O . ILE A 1 347 ? -9.767 3.834 -9.955 1.00 96.31 347 ILE A O 1
ATOM 2720 N N . ALA A 1 348 ? -8.161 5.016 -10.971 1.00 95.38 348 ALA A N 1
ATOM 2721 C CA . ALA A 1 348 ? -7.068 4.260 -10.401 1.00 95.38 348 ALA A CA 1
ATOM 2722 C C . ALA A 1 348 ? -6.012 5.211 -9.852 1.00 95.38 348 ALA A C 1
ATOM 2724 O O . ALA A 1 348 ? -5.792 6.299 -10.392 1.00 95.38 348 ALA A O 1
ATOM 2725 N N . PHE A 1 349 ? -5.403 4.785 -8.755 1.00 92.19 349 PHE A N 1
ATOM 2726 C CA . PHE A 1 349 ? -4.344 5.495 -8.063 1.00 92.19 349 PHE A CA 1
ATOM 2727 C C . PHE A 1 349 ? -3.108 4.617 -8.000 1.00 92.19 349 PHE A C 1
ATOM 2729 O O . PHE A 1 349 ? -3.216 3.393 -7.894 1.00 92.19 349 PHE A O 1
ATOM 2736 N N . ASN A 1 350 ? -1.939 5.240 -8.035 1.00 91.06 350 ASN A N 1
ATOM 2737 C CA . ASN A 1 350 ? -0.675 4.539 -7.915 1.00 91.06 350 ASN A CA 1
ATOM 2738 C C . ASN A 1 350 ? 0.290 5.232 -6.964 1.00 91.06 350 ASN A C 1
ATOM 2740 O O . ASN A 1 350 ? 0.184 6.431 -6.713 1.00 91.06 350 ASN A O 1
ATOM 2744 N N . GLY A 1 351 ? 1.236 4.466 -6.435 1.00 80.94 351 GLY A N 1
ATOM 2745 C CA . GLY A 1 351 ? 2.198 4.941 -5.447 1.00 80.94 351 GLY A CA 1
ATOM 2746 C C . GLY A 1 351 ? 1.928 4.350 -4.068 1.00 80.94 351 GLY A C 1
ATOM 2747 O O . GLY A 1 351 ? 1.216 3.358 -3.930 1.00 80.94 351 GLY A O 1
ATOM 2748 N N . VAL A 1 352 ? 2.534 4.940 -3.047 1.00 74.94 352 VAL A N 1
ATOM 2749 C CA . VAL A 1 352 ? 2.414 4.472 -1.659 1.00 74.94 352 VAL A CA 1
ATOM 2750 C C . VAL A 1 352 ? 1.014 4.675 -1.079 1.00 74.94 352 VAL A C 1
ATOM 2752 O O . VAL A 1 352 ? 0.182 5.376 -1.662 1.00 74.94 352 VAL A O 1
ATOM 2755 N N . TYR A 1 353 ? 0.754 4.100 0.098 1.00 72.50 353 TYR A N 1
ATOM 2756 C CA . TYR A 1 353 ? -0.482 4.336 0.846 1.00 72.50 353 TYR A CA 1
ATOM 2757 C C . TYR A 1 353 ? -0.825 5.832 0.944 1.00 72.50 353 TYR A C 1
ATOM 2759 O O . TYR A 1 353 ? 0.010 6.652 1.324 1.00 72.50 353 TYR A O 1
ATOM 2767 N N . GLY A 1 354 ? -2.064 6.193 0.603 1.00 67.75 354 GLY A N 1
ATOM 2768 C CA . GLY A 1 354 ? -2.533 7.583 0.603 1.00 67.75 354 GLY A CA 1
ATOM 2769 C C . GLY A 1 354 ? -2.094 8.418 -0.607 1.00 67.75 354 GLY A C 1
ATOM 2770 O O . GLY A 1 354 ? -2.494 9.579 -0.713 1.00 67.75 354 GLY A O 1
ATOM 2771 N N . SER A 1 355 ? -1.317 7.852 -1.538 1.00 74.50 355 SER A N 1
ATOM 2772 C CA . SER A 1 355 ? -0.982 8.519 -2.795 1.00 74.50 355 SER A CA 1
ATOM 2773 C C . SER A 1 355 ? -2.242 8.876 -3.582 1.00 74.50 355 SER A C 1
ATOM 2775 O O . SER A 1 355 ? -3.197 8.105 -3.682 1.00 74.50 355 SER A O 1
ATOM 2777 N N . THR A 1 356 ? -2.212 10.058 -4.190 1.00 82.75 356 THR A N 1
ATOM 2778 C CA . THR A 1 356 ? -3.254 10.543 -5.101 1.00 82.75 356 THR A CA 1
ATOM 2779 C C . THR A 1 356 ? -2.777 10.594 -6.552 1.00 82.75 356 THR A C 1
ATOM 2781 O O . THR A 1 356 ? -3.499 11.117 -7.402 1.00 82.75 356 THR A O 1
ATOM 2784 N N . ALA A 1 357 ? -1.586 10.057 -6.853 1.00 83.56 357 ALA A N 1
ATOM 2785 C CA . ALA A 1 357 ? -1.067 9.990 -8.217 1.00 83.56 357 ALA A CA 1
ATOM 2786 C C . ALA A 1 357 ? -1.939 9.077 -9.093 1.00 83.56 357 ALA A C 1
ATOM 2788 O O . ALA A 1 357 ? -2.501 8.091 -8.616 1.00 83.56 357 ALA A O 1
ATOM 2789 N N . ARG A 1 358 ? -2.085 9.450 -10.370 1.00 91.44 358 ARG A N 1
ATOM 2790 C CA . ARG A 1 358 ? -3.006 8.833 -11.345 1.00 91.44 358 ARG A CA 1
ATOM 2791 C C . ARG A 1 358 ? -2.318 8.638 -12.696 1.00 91.44 358 ARG A C 1
ATOM 2793 O O . ARG A 1 358 ? -2.789 9.108 -13.726 1.00 91.44 358 ARG A O 1
ATOM 2800 N N . GLU A 1 359 ? -1.154 8.009 -12.673 1.00 90.31 359 GLU A N 1
ATOM 2801 C CA . GLU A 1 359 ? -0.328 7.747 -13.859 1.00 90.31 359 GLU A CA 1
ATOM 2802 C C . GLU A 1 359 ? -0.788 6.484 -14.611 1.00 90.31 359 GLU A C 1
ATOM 2804 O O . GLU A 1 359 ? -0.455 6.290 -15.781 1.00 90.31 359 GLU A O 1
ATOM 2809 N N . SER A 1 360 ? -1.595 5.634 -13.965 1.00 92.12 360 SER A N 1
ATOM 2810 C CA . SER A 1 360 ? -2.235 4.475 -14.591 1.00 92.12 360 SER A CA 1
ATOM 2811 C C . SER A 1 360 ? -3.270 4.876 -15.643 1.00 92.12 360 SER A C 1
ATOM 2813 O O . SER A 1 360 ? -4.060 5.799 -15.442 1.00 92.12 360 SER A O 1
ATOM 2815 N N . GLN A 1 361 ? -3.349 4.100 -16.720 1.00 95.56 361 GLN A N 1
ATOM 2816 C CA . GLN A 1 361 ? -4.391 4.220 -17.735 1.00 95.56 361 GLN A CA 1
ATOM 2817 C C . GLN A 1 361 ? -5.610 3.386 -17.342 1.00 95.56 361 GLN A C 1
ATOM 2819 O O . GLN A 1 361 ? -5.464 2.233 -16.937 1.00 95.56 361 GLN A O 1
ATOM 2824 N N . VAL A 1 362 ? -6.805 3.958 -17.496 1.00 97.75 362 VAL A N 1
ATOM 2825 C CA . VAL A 1 362 ? -8.088 3.298 -17.220 1.00 97.75 362 VAL A CA 1
ATOM 2826 C C . VAL A 1 362 ? -8.906 3.255 -18.507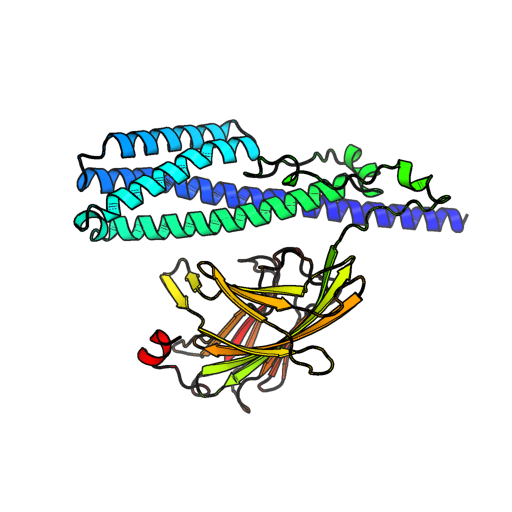 1.00 97.75 362 VAL A C 1
ATOM 2828 O O . VAL A 1 362 ? -9.131 4.289 -19.133 1.00 97.75 362 VAL A O 1
ATOM 2831 N N . ALA A 1 363 ? -9.355 2.066 -18.895 1.00 98.25 363 ALA A N 1
ATOM 2832 C CA . ALA A 1 363 ? -10.242 1.836 -20.028 1.00 98.25 363 ALA A CA 1
ATOM 2833 C C . ALA A 1 363 ? -11.485 1.074 -19.560 1.00 98.25 363 ALA A C 1
ATOM 2835 O O . ALA A 1 363 ? -11.378 0.118 -18.794 1.00 98.25 363 ALA A O 1
ATOM 2836 N N . ILE A 1 364 ? -12.659 1.495 -20.023 1.00 98.31 364 ILE A N 1
ATOM 2837 C CA . ILE A 1 364 ? -13.945 0.879 -19.687 1.00 98.31 364 ILE A CA 1
ATOM 2838 C C . ILE A 1 364 ? -14.568 0.374 -20.987 1.00 98.31 364 ILE A C 1
ATOM 2840 O O . ILE A 1 364 ? -14.699 1.140 -21.940 1.00 98.31 364 ILE A O 1
ATOM 2844 N N . ASP A 1 365 ? -14.938 -0.902 -21.014 1.00 97.31 365 ASP A N 1
ATOM 2845 C CA . ASP A 1 365 ? -15.620 -1.556 -22.130 1.00 97.31 365 ASP A CA 1
ATOM 2846 C C . ASP A 1 365 ? -16.818 -2.352 -21.596 1.00 97.31 365 ASP A C 1
ATOM 2848 O O . ASP A 1 365 ? -16.674 -3.423 -20.996 1.00 97.31 365 ASP A O 1
ATOM 2852 N N . GLY A 1 366 ? -18.013 -1.773 -21.734 1.00 95.94 366 GLY A N 1
ATOM 2853 C CA . GLY A 1 366 ? -19.238 -2.307 -21.146 1.00 95.94 366 GLY A CA 1
ATOM 2854 C C . GLY A 1 366 ? -19.117 -2.479 -19.628 1.00 95.94 366 GLY A C 1
ATOM 2855 O O . GLY A 1 366 ? -18.940 -1.510 -18.895 1.00 95.94 366 GLY A O 1
ATOM 2856 N N . SER A 1 367 ? -19.211 -3.726 -19.161 1.00 97.50 367 SER A N 1
ATOM 2857 C CA . SER A 1 367 ? -19.081 -4.096 -17.746 1.00 97.50 367 SER A CA 1
ATOM 2858 C C . SER A 1 367 ? -17.653 -4.482 -17.335 1.00 97.50 367 SER A C 1
ATOM 2860 O O . SER A 1 367 ? -17.459 -5.011 -16.244 1.00 97.50 367 SER A O 1
ATOM 2862 N N . THR A 1 368 ? -16.654 -4.244 -18.190 1.00 98.50 368 THR A N 1
ATOM 2863 C CA . THR A 1 368 ? -15.247 -4.561 -17.911 1.00 98.50 368 THR A CA 1
ATOM 2864 C C . THR A 1 368 ? -14.428 -3.286 -17.766 1.00 98.50 368 THR A C 1
ATOM 2866 O O . THR A 1 368 ? -14.457 -2.412 -18.630 1.00 98.50 368 THR A O 1
ATOM 2869 N N . VAL A 1 369 ? -13.645 -3.195 -16.694 1.00 98.69 369 VAL A N 1
ATOM 2870 C CA . VAL A 1 369 ? -12.682 -2.115 -16.463 1.00 98.69 369 VAL A CA 1
ATOM 2871 C C . VAL A 1 369 ? -11.276 -2.686 -16.550 1.00 98.69 369 VAL A C 1
ATOM 2873 O O . VAL A 1 369 ? -10.923 -3.601 -15.811 1.00 98.69 369 VAL A O 1
ATOM 2876 N N . ARG A 1 370 ? -10.448 -2.129 -17.431 1.00 98.62 370 ARG A N 1
ATOM 2877 C CA . ARG A 1 370 ? -9.025 -2.451 -17.538 1.00 98.62 370 ARG A CA 1
ATOM 2878 C C . ARG A 1 370 ? -8.195 -1.290 -17.020 1.00 98.62 370 ARG A C 1
ATOM 2880 O O . ARG A 1 370 ? -8.337 -0.162 -17.484 1.00 98.62 370 ARG A O 1
ATOM 2887 N N . ILE A 1 371 ? -7.294 -1.589 -16.097 1.00 98.00 371 ILE A N 1
ATOM 2888 C CA . ILE A 1 371 ? -6.326 -0.645 -15.552 1.00 98.00 371 ILE A CA 1
ATOM 2889 C C . ILE A 1 371 ? -4.937 -1.149 -15.919 1.00 98.00 371 ILE A C 1
ATOM 2891 O O . ILE A 1 371 ? -4.635 -2.336 -15.795 1.00 98.00 371 ILE A O 1
ATOM 2895 N N . THR A 1 372 ? -4.087 -0.266 -16.419 1.00 96.31 372 THR A N 1
ATOM 2896 C CA . THR A 1 372 ? -2.733 -0.619 -16.850 1.00 96.31 372 THR A CA 1
ATOM 2897 C C . THR A 1 372 ? -1.756 0.431 -16.372 1.00 96.31 372 THR A C 1
ATOM 2899 O O . THR A 1 372 ? -1.977 1.624 -16.570 1.00 96.31 372 THR A O 1
ATOM 2902 N N . MET A 1 373 ? -0.662 -0.017 -15.766 1.00 92.81 373 MET A N 1
ATOM 2903 C CA . MET A 1 373 ? 0.479 0.838 -15.486 1.00 92.81 373 MET A CA 1
ATOM 2904 C C . MET A 1 373 ? 1.381 0.902 -16.730 1.00 92.81 373 MET A C 1
ATOM 2906 O O . MET A 1 373 ? 1.963 -0.122 -17.098 1.00 92.81 373 MET A O 1
ATOM 2910 N N . PRO A 1 374 ? 1.470 2.044 -17.439 1.00 79.44 374 PRO A N 1
ATOM 2911 C CA . PRO A 1 374 ? 2.247 2.119 -18.669 1.00 79.44 374 PRO A CA 1
ATOM 2912 C C . PRO A 1 374 ? 3.757 2.216 -18.379 1.00 79.44 374 PRO A C 1
ATOM 2914 O O . PRO A 1 374 ? 4.172 2.999 -17.519 1.00 79.44 374 PRO A O 1
ATOM 2917 N N . PRO A 1 375 ? 4.622 1.523 -19.144 1.00 70.06 375 PRO A N 1
ATOM 2918 C CA . PRO A 1 375 ? 6.064 1.769 -19.101 1.00 70.06 375 PRO A CA 1
ATOM 2919 C C . PRO A 1 375 ? 6.387 3.260 -19.343 1.00 70.06 375 PRO A C 1
ATOM 2921 O O . PRO A 1 375 ? 5.703 3.897 -20.148 1.00 70.06 375 PRO A O 1
ATOM 2924 N N . PRO A 1 376 ? 7.413 3.847 -18.693 1.00 61.59 376 PRO A N 1
ATOM 2925 C CA . PRO A 1 376 ? 8.393 3.232 -17.793 1.00 61.59 376 PRO A CA 1
ATOM 2926 C C . PRO A 1 376 ? 8.000 3.287 -16.300 1.00 61.59 376 PRO A C 1
ATOM 2928 O O . PRO A 1 376 ? 8.880 3.179 -15.447 1.00 61.59 376 PRO A O 1
ATOM 2931 N N . HIS A 1 377 ? 6.724 3.510 -15.970 1.00 65.94 377 HIS A N 1
ATOM 2932 C CA . HIS A 1 377 ? 6.260 3.740 -14.597 1.00 65.94 377 HIS A CA 1
ATOM 2933 C C . HIS A 1 377 ? 6.210 2.414 -13.825 1.00 65.94 377 HIS A C 1
ATOM 2935 O O . HIS A 1 377 ? 5.156 1.815 -13.649 1.00 65.94 377 HIS A O 1
ATOM 2941 N N . ALA A 1 378 ? 7.373 1.918 -13.406 1.00 76.62 378 ALA A N 1
ATOM 2942 C CA . ALA A 1 378 ? 7.450 0.837 -12.433 1.00 76.62 378 ALA A CA 1
ATOM 2943 C C . ALA A 1 378 ? 6.944 1.346 -11.077 1.00 76.62 378 ALA A C 1
ATOM 2945 O O . ALA A 1 378 ? 7.254 2.474 -10.686 1.00 76.62 378 ALA A O 1
ATOM 2946 N N . LEU A 1 379 ? 6.206 0.503 -10.361 1.00 83.19 379 LEU A N 1
ATOM 2947 C CA . LEU A 1 379 ? 5.883 0.746 -8.963 1.00 83.19 379 LEU A CA 1
ATOM 2948 C C . LEU A 1 379 ? 7.141 0.452 -8.136 1.00 83.19 379 LEU A C 1
ATOM 2950 O O . LEU A 1 379 ? 7.712 -0.641 -8.201 1.00 83.19 379 LEU A O 1
ATOM 2954 N N . GLY A 1 380 ? 7.612 1.460 -7.408 1.00 77.25 380 GLY A N 1
ATOM 2955 C CA . GLY A 1 380 ? 8.741 1.347 -6.494 1.00 77.25 380 GLY A CA 1
ATOM 2956 C C . GLY A 1 380 ? 8.442 0.479 -5.268 1.00 77.25 380 GLY A C 1
ATOM 2957 O O . GLY A 1 380 ? 7.376 -0.116 -5.125 1.00 77.25 380 GLY A O 1
ATOM 2958 N N . TYR A 1 381 ? 9.404 0.422 -4.347 1.00 75.69 381 TYR A N 1
ATOM 2959 C CA . TYR A 1 381 ? 9.218 -0.243 -3.056 1.00 75.69 381 TYR A CA 1
ATOM 2960 C C . TYR A 1 381 ? 8.018 0.359 -2.322 1.00 75.69 381 TYR A C 1
ATOM 2962 O O . TYR A 1 381 ? 7.941 1.578 -2.170 1.00 75.69 381 TYR A O 1
ATOM 2970 N N . HIS A 1 382 ? 7.114 -0.498 -1.850 1.00 77.31 382 HIS A N 1
ATOM 2971 C CA . HIS A 1 382 ? 5.866 -0.104 -1.192 1.00 77.31 382 HIS A CA 1
ATOM 2972 C C . HIS A 1 382 ? 4.920 0.783 -2.013 1.00 77.31 382 HIS A C 1
ATOM 2974 O O . HIS A 1 382 ? 3.995 1.376 -1.462 1.00 77.31 382 HIS A O 1
ATOM 2980 N N . GLU A 1 383 ? 5.116 0.881 -3.325 1.00 84.12 383 GLU A N 1
ATOM 2981 C CA . GLU A 1 383 ? 4.129 1.486 -4.208 1.00 84.12 383 GLU A CA 1
ATOM 2982 C C . GLU A 1 383 ? 3.173 0.408 -4.720 1.00 84.12 383 GLU A C 1
ATOM 2984 O O . GLU A 1 383 ? 3.577 -0.708 -5.047 1.00 84.12 383 GLU A O 1
ATOM 2989 N N . GLY A 1 384 ? 1.890 0.746 -4.789 1.00 90.19 384 GLY A N 1
ATOM 2990 C CA . GLY A 1 384 ? 0.841 -0.144 -5.258 1.00 90.19 384 GLY A CA 1
ATOM 2991 C C . GLY A 1 384 ? -0.018 0.485 -6.346 1.00 90.19 384 GLY A C 1
ATOM 2992 O O . GLY A 1 384 ? 0.082 1.674 -6.644 1.00 90.19 384 GLY A O 1
ATOM 2993 N N . LEU A 1 385 ? -0.888 -0.334 -6.927 1.00 94.50 385 LEU A N 1
ATOM 2994 C CA . LEU A 1 385 ? -1.996 0.074 -7.778 1.00 94.50 385 LEU A CA 1
ATOM 2995 C C . LEU A 1 385 ? -3.298 -0.143 -7.005 1.00 94.50 385 LEU A C 1
ATOM 2997 O O . LEU A 1 385 ? -3.561 -1.242 -6.524 1.00 94.50 385 LEU A O 1
ATOM 3001 N N . THR A 1 386 ? -4.127 0.890 -6.907 1.00 94.06 386 THR A N 1
ATOM 3002 C CA . THR A 1 386 ? -5.456 0.827 -6.288 1.00 94.06 386 THR A CA 1
ATOM 3003 C C . THR A 1 386 ? -6.513 1.201 -7.315 1.00 94.06 386 THR A C 1
ATOM 3005 O O . THR A 1 386 ? -6.357 2.179 -8.042 1.00 94.06 386 THR A O 1
ATOM 3008 N N . ALA A 1 387 ? -7.591 0.428 -7.372 1.00 96.06 387 ALA A N 1
ATOM 3009 C CA . ALA A 1 387 ? -8.726 0.639 -8.253 1.00 96.06 387 ALA A CA 1
ATOM 3010 C C . ALA A 1 387 ? -9.950 1.068 -7.443 1.00 96.06 387 ALA A C 1
ATOM 3012 O O . ALA A 1 387 ? -10.265 0.462 -6.419 1.00 96.06 387 ALA A O 1
ATOM 3013 N N . VAL A 1 388 ? -10.661 2.076 -7.936 1.00 95.69 388 V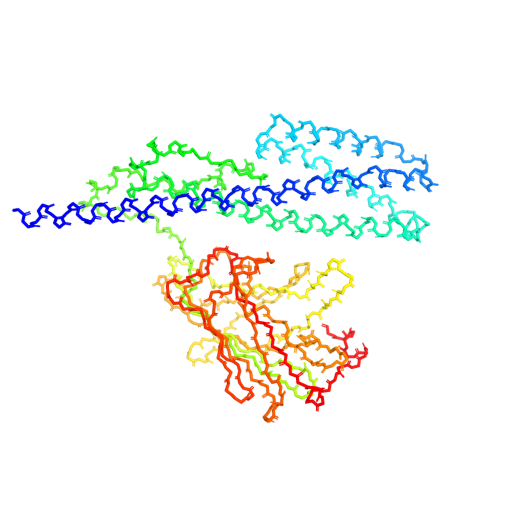AL A N 1
ATOM 3014 C CA . VAL A 1 388 ? -11.986 2.456 -7.452 1.00 95.69 388 VAL A CA 1
ATOM 3015 C C . VAL A 1 388 ? -12.941 2.386 -8.633 1.00 95.69 388 VAL A C 1
ATOM 3017 O O . VAL A 1 388 ? -12.786 3.128 -9.603 1.00 95.69 388 VAL A O 1
ATOM 3020 N N . VAL A 1 389 ? -13.895 1.463 -8.580 1.00 98.31 389 VAL A N 1
ATOM 3021 C CA . VAL A 1 389 ? -14.854 1.211 -9.660 1.00 98.31 389 VAL A CA 1
ATOM 3022 C C . VAL A 1 389 ? -16.257 1.363 -9.102 1.00 98.31 389 VAL A C 1
ATOM 3024 O O . VAL A 1 389 ? -16.640 0.604 -8.223 1.00 98.31 389 VAL A O 1
ATOM 3027 N N . GLY A 1 390 ? -17.016 2.331 -9.607 1.00 97.75 390 GLY A N 1
ATOM 3028 C CA . GLY A 1 390 ? -18.402 2.577 -9.220 1.00 97.75 390 GLY A CA 1
ATOM 3029 C C . GLY A 1 390 ? -19.384 2.195 -10.325 1.00 97.75 390 GLY A C 1
ATOM 3030 O O . GLY A 1 390 ? -19.054 2.282 -11.509 1.00 97.75 390 GLY A O 1
ATOM 3031 N N . TRP A 1 391 ? -20.598 1.804 -9.947 1.00 98.38 391 TRP A N 1
ATOM 3032 C CA . TRP A 1 391 ? -21.702 1.520 -10.870 1.00 98.38 391 TRP A CA 1
ATOM 3033 C C . TRP A 1 391 ? -23.062 1.829 -10.238 1.00 98.38 391 TRP A C 1
ATOM 3035 O O . TRP A 1 391 ? -23.166 2.054 -9.030 1.00 98.38 391 TRP A O 1
ATOM 3045 N N . ASP A 1 392 ? -24.108 1.883 -11.059 1.00 97.88 392 ASP A N 1
ATOM 3046 C CA . ASP A 1 392 ? -25.457 2.200 -10.587 1.00 97.88 392 ASP A CA 1
ATOM 3047 C C . ASP A 1 392 ? -26.054 1.060 -9.747 1.00 97.88 392 ASP A C 1
ATOM 3049 O O . ASP A 1 392 ? -25.699 -0.113 -9.876 1.00 97.88 392 ASP A O 1
ATOM 3053 N N . LYS A 1 393 ? -27.007 1.402 -8.881 1.00 96.31 393 LYS A N 1
ATOM 3054 C CA . LYS A 1 393 ? -27.664 0.450 -7.979 1.00 96.31 393 LYS A CA 1
ATOM 3055 C C . LYS A 1 393 ? -28.415 -0.678 -8.685 1.00 96.31 393 LYS A C 1
ATOM 3057 O O . LYS A 1 393 ? -28.856 -0.567 -9.824 1.00 96.31 393 LYS A O 1
ATOM 3062 N N . GLY A 1 394 ? -28.648 -1.753 -7.928 1.00 93.81 394 GLY A N 1
ATOM 3063 C CA . GLY A 1 394 ? -29.541 -2.850 -8.320 1.00 93.81 394 GLY A CA 1
ATOM 3064 C C . GLY A 1 394 ? -28.857 -3.991 -9.073 1.00 93.81 394 GLY A C 1
ATOM 3065 O O . GLY A 1 394 ? -29.526 -4.932 -9.496 1.00 93.81 394 GLY A O 1
ATOM 3066 N N . VAL A 1 395 ? -27.532 -3.935 -9.220 1.00 96.38 395 VAL A N 1
ATOM 3067 C CA . VAL A 1 395 ? -26.738 -4.970 -9.900 1.00 96.38 395 VAL A CA 1
ATOM 3068 C C . VAL A 1 395 ? -26.243 -6.040 -8.928 1.00 96.38 395 VAL A C 1
ATOM 3070 O O . VAL A 1 395 ? -26.273 -7.232 -9.243 1.00 96.38 395 VAL A O 1
ATOM 3073 N N . VAL A 1 396 ? -25.793 -5.617 -7.745 1.00 96.12 396 VAL A N 1
ATOM 3074 C CA . VAL A 1 396 ? -25.227 -6.481 -6.707 1.00 96.12 396 VAL A CA 1
ATOM 3075 C C . VAL A 1 396 ? -26.101 -6.410 -5.459 1.00 96.12 396 VAL A C 1
ATOM 3077 O O . VAL A 1 396 ? -26.543 -5.342 -5.047 1.00 96.12 396 VAL A O 1
ATOM 3080 N N . THR A 1 397 ? -26.367 -7.564 -4.851 1.00 94.38 397 THR A N 1
ATOM 3081 C CA . THR A 1 397 ? -27.090 -7.648 -3.579 1.00 94.38 397 THR A CA 1
ATOM 3082 C C . THR A 1 397 ? -26.128 -7.377 -2.432 1.00 94.38 397 THR A C 1
ATOM 3084 O O . THR A 1 397 ? -25.118 -8.066 -2.298 1.00 94.38 397 THR A O 1
ATOM 3087 N N . ALA A 1 398 ? -26.440 -6.373 -1.611 1.00 91.38 398 ALA A N 1
ATOM 3088 C CA . ALA A 1 398 ? -25.645 -6.049 -0.435 1.00 91.38 398 ALA A CA 1
ATOM 3089 C C . ALA A 1 398 ? -25.688 -7.194 0.593 1.00 91.38 398 ALA A C 1
ATOM 3091 O O . ALA A 1 398 ? -26.773 -7.722 0.852 1.00 91.38 398 ALA A O 1
ATOM 3092 N N . PRO A 1 399 ? -24.551 -7.548 1.219 1.00 89.38 399 PRO A N 1
ATOM 3093 C CA . PRO A 1 399 ? -24.528 -8.579 2.242 1.00 89.38 399 PRO A CA 1
ATOM 3094 C C . PRO A 1 399 ? -25.228 -8.080 3.505 1.00 89.38 399 PRO A C 1
ATOM 3096 O O . PRO A 1 399 ? -25.077 -6.916 3.908 1.00 89.38 399 PRO A O 1
ATOM 3099 N N . THR A 1 400 ? -25.969 -8.981 4.140 1.00 88.31 400 THR A N 1
ATOM 3100 C CA . THR A 1 400 ? -26.617 -8.774 5.435 1.00 88.31 400 THR A CA 1
ATOM 3101 C C . THR A 1 400 ? -25.589 -8.519 6.539 1.00 88.31 400 THR A C 1
ATOM 3103 O O . THR A 1 400 ? -24.416 -8.875 6.428 1.00 88.31 400 THR A O 1
ATOM 3106 N N . THR A 1 401 ? -26.025 -7.941 7.661 1.00 83.31 401 THR A N 1
ATOM 3107 C CA . THR A 1 401 ? -25.149 -7.709 8.824 1.00 83.31 401 THR A CA 1
ATOM 3108 C C . THR A 1 401 ? -24.512 -9.003 9.340 1.00 83.31 401 THR A C 1
ATOM 3110 O O . THR A 1 401 ? -23.349 -8.994 9.730 1.00 83.31 401 THR A O 1
ATOM 3113 N N . ALA A 1 402 ? -25.244 -10.122 9.306 1.00 82.81 402 ALA A N 1
ATOM 3114 C CA . ALA A 1 402 ? -24.725 -11.425 9.716 1.00 82.81 402 ALA A CA 1
ATOM 3115 C C . ALA A 1 402 ? -23.630 -11.932 8.765 1.00 82.81 402 ALA A C 1
ATOM 3117 O O . ALA A 1 402 ? -22.591 -12.392 9.224 1.00 82.81 402 ALA A O 1
ATOM 3118 N N . GLU A 1 403 ? -23.822 -11.794 7.451 1.00 81.44 403 GLU A N 1
ATOM 3119 C CA . GLU A 1 403 ? -22.809 -12.175 6.457 1.00 81.44 403 GLU A CA 1
ATOM 3120 C C . GLU A 1 403 ? -21.550 -11.310 6.557 1.00 81.44 403 GLU A C 1
ATOM 3122 O O . GLU A 1 403 ? -20.447 -11.825 6.402 1.00 81.44 403 GLU A O 1
ATOM 3127 N N . ARG A 1 404 ? -21.690 -10.017 6.885 1.00 81.38 404 ARG A N 1
ATOM 3128 C CA . ARG A 1 404 ? -20.539 -9.135 7.141 1.00 81.38 404 ARG A CA 1
ATOM 3129 C C . ARG A 1 404 ? -19.762 -9.518 8.401 1.00 81.38 404 ARG A C 1
ATOM 3131 O O . ARG A 1 404 ? -18.559 -9.312 8.432 1.00 81.38 404 ARG A O 1
ATOM 3138 N N . ALA A 1 405 ? -20.430 -10.057 9.421 1.00 74.25 405 ALA A N 1
ATOM 3139 C CA . ALA A 1 405 ? -19.792 -10.486 10.668 1.00 74.25 405 ALA A CA 1
ATOM 3140 C C . ALA A 1 405 ? -19.098 -11.859 10.567 1.00 74.25 405 ALA A C 1
ATOM 3142 O O . ALA A 1 405 ? -18.323 -12.215 11.450 1.00 74.25 405 ALA A O 1
ATOM 3143 N N . LEU A 1 406 ? -19.411 -12.641 9.526 1.00 71.25 406 LEU A N 1
ATOM 3144 C CA . LEU A 1 406 ? -18.812 -13.953 9.246 1.00 71.25 406 LEU A CA 1
ATOM 3145 C C . LEU A 1 406 ? -17.595 -13.881 8.306 1.00 71.25 406 LEU A C 1
ATOM 3147 O O . LEU A 1 406 ? -16.951 -14.909 8.089 1.00 71.25 406 LEU A O 1
ATOM 3151 N N . ALA A 1 407 ? -17.330 -12.708 7.722 1.00 60.66 407 ALA A N 1
ATOM 3152 C CA . ALA A 1 407 ? -16.150 -12.414 6.908 1.00 60.66 407 ALA A CA 1
ATOM 3153 C C . ALA A 1 407 ? -14.918 -12.185 7.795 1.00 60.66 407 ALA A C 1
ATOM 3155 O O . ALA A 1 407 ? -13.821 -12.623 7.377 1.00 60.66 407 ALA A O 1
#

Radius of gyration: 25.06 Å; chains: 1; bounding box: 70×48×77 Å

Sequence (407 aa):
MTIALIVGIVVLAWAVFTFNRLIRLRQLGDNAWADIDVQLKRRHDLIPSVVAVVQGHAGYERSTLEALTQARSRAIQA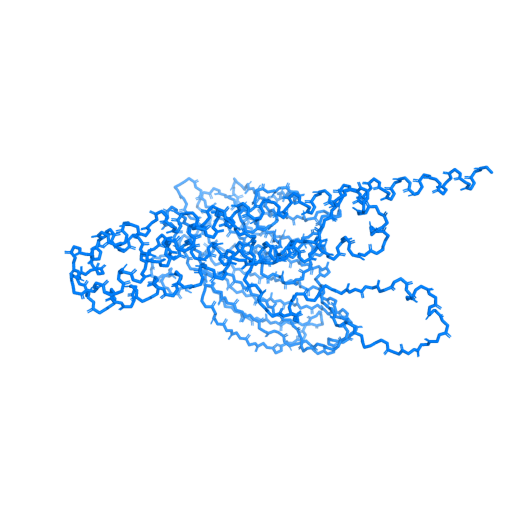ATAGGPATRAREEDPLGNALGRVFAVAEAYPELRAVASFAGLQTTLTDVEDHLQNARRYYNAVVRDFNTAIAQFPASLIVGLMRLHPREFFGLDDPAERAVPRVPLALVLLLLYPTALAAQRSLSIERFDARIVVNRNSGLDVTETITARFVGSWNGLYRTIPVDYHTPQGFNWQLGLSLESARDDAGHNLRTATSREGAYVKYKIWIPGAQDAERTVVLHYRATNGLRFFDEHDELYWNVTGDQWDVPLNAATAVIELPAGTPGVRAIAFNGVYGSTARESQVAIDGSTVRITMPPPHALGYHEGLTAVVGWDKGVVTAPTTAERALA

Foldseek 3Di:
DVVVVVVVVVVVVVVVVLVVVLVVLVVQLVVLVVLLVVLLVVLLVLLVVLLVLCCVQVVVCVVLNVQLVVLSVQLVVCVVPHAQASNQVSCVSNVVSVVVSVVVCVVRVVSCPPPSNVVSVVVNVVSVVSNVQSLVSSQQSLLVSQLSCQDPPNVVCCVVVVDDRGDHHNDPDPVSVDRPHDDPVVVVVPPDDDDDPWPWDKAFAEWEKEWEQDQARKIKIKIKTKMFIEADDQADKDKDFQWDQDPVGDIAGKDKFWPFKAWPVRHGWDWDWDDDVRIIMIDTGDPPSYRDITMMMTIMMIHPQKDDDPWWIKGKDQRRALQDQHKHQWYKYKYAAPAQFAPKDKAKAKAAPPGPHGQWDWDDDGRIIMIINDPPDIHGRSMTMIMMIITGPDRHDDDDPVRRVVD

pLDDT: mean 84.36, std 14.05, range [35.22, 98.75]